Protein AF-0000000086413773 (afdb_homodimer)

Nearest PDB structures (foldseek):
  6pgi-assembly1_A  TM=7.393E-01  e=2.724E-05  Bordetella bronchiseptica
  8uby-assembly1_A  TM=2.900E-01  e=2.703E+00  Homo sapiens
  7d5p-assembly2_B  TM=2.274E-01  e=2.081E+00  Staphylococcus aureus subsp. aureus COL
  7d5p-assembly1_A  TM=2.245E-01  e=2.949E+00  Staphylococcus aureus subsp. aureus COL
  6pgi-assembly1_A  TM=7.392E-01  e=2.760E-05  Bordetella bronchiseptica

Sequence (628 aa):
MAKLLVAKILCMVGVFFLMLLGSLVPVKIIETDFEKAHRSKKILSLCNTFGGGVFLATCFNALLPAVREKLQKVLSAAHISTDYPLAETLLLLGFFMTVFLEQLVLTFRKEKPSFIDLETFNAGSDVGSDSEYESPFMGAARGHALYVEPHGHGPGLSVQGLARPSPVRLLSLVFALAAHSVFEGLALGLQEEGEKVVSLFVGVAVHETLVAVALGISMARNAMPLRDAAKLAVAVSVTIPLGVSVGLGIESSQSVSGSVASALLQGLAGGTFLFVAFLEILAKELEEKGERLLKVLFLVLGYAVLAGMVFLKWMAKLLVAKILCMVGVFFLMLLGSLVPVKIIETDFEKAHRSKKILSLCNTFGGGVFLATCFNALLPAVREKLQKVLSAAHISTDYPLAETLLLLGFFMTVFLEQLVLTFRKEKPSFIDLETFNAGSDVGSDSEYESPFMGAARGHALYVEPHGHGPGLSVQGLARPSPVRLLSLVFALAAHSVFEGLALGLQEEGEKVVSLFVGVAVHETLVAVALGISMARNAMPLRDAAKLAVAVSVTIPLGVSVGLGIESSQSVSGSVASALLQGLAGGTFLFVAFLEILAKELEEKGERLLKVLFLVLGYAVLAGMVFLKW

InterPro domains:
  IPR003689 Zinc/iron permease [PF02535] (7-309)

pLDDT: mean 76.0, std 23.56, range [19.3, 97.12]

Solvent-accessible surface area (backbone atoms only — not comparable to full-atom values): 32806 Å² total; per-residue (Å²): 109,70,66,50,53,50,50,50,50,50,49,36,52,47,43,28,50,41,20,36,48,27,19,48,48,36,44,72,57,67,60,89,51,65,68,64,47,52,59,47,45,52,53,49,50,41,52,45,30,19,25,25,14,22,32,45,24,31,32,48,57,40,45,46,55,50,28,38,52,46,46,49,52,53,30,53,75,67,73,49,87,72,90,65,52,56,44,48,50,34,20,49,50,18,26,51,50,46,52,48,52,50,42,51,54,54,64,68,44,70,69,72,84,65,70,83,60,71,64,66,68,67,65,66,69,72,74,68,69,87,73,76,70,80,67,80,82,84,88,80,87,78,80,82,76,76,77,72,78,73,81,72,73,66,76,73,72,71,70,74,70,73,80,63,78,51,71,62,55,56,48,51,49,50,48,53,52,32,58,50,34,23,31,52,14,25,39,51,25,49,50,88,47,62,68,55,37,50,49,45,44,54,24,47,44,49,40,48,28,53,51,20,32,52,50,8,44,53,38,36,74,60,64,51,55,67,68,60,47,47,53,52,28,50,58,51,25,45,23,32,42,51,15,24,51,53,17,40,54,41,61,67,57,81,37,71,68,29,51,50,48,48,32,53,50,38,16,28,23,37,6,36,43,50,42,43,25,45,55,64,34,43,39,51,58,69,65,43,89,62,63,53,65,58,34,50,50,31,20,52,48,25,20,48,55,49,45,45,54,60,48,70,73,98,109,71,67,50,51,51,51,48,48,49,49,34,53,49,45,26,50,43,21,36,48,28,20,48,47,35,46,72,56,66,58,86,56,61,70,63,46,52,60,47,46,53,53,50,50,41,50,44,30,18,25,26,15,22,32,46,24,32,33,49,58,41,44,46,55,49,28,38,52,47,43,50,52,54,30,53,75,67,72,50,88,74,89,66,52,55,43,49,50,34,20,48,50,20,25,51,51,47,51,48,52,50,41,51,54,54,64,70,46,69,72,74,83,71,67,82,59,66,64,62,66,63,61,60,64,67,69,61,77,75,69,73,69,77,67,78,79,82,81,86,89,82,76,80,77,74,77,71,77,73,80,71,73,65,78,73,73,71,72,72,69,74,77,62,79,49,71,60,56,56,48,51,50,50,49,53,51,32,57,50,34,23,31,52,15,24,40,49,25,50,50,88,44,63,66,55,36,52,48,44,44,53,24,48,44,48,41,47,28,52,52,19,32,52,52,8,43,52,38,38,75,60,64,50,54,67,69,59,48,47,54,51,30,49,58,50,25,46,23,33,42,50,15,23,50,53,17,40,55,41,60,66,59,81,36,72,68,28,52,51,49,47,32,52,50,40,16,27,22,38,5,36,42,49,42,44,26,45,55,64,34,45,38,50,58,70,64,44,88,65,63,51,65,58,36,50,50,31,20,50,49,25,20,47,56,49,45,45,55,58,49,71,73,98

Organism: Microcebus murinus (NCBI:txid30608)

Secondary structure (DSSP, 8-state):
-HHHHHHHHHHHHHHHHHHHHHHHHHHHH----HHHHHHHHHHHHHHHHHHHHHHHHIIIIIIHHHHHHHHHHHHHHTT----S-HHHHHHHHHHHHHHHHHHHHHHH----S----GGGGGGGGG----------------------------------------HHHHHHHHHHHHHHHHHHHHHHHH---HHHHHHHHHHHHHHHHHHHHHHHHHHHHTT--HHHHHHHHHHHHTHHHHHHHHHHHHHHT-SHHHHHHHHHHHHHHHHHHHHIIIIIIIHHHHHSSS-HHHHHHHHHHHHHHHHHHHHHH-/-HHHHHHHHHHHHHHHHHHHHHHHHHHHH--S-HHHHHHHHHHHHHHHHHHHHHHHHIIIIIIHHHHHHHHHHHHHHTT----S-HHHHHHHHHHHHHHHHHHHHHHH----S----GGGGGGGGG----------------------------------------HHHHHHHHHHHHHHHHHHHHHHHH---HHHHHHHHHHHHHHHHHHHHHHHHHHHHTT--HHHHHHHHHHHHTHHHHHHHHHHHHHHT-SHHHHHHHHHHHHHHHHHHHHIIIIIIIHHHHHSSS-HHHHHHHHHHHHHHHHHHHHHH-

Foldseek 3Di:
DVVLVVLLVCLLVLLLVLLLCLQQVCLVPPPPPPVVVVVVVVVLLLLLLLLLLLLVLLLPVFLLVVLVVLVVVLCVVVVHDDPDSVLVVLLVVLLVVLVVVLVVLVVVVPDDPPPPPVVVVVPPPPPDDPPPPPVPDDDDDDDDPPPPVPPPPPPPPPPPPPPLPPPSVLVSLLVSLLVLLLLLLLLLQQDDDNLSNVSSSVSSSSNSSSSSNVSNNSCNVSVPDSVVSSVSSSVSSCSSVNSNVVNNVLNVVPDSVSSVVSSSSSSSSSNSSVNCSPPVRVVVSCVDDDPNVSSVVSSNVSNCVSNVSSVVVD/DVVLVVLLVCLLVLLLVLLLCLQQVCLVPPPPPPVVVVVVVVVLLLLLLLLLLLLVLLLPVFLLVVLVVLVVVLCVVVVHDDPDSVLVVLLVVLLVVLVVVLVVLVVVVPDDPPPPPVVVVVVPPVVPCPVPVPVPDDDDDDDDPDPPVPPCPPPPPPPPPPPLPPPSNLVSLLVSLLVLLLLLLLLLQQDDDNLSNVSSSVSSSSNSSSSSNVSNNSCNVSVPDSVVSSVSSSVSSCSSVNSNVVNNVLNVVPDSVSSVVSSSSSSSSSNSSVNCSPPVRVVVSCVDDDPNVSSVVSSNVSNCVSNVSSVVVD

Radius of gyration: 29.78 Å; Cα contacts (8 Å, |Δi|>4): 730; chains: 2; bounding box: 64×108×77 Å

Structure (mmCIF, N/CA/C/O backbone):
data_AF-0000000086413773-model_v1
#
loop_
_entity.id
_entity.type
_entity.pdbx_description
1 polymer 'Zinc transporter ZIP3'
#
loop_
_atom_site.group_PDB
_atom_site.id
_atom_site.type_symbol
_atom_site.label_atom_id
_atom_site.label_alt_id
_atom_site.label_comp_id
_atom_site.label_asym_id
_atom_site.label_entity_id
_atom_site.label_seq_id
_atom_site.pdbx_PDB_ins_code
_atom_site.Cartn_x
_atom_site.Cartn_y
_atom_site.Cartn_z
_atom_site.occupancy
_atom_site.B_iso_or_equiv
_atom_site.auth_seq_id
_atom_site.auth_comp_id
_atom_site.auth_asym_id
_atom_site.auth_atom_id
_atom_site.pdbx_PDB_model_num
ATOM 1 N N . MET A 1 1 ? 23.438 -15.297 -19.672 1 66.44 1 MET A N 1
ATOM 2 C CA . MET A 1 1 ? 24.062 -15.008 -18.391 1 66.44 1 MET A CA 1
ATOM 3 C C . MET A 1 1 ? 24.953 -13.766 -18.484 1 66.44 1 MET A C 1
ATOM 5 O O . MET A 1 1 ? 24.781 -12.82 -17.703 1 66.44 1 MET A O 1
ATOM 9 N N . ALA A 1 2 ? 25.781 -13.742 -19.641 1 75.56 2 ALA A N 1
ATOM 10 C CA . ALA A 1 2 ? 26.688 -12.617 -19.797 1 75.56 2 ALA A CA 1
ATOM 11 C C . ALA A 1 2 ? 25.922 -11.328 -20.094 1 75.56 2 ALA A C 1
ATOM 13 O O . ALA A 1 2 ? 26.25 -10.273 -19.531 1 75.56 2 ALA A O 1
ATOM 14 N N . LYS A 1 3 ? 24.859 -11.453 -20.844 1 87.25 3 LYS A N 1
ATOM 15 C CA . LYS A 1 3 ? 24.062 -10.266 -21.188 1 87.25 3 LYS A CA 1
ATOM 16 C C . LYS A 1 3 ? 23.344 -9.719 -19.953 1 87.25 3 LYS A C 1
ATOM 18 O O . LYS A 1 3 ? 23.25 -8.508 -19.781 1 87.25 3 LYS A O 1
ATOM 23 N N . LEU A 1 4 ? 22.938 -10.586 -19.125 1 88.81 4 LEU A N 1
ATOM 24 C CA . LEU A 1 4 ? 22.219 -10.188 -17.922 1 88.81 4 LEU A CA 1
ATOM 25 C C . LEU A 1 4 ? 23.172 -9.492 -16.938 1 88.81 4 LEU A C 1
ATOM 27 O O . LEU A 1 4 ? 22.797 -8.492 -16.328 1 88.81 4 LEU A O 1
ATOM 31 N N . LEU A 1 5 ? 24.391 -10.023 -16.844 1 89.5 5 LEU A N 1
ATOM 32 C CA . LEU A 1 5 ? 25.391 -9.43 -15.969 1 89.5 5 LEU A CA 1
ATOM 33 C C . LEU A 1 5 ? 25.75 -8.023 -16.422 1 89.5 5 LEU A C 1
ATOM 35 O O . LEU A 1 5 ? 25.859 -7.109 -15.609 1 89.5 5 LEU A O 1
ATOM 39 N N . VAL A 1 6 ? 25.875 -7.891 -17.688 1 90.06 6 VAL A N 1
ATOM 40 C CA . VAL A 1 6 ? 26.203 -6.582 -18.25 1 90.06 6 VAL A CA 1
ATOM 41 C C . VAL A 1 6 ? 25.062 -5.602 -17.969 1 90.06 6 VAL A C 1
ATOM 43 O O . VAL A 1 6 ? 25.312 -4.449 -17.609 1 90.06 6 VAL A O 1
ATOM 46 N N . ALA A 1 7 ? 23.875 -6.055 -18.156 1 89.56 7 ALA A N 1
ATOM 47 C CA . ALA A 1 7 ? 22.719 -5.207 -17.906 1 89.56 7 ALA A CA 1
ATOM 48 C C . ALA A 1 7 ? 22.672 -4.75 -16.453 1 89.56 7 ALA A C 1
ATOM 50 O O . ALA A 1 7 ? 22.406 -3.58 -16.172 1 89.56 7 ALA A O 1
ATOM 51 N N . LYS A 1 8 ? 22.984 -5.66 -15.562 1 91.75 8 LYS A N 1
ATOM 52 C CA . LYS A 1 8 ? 22.953 -5.344 -14.141 1 91.75 8 LYS A CA 1
ATOM 53 C C . LYS A 1 8 ? 24.047 -4.344 -13.781 1 91.75 8 LYS A C 1
ATOM 55 O O . LYS A 1 8 ? 23.812 -3.422 -12.992 1 91.75 8 LYS A O 1
ATOM 60 N N . ILE A 1 9 ? 25.188 -4.496 -14.352 1 90.56 9 ILE A N 1
ATOM 61 C CA . ILE A 1 9 ? 26.297 -3.594 -14.094 1 90.56 9 ILE A CA 1
ATOM 62 C C . ILE A 1 9 ? 26 -2.213 -14.664 1 90.56 9 ILE A C 1
ATOM 64 O O . ILE A 1 9 ? 26.266 -1.194 -14.023 1 90.56 9 ILE A O 1
ATOM 68 N N . LEU A 1 10 ? 25.438 -2.209 -15.797 1 89.56 10 LEU A N 1
ATOM 69 C CA . LEU A 1 10 ? 25.047 -0.944 -16.406 1 89.56 10 LEU A CA 1
ATOM 70 C C . LEU A 1 10 ? 24 -0.226 -15.57 1 89.56 10 LEU A C 1
ATOM 72 O O . LEU A 1 10 ? 24.062 0.995 -15.406 1 89.56 10 LEU A O 1
ATOM 76 N N . CYS A 1 11 ? 23.094 -1.026 -15.102 1 88.44 11 CYS A N 1
ATOM 77 C CA . CYS A 1 11 ? 22.078 -0.451 -14.234 1 88.44 11 CYS A CA 1
ATOM 78 C C . CYS A 1 11 ? 22.703 0.118 -12.969 1 88.44 11 CYS A C 1
ATOM 80 O O . CYS A 1 11 ? 22.344 1.207 -12.523 1 88.44 11 CYS A O 1
ATOM 82 N N . MET A 1 12 ? 23.656 -0.618 -12.469 1 90.06 12 MET A N 1
ATOM 83 C CA . MET A 1 12 ? 24.359 -0.204 -11.258 1 90.06 12 MET A CA 1
ATOM 84 C C . MET A 1 12 ? 25.094 1.119 -11.484 1 90.06 12 MET A C 1
ATOM 86 O O . MET A 1 12 ? 24.938 2.059 -10.703 1 90.06 12 MET A O 1
ATOM 90 N N . VAL A 1 13 ? 25.781 1.209 -12.469 1 92 13 VAL A N 1
ATOM 91 C CA . VAL A 1 13 ? 26.562 2.393 -12.797 1 92 13 VAL A CA 1
ATOM 92 C C . VAL A 1 13 ? 25.641 3.547 -13.164 1 92 13 VAL A C 1
ATOM 94 O O . VAL A 1 13 ? 25.844 4.68 -12.727 1 92 13 VAL A O 1
ATOM 97 N N . GLY A 1 14 ? 24.688 3.252 -13.906 1 92.12 14 GLY A N 1
ATOM 98 C CA . GLY A 1 14 ? 23.734 4.266 -14.32 1 92.12 14 GLY A CA 1
ATOM 99 C C . GLY A 1 14 ? 23.016 4.926 -13.148 1 92.12 14 GLY A C 1
ATOM 100 O O . GLY A 1 14 ? 22.969 6.156 -13.062 1 92.12 14 GLY A O 1
ATOM 101 N N . VAL A 1 15 ? 22.5 4.094 -12.273 1 91.81 15 VAL A N 1
ATOM 102 C CA . VAL A 1 15 ? 21.766 4.641 -11.133 1 91.81 15 VAL A CA 1
ATOM 103 C C . VAL A 1 15 ? 22.719 5.418 -10.227 1 91.81 15 VAL A C 1
ATOM 105 O O . VAL A 1 15 ? 22.344 6.449 -9.664 1 91.81 15 VAL A O 1
ATOM 108 N N . PHE A 1 16 ? 23.938 4.906 -10.148 1 93.62 16 PHE A N 1
ATOM 109 C CA . PHE A 1 16 ? 24.953 5.594 -9.352 1 93.62 16 PHE A CA 1
ATOM 110 C C . PHE A 1 16 ? 25.141 7.02 -9.844 1 93.62 16 PHE A C 1
ATOM 112 O O . PHE A 1 16 ? 25.078 7.969 -9.062 1 93.62 16 PHE A O 1
ATOM 119 N N . PHE A 1 17 ? 25.297 7.207 -11.023 1 93.5 17 PHE A N 1
ATOM 120 C CA . PHE A 1 17 ? 25.562 8.523 -11.578 1 93.5 17 PHE A CA 1
ATOM 121 C C . PHE A 1 17 ? 24.312 9.383 -11.57 1 93.5 17 PHE A C 1
ATOM 123 O O . PHE A 1 17 ? 24.375 10.602 -11.359 1 93.5 17 PHE A O 1
ATOM 130 N N . LEU A 1 18 ? 23.219 8.797 -11.828 1 92 18 LEU A N 1
ATOM 131 C CA . LEU A 1 18 ? 21.969 9.547 -11.766 1 92 18 LEU A CA 1
ATOM 132 C C . LEU A 1 18 ? 21.734 10.117 -10.375 1 92 18 LEU A C 1
ATOM 134 O O . LEU A 1 18 ? 21.344 11.273 -10.227 1 92 18 LEU A O 1
ATOM 138 N N . MET A 1 19 ? 22 9.258 -9.406 1 92.19 19 MET A N 1
ATOM 139 C CA . MET A 1 19 ? 21.812 9.703 -8.031 1 92.19 19 MET A CA 1
ATOM 140 C C . MET A 1 19 ? 22.828 10.766 -7.66 1 92.19 19 MET A C 1
ATOM 142 O O . MET A 1 19 ? 22.5 11.742 -6.977 1 92.19 19 MET A O 1
ATOM 146 N N . LEU A 1 20 ? 24.016 10.625 -8.109 1 92.44 20 LEU A N 1
ATOM 147 C CA . LEU A 1 20 ? 25.078 11.594 -7.828 1 92.44 20 LEU A CA 1
ATOM 148 C C . LEU A 1 20 ? 24.75 12.945 -8.461 1 92.44 20 LEU A C 1
ATOM 150 O O . LEU A 1 20 ? 24.766 13.977 -7.785 1 92.44 20 LEU A O 1
ATOM 154 N N . LEU A 1 21 ? 24.391 12.93 -9.656 1 91.94 21 LEU A N 1
ATOM 155 C CA . LEU A 1 21 ? 24.062 14.156 -10.367 1 91.94 21 LEU A 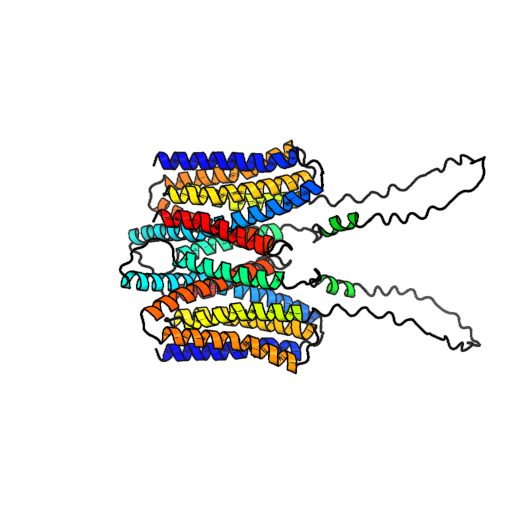CA 1
ATOM 156 C C . LEU A 1 21 ? 22.781 14.773 -9.836 1 91.94 21 LEU A C 1
ATOM 158 O O . LEU A 1 21 ? 22.688 15.992 -9.688 1 91.94 21 LEU A O 1
ATOM 162 N N . GLY A 1 22 ? 21.859 13.977 -9.586 1 90.06 22 GLY A N 1
ATOM 163 C CA . GLY A 1 22 ? 20.594 14.461 -9.062 1 90.06 22 GLY A CA 1
ATOM 164 C C . GLY A 1 22 ? 20.75 15.188 -7.738 1 90.06 22 GLY A C 1
ATOM 165 O O . GLY A 1 22 ? 20.047 16.172 -7.488 1 90.06 22 GLY A O 1
ATOM 166 N N . SER A 1 23 ? 21.594 14.695 -6.918 1 90.12 23 SER A N 1
ATOM 167 C CA . SER A 1 23 ? 21.766 15.289 -5.598 1 90.12 23 SER A CA 1
ATOM 168 C C . SER A 1 23 ? 22.688 16.5 -5.652 1 90.12 23 SER A C 1
ATOM 170 O O . SER A 1 23 ? 22.5 17.469 -4.898 1 90.12 23 SER A O 1
ATOM 172 N N . LEU A 1 24 ? 23.625 16.594 -6.531 1 90.62 24 LEU A N 1
ATOM 173 C CA . LEU A 1 24 ? 24.641 17.641 -6.516 1 90.62 24 LEU A CA 1
ATOM 174 C C . LEU A 1 24 ? 24.234 18.812 -7.402 1 90.62 24 LEU A C 1
ATOM 176 O O . LEU A 1 24 ? 24.594 19.953 -7.133 1 90.62 24 LEU A O 1
ATOM 180 N N . VAL A 1 25 ? 23.453 18.578 -8.391 1 87.31 25 VAL A N 1
ATOM 181 C CA . VAL A 1 25 ? 23.062 19.625 -9.336 1 87.31 25 VAL A CA 1
ATOM 182 C C . VAL A 1 25 ? 22.234 20.688 -8.625 1 87.31 25 VAL A C 1
ATOM 184 O O . VAL A 1 25 ? 22.531 21.891 -8.734 1 87.31 25 VAL A O 1
ATOM 187 N N . PRO A 1 26 ? 21.281 20.391 -7.859 1 83.69 26 PRO A N 1
ATOM 188 C CA . PRO A 1 26 ? 20.516 21.406 -7.148 1 83.69 26 PRO A CA 1
ATOM 189 C C . PRO A 1 26 ? 21.359 22.219 -6.172 1 83.69 26 PRO A C 1
ATOM 191 O O . PRO A 1 26 ? 21.109 23.406 -5.953 1 83.69 26 PRO A O 1
ATOM 194 N N . VAL A 1 27 ? 22.266 21.594 -5.578 1 82.81 27 VAL A N 1
ATOM 195 C CA . VAL A 1 27 ? 23.141 22.281 -4.621 1 82.81 27 VAL A CA 1
ATOM 196 C C . VAL A 1 27 ? 23.969 23.328 -5.34 1 82.81 27 VAL A C 1
ATOM 198 O O . VAL A 1 27 ? 24.219 24.422 -4.801 1 82.81 27 VAL A O 1
ATOM 201 N N . LYS A 1 28 ? 24.281 23.016 -6.469 1 82.06 28 LYS A N 1
ATOM 202 C CA . LYS A 1 28 ? 25.125 23.938 -7.23 1 82.06 28 LYS A CA 1
ATOM 203 C C . LYS A 1 28 ? 24.297 25.047 -7.863 1 82.06 28 LYS A C 1
ATOM 205 O O . LYS A 1 28 ? 24.766 26.188 -7.996 1 82.06 28 LYS A O 1
ATOM 210 N N . ILE A 1 29 ? 23.141 24.656 -8.352 1 73.88 29 ILE A N 1
ATOM 211 C CA . ILE A 1 29 ? 22.375 25.578 -9.172 1 73.88 29 ILE A CA 1
ATOM 212 C C . ILE A 1 29 ? 21.453 26.406 -8.281 1 73.88 29 ILE A C 1
ATOM 214 O O . ILE A 1 29 ? 21.125 27.547 -8.617 1 73.88 29 ILE A O 1
ATOM 218 N N . ILE A 1 30 ? 20.688 25.719 -7.387 1 59.5 30 ILE A N 1
ATOM 219 C CA . ILE A 1 30 ? 19.609 26.406 -6.684 1 59.5 30 ILE A CA 1
ATOM 220 C C . ILE A 1 30 ? 20.109 27.75 -6.141 1 59.5 30 ILE A C 1
ATOM 222 O O . ILE A 1 30 ? 20.844 27.781 -5.152 1 59.5 30 ILE A O 1
ATOM 226 N N . GLU A 1 31 ? 20.438 28.469 -7.07 1 55.88 31 GLU A N 1
ATOM 227 C CA . GLU A 1 31 ? 20.281 29.891 -6.77 1 55.88 31 GLU A CA 1
ATOM 228 C C . GLU A 1 31 ? 18.797 30.266 -6.676 1 55.88 31 GLU A C 1
ATOM 230 O O . GLU A 1 31 ? 17.953 29.609 -7.285 1 55.88 31 GLU A O 1
ATOM 235 N N . THR A 1 32 ? 18.375 30.938 -5.582 1 49.81 32 THR A N 1
ATOM 236 C CA . THR A 1 32 ? 17.188 31.344 -4.859 1 49.81 32 THR A CA 1
ATOM 237 C C . THR A 1 32 ? 16.109 31.828 -5.824 1 49.81 32 THR A C 1
ATOM 239 O O . THR A 1 32 ? 15.93 33.031 -6.016 1 49.81 32 THR A O 1
ATOM 242 N N . ASP A 1 33 ? 16.078 31.484 -7.113 1 55.03 33 ASP A N 1
ATOM 243 C CA . ASP A 1 33 ? 14.93 32.156 -7.695 1 55.03 33 ASP A CA 1
ATOM 244 C C . ASP A 1 33 ? 13.633 31.422 -7.367 1 55.03 33 ASP A C 1
ATOM 246 O O . ASP A 1 33 ? 13.539 30.203 -7.57 1 55.03 33 ASP A O 1
ATOM 250 N N . PHE A 1 34 ? 12.773 31.969 -6.648 1 50.97 34 PHE A N 1
ATOM 251 C CA . PHE A 1 34 ? 11.539 31.5 -6.023 1 50.97 34 PHE A CA 1
ATOM 252 C C . PHE A 1 34 ? 10.594 30.922 -7.062 1 50.97 34 PHE A C 1
ATOM 254 O O . PHE A 1 34 ? 9.93 29.906 -6.805 1 50.97 34 PHE A O 1
ATOM 261 N N . GLU A 1 35 ? 10.281 31.672 -8.188 1 56.78 35 GLU A N 1
ATOM 262 C CA . GLU A 1 35 ? 9.32 31.203 -9.188 1 56.78 35 GLU A CA 1
ATOM 263 C C . GLU A 1 35 ? 9.75 29.875 -9.781 1 56.78 35 GLU A C 1
ATOM 265 O O . GLU A 1 35 ? 8.922 28.984 -10.008 1 56.78 35 GLU A O 1
ATOM 270 N N . LYS A 1 36 ? 10.969 29.875 -10.078 1 61.16 36 LYS A N 1
ATOM 271 C CA . LYS A 1 36 ? 11.531 28.641 -10.633 1 61.16 36 LYS A CA 1
ATOM 272 C C . LYS A 1 36 ? 11.438 27.5 -9.633 1 61.16 36 LYS A C 1
ATOM 274 O O . LYS A 1 36 ? 11.242 26.344 -10.016 1 61.16 36 LYS A O 1
ATOM 279 N N . ALA A 1 37 ? 11.188 27.922 -8.484 1 60.94 37 ALA A N 1
ATOM 280 C CA . ALA A 1 37 ? 11.102 26.938 -7.41 1 60.94 37 ALA A CA 1
ATOM 281 C C . ALA A 1 37 ? 9.727 26.281 -7.395 1 60.94 37 ALA A C 1
ATOM 283 O O . ALA A 1 37 ? 9.617 25.062 -7.18 1 60.94 37 ALA A O 1
ATOM 284 N N . HIS A 1 38 ? 8.68 27.109 -7.68 1 63.59 38 HIS A N 1
ATOM 285 C CA . HIS A 1 38 ? 7.324 26.562 -7.66 1 63.59 38 HIS A CA 1
ATOM 286 C C . HIS A 1 38 ? 7.102 25.609 -8.828 1 63.59 38 HIS A C 1
ATOM 288 O O . HIS A 1 38 ? 6.535 24.531 -8.648 1 63.59 38 HIS A O 1
ATOM 294 N N . ARG A 1 39 ? 7.406 26.078 -10.031 1 69.94 39 ARG A N 1
ATOM 295 C CA . ARG A 1 39 ? 7.266 25.234 -11.203 1 69.94 39 ARG A CA 1
ATOM 296 C C . ARG A 1 39 ? 8.062 23.938 -11.047 1 69.94 39 ARG A C 1
ATOM 298 O O . ARG A 1 39 ? 7.605 22.875 -11.438 1 69.94 39 ARG A O 1
ATOM 305 N N . SER A 1 40 ? 9.062 24.109 -10.391 1 77.38 40 SER A N 1
ATOM 306 C CA . SER A 1 40 ? 9.922 22.953 -10.164 1 77.38 40 SER A CA 1
ATOM 307 C C . SER A 1 40 ? 9.289 21.969 -9.188 1 77.38 40 SER A C 1
ATOM 309 O O . SER A 1 40 ? 9.367 20.75 -9.375 1 77.38 40 SER A O 1
ATOM 311 N N . LYS A 1 41 ? 8.445 22.547 -8.375 1 79.75 41 LYS A N 1
ATOM 312 C CA . LYS A 1 41 ? 7.812 21.672 -7.387 1 79.75 41 LYS A CA 1
ATOM 313 C C . LYS A 1 41 ? 6.699 20.844 -8.016 1 79.75 41 LYS A C 1
ATOM 315 O O . LYS A 1 41 ? 6.547 19.656 -7.699 1 79.75 41 LYS A O 1
ATOM 320 N N . LYS A 1 42 ? 5.965 21.5 -8.883 1 84.75 42 LYS A N 1
ATOM 321 C CA . LYS A 1 42 ? 4.883 20.797 -9.57 1 84.75 42 LYS A CA 1
ATOM 322 C C . LYS A 1 42 ? 5.422 19.656 -10.438 1 84.75 42 LYS A C 1
ATOM 324 O O . LYS A 1 42 ? 4.895 18.547 -10.398 1 84.75 42 LYS A O 1
ATOM 329 N N . ILE A 1 43 ? 6.41 19.953 -11.164 1 84.12 43 ILE A N 1
ATOM 330 C CA . ILE A 1 43 ? 7 18.953 -12.055 1 84.12 43 ILE A CA 1
ATOM 331 C C . ILE A 1 43 ? 7.582 17.812 -11.227 1 84.12 43 ILE A C 1
ATOM 333 O O . ILE A 1 43 ? 7.43 16.641 -11.578 1 84.12 43 ILE A O 1
ATOM 337 N N . LEU A 1 44 ? 8.156 18.188 -10.133 1 82.06 44 LEU A N 1
ATOM 338 C CA . LEU A 1 44 ? 8.734 17.156 -9.266 1 82.06 44 LEU A CA 1
ATOM 339 C C . LEU A 1 44 ? 7.652 16.281 -8.656 1 82.06 44 LEU A C 1
ATOM 341 O O . LEU A 1 44 ? 7.809 15.062 -8.57 1 82.06 44 LEU A O 1
ATOM 345 N N . SER A 1 45 ? 6.57 16.922 -8.328 1 87 45 SER A N 1
ATOM 346 C CA . SER A 1 45 ? 5.465 16.172 -7.734 1 87 45 SER A CA 1
ATOM 347 C C . SER A 1 45 ? 4.836 15.219 -8.742 1 87 45 SER A C 1
ATOM 349 O O . SER A 1 45 ? 4.551 14.062 -8.414 1 87 45 SER A O 1
ATOM 351 N N . LEU A 1 46 ? 4.676 15.641 -9.93 1 89.06 46 LEU A N 1
ATOM 352 C CA . LEU A 1 46 ? 4.082 14.805 -10.969 1 89.06 46 LEU A CA 1
ATOM 353 C C . LEU A 1 46 ? 5.016 13.664 -11.352 1 89.06 46 LEU A C 1
ATOM 355 O O . LEU A 1 46 ? 4.574 12.523 -11.531 1 89.06 46 LEU A O 1
ATOM 359 N N . CYS A 1 47 ? 6.273 13.93 -11.414 1 85.25 47 CYS A N 1
ATOM 360 C CA . CYS A 1 47 ? 7.254 12.891 -11.719 1 85.25 47 CYS A CA 1
ATOM 361 C C . CYS A 1 47 ? 7.328 11.867 -10.594 1 85.25 47 CYS A C 1
ATOM 363 O O . CYS A 1 47 ? 7.477 10.672 -10.844 1 85.25 47 CYS A O 1
ATOM 365 N N . ASN A 1 48 ? 7.18 12.391 -9.453 1 86.44 48 ASN A N 1
ATOM 366 C CA . ASN A 1 48 ? 7.188 11.492 -8.305 1 86.44 48 ASN A CA 1
ATOM 367 C C . ASN A 1 48 ? 5.984 10.555 -8.312 1 86.44 48 ASN A C 1
ATOM 369 O O . ASN A 1 48 ? 6.109 9.367 -8.023 1 86.44 48 ASN A O 1
ATOM 373 N N . THR A 1 49 ? 4.859 11.109 -8.633 1 91.06 49 THR A N 1
ATOM 374 C CA . THR A 1 49 ? 3.652 10.289 -8.703 1 91.06 49 THR A CA 1
ATOM 375 C C . THR A 1 49 ? 3.748 9.289 -9.844 1 91.06 49 THR A C 1
ATOM 377 O O . THR A 1 49 ? 3.305 8.141 -9.711 1 91.06 49 THR A O 1
ATOM 380 N N . PHE A 1 50 ? 4.312 9.711 -10.953 1 90.31 50 PHE A N 1
ATOM 381 C CA . PHE A 1 50 ? 4.578 8.781 -12.047 1 90.31 50 PHE A CA 1
ATOM 382 C C . PHE A 1 50 ? 5.484 7.645 -11.586 1 90.31 50 PHE A C 1
ATOM 384 O O . PHE A 1 50 ? 5.211 6.477 -11.867 1 90.31 50 PHE A O 1
ATOM 391 N N . GLY A 1 51 ? 6.516 8.023 -10.898 1 85.38 51 GLY A N 1
ATOM 392 C CA . GLY A 1 51 ? 7.398 7.023 -10.328 1 85.38 51 GLY A CA 1
ATOM 393 C C . GLY A 1 51 ? 6.688 6.074 -9.383 1 85.38 51 GLY A C 1
ATOM 394 O O . GLY A 1 51 ? 6.988 4.879 -9.352 1 85.38 51 GLY A O 1
ATOM 395 N N . GLY A 1 52 ? 5.746 6.605 -8.602 1 89.75 52 GLY A N 1
ATOM 396 C CA . GLY A 1 52 ? 4.941 5.754 -7.742 1 89.75 52 GLY A CA 1
ATOM 397 C C . GLY A 1 52 ? 4.18 4.684 -8.5 1 89.75 52 GLY A C 1
ATOM 398 O O . GLY A 1 52 ? 4.094 3.539 -8.055 1 89.75 52 GLY A O 1
ATOM 399 N N . GLY A 1 53 ? 3.598 5.066 -9.648 1 92.19 53 GLY A N 1
ATOM 400 C CA . GLY A 1 53 ? 2.93 4.102 -10.5 1 92.19 53 GLY A CA 1
ATOM 401 C C . GLY A 1 53 ? 3.859 3.02 -11.016 1 92.19 53 GLY A C 1
ATOM 402 O O . GLY A 1 53 ? 3.506 1.839 -11.023 1 92.19 53 GLY A O 1
ATOM 403 N N . VAL A 1 54 ? 5.012 3.418 -11.406 1 87.56 54 VAL A N 1
ATOM 404 C CA . VAL A 1 54 ? 6.008 2.477 -11.906 1 87.56 54 VAL A CA 1
ATOM 405 C C . VAL A 1 54 ? 6.41 1.512 -10.789 1 87.56 54 VAL A C 1
ATOM 407 O O . VAL A 1 54 ? 6.555 0.309 -11.023 1 87.56 54 VAL A O 1
ATOM 410 N N . PHE A 1 55 ? 6.52 1.944 -9.57 1 87.56 55 PHE A N 1
ATOM 411 C CA . PHE A 1 55 ? 6.879 1.128 -8.414 1 87.56 55 PHE A CA 1
ATOM 412 C C . PHE A 1 55 ? 5.797 0.098 -8.125 1 87.56 55 PHE A C 1
ATOM 414 O O . PHE A 1 55 ? 6.098 -1.05 -7.789 1 87.56 55 PHE A O 1
ATOM 421 N N . LEU A 1 56 ? 4.605 0.586 -8.266 1 93.25 56 LEU A N 1
ATOM 422 C CA . LEU A 1 56 ? 3.498 -0.333 -8.031 1 93.25 56 LEU A CA 1
ATOM 423 C C . LEU A 1 56 ? 3.506 -1.472 -9.047 1 93.25 56 LEU A C 1
ATOM 425 O O . LEU A 1 56 ? 3.334 -2.637 -8.68 1 93.25 56 LEU A O 1
ATOM 429 N N . ALA A 1 57 ? 3.73 -1.091 -10.281 1 92.44 57 ALA A N 1
ATOM 430 C CA . ALA A 1 57 ? 3.781 -2.113 -11.328 1 92.44 57 ALA A CA 1
ATOM 431 C C . ALA A 1 57 ? 4.953 -3.066 -11.102 1 92.44 57 ALA A C 1
ATOM 433 O O . ALA A 1 57 ? 4.816 -4.281 -11.266 1 92.44 57 ALA A O 1
ATOM 434 N N . THR A 1 58 ? 6.07 -2.521 -10.734 1 87.12 58 THR A N 1
ATOM 435 C CA . THR A 1 58 ? 7.258 -3.334 -10.484 1 87.12 58 THR A CA 1
ATOM 436 C C . THR A 1 58 ? 7.02 -4.293 -9.32 1 87.12 58 THR A C 1
ATOM 438 O O . THR A 1 58 ? 7.391 -5.465 -9.391 1 87.12 58 THR A O 1
ATOM 441 N N . CYS A 1 59 ? 6.395 -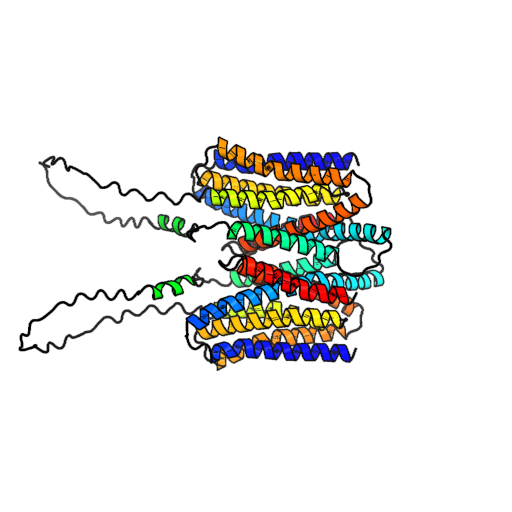3.838 -8.312 1 90.75 59 CYS A N 1
ATOM 442 C CA . CYS A 1 59 ? 6.164 -4.637 -7.113 1 90.75 59 CYS A CA 1
ATOM 443 C C . CYS A 1 59 ? 5.121 -5.719 -7.371 1 90.75 59 CYS A C 1
ATOM 445 O O . CYS A 1 59 ? 5.371 -6.898 -7.117 1 90.75 59 CYS A O 1
ATOM 447 N N . PHE A 1 60 ? 4.004 -5.363 -7.965 1 94 60 PHE A N 1
ATOM 448 C CA . PHE A 1 60 ? 2.869 -6.273 -8.055 1 94 60 PHE A CA 1
ATOM 449 C C . PHE A 1 60 ? 2.936 -7.094 -9.344 1 94 60 PHE A C 1
ATOM 451 O O . PHE A 1 60 ? 2.533 -8.258 -9.359 1 94 60 PHE A O 1
ATOM 458 N N . ASN A 1 61 ? 3.42 -6.492 -10.414 1 91.12 61 ASN A N 1
ATOM 459 C CA . ASN A 1 61 ? 3.367 -7.188 -11.695 1 91.12 61 ASN A CA 1
ATOM 460 C C . ASN A 1 61 ? 4.688 -7.883 -12.016 1 91.12 61 ASN A C 1
ATOM 462 O O . ASN A 1 61 ? 4.746 -8.758 -12.883 1 91.12 61 ASN A O 1
ATOM 466 N N . ALA A 1 62 ? 5.715 -7.555 -11.383 1 87.56 62 ALA A N 1
ATOM 467 C CA . ALA A 1 62 ? 6.996 -8.156 -11.734 1 87.56 62 ALA A CA 1
ATOM 468 C C . ALA A 1 62 ? 7.605 -8.883 -10.539 1 87.56 62 ALA A C 1
ATOM 470 O O . ALA A 1 62 ? 7.766 -10.109 -10.555 1 87.56 62 ALA A O 1
ATOM 471 N N . LEU A 1 63 ? 7.816 -8.203 -9.414 1 88.12 63 LEU A N 1
ATOM 472 C CA . LEU A 1 63 ? 8.57 -8.75 -8.297 1 88.12 63 LEU A CA 1
ATOM 473 C C . LEU A 1 63 ? 7.77 -9.836 -7.586 1 88.12 63 LEU A C 1
ATOM 475 O O . LEU A 1 63 ? 8.297 -10.922 -7.309 1 88.12 63 LEU A O 1
ATOM 479 N N . LEU A 1 64 ? 6.508 -9.539 -7.289 1 93.25 64 LEU A N 1
ATOM 480 C CA . LEU A 1 64 ? 5.695 -10.492 -6.535 1 93.25 64 LEU A CA 1
ATOM 481 C C . LEU A 1 64 ? 5.555 -11.805 -7.293 1 93.25 64 LEU A C 1
ATOM 483 O O . LEU A 1 64 ? 5.816 -12.875 -6.738 1 93.25 64 LEU A O 1
ATOM 487 N N . PRO A 1 65 ? 5.164 -11.789 -8.578 1 91.19 65 PRO A N 1
ATOM 488 C CA . PRO A 1 65 ? 5.105 -13.055 -9.32 1 91.19 65 PRO A CA 1
ATOM 489 C C . PRO A 1 65 ? 6.465 -13.75 -9.414 1 91.19 65 PRO A C 1
ATOM 491 O O . PRO A 1 65 ? 6.535 -14.977 -9.391 1 91.19 65 PRO A O 1
ATOM 494 N N . ALA A 1 66 ? 7.559 -13.039 -9.523 1 88.38 66 ALA A N 1
ATOM 495 C CA . ALA A 1 66 ? 8.898 -13.625 -9.594 1 88.38 66 ALA A CA 1
ATOM 496 C C . ALA A 1 66 ? 9.242 -14.352 -8.289 1 88.38 66 ALA A C 1
ATOM 498 O O . ALA A 1 66 ? 9.781 -15.461 -8.32 1 88.38 66 ALA A O 1
ATOM 499 N N . VAL A 1 67 ? 8.938 -13.727 -7.156 1 93 67 VAL A N 1
ATOM 500 C CA . VAL A 1 67 ? 9.195 -14.328 -5.855 1 93 67 VAL A CA 1
ATOM 501 C C . VAL A 1 67 ? 8.352 -15.594 -5.695 1 93 67 VAL A C 1
ATOM 503 O O . VAL A 1 67 ? 8.828 -16.609 -5.184 1 93 67 VAL A O 1
ATOM 506 N N . ARG A 1 68 ? 7.148 -15.523 -6.141 1 93.81 68 ARG A N 1
ATOM 507 C CA . ARG A 1 68 ? 6.262 -16.672 -6.066 1 93.81 68 ARG A CA 1
ATOM 508 C C . ARG A 1 68 ? 6.82 -17.844 -6.863 1 93.81 68 ARG A C 1
ATOM 510 O O . ARG A 1 68 ? 6.832 -18.984 -6.383 1 93.81 68 ARG A O 1
ATOM 517 N N . GLU A 1 69 ? 7.242 -17.562 -8.039 1 90.81 69 GLU A N 1
ATOM 518 C CA . GLU A 1 69 ? 7.812 -18.609 -8.891 1 90.81 69 GLU A CA 1
ATOM 519 C C . GLU A 1 69 ? 9.062 -19.203 -8.258 1 90.81 69 GLU A C 1
ATOM 521 O O . GLU A 1 69 ? 9.242 -20.422 -8.266 1 90.81 69 GLU A O 1
ATOM 526 N N . LYS A 1 70 ? 9.898 -18.391 -7.762 1 90.38 70 LYS A N 1
ATOM 527 C CA . LYS A 1 70 ? 11.133 -18.859 -7.141 1 90.38 70 LYS A CA 1
ATOM 528 C C . LYS A 1 70 ? 10.836 -19.719 -5.914 1 90.38 70 LYS A C 1
ATOM 530 O O . LYS A 1 70 ? 11.484 -20.75 -5.691 1 90.38 70 LYS A O 1
ATOM 535 N N . LEU A 1 71 ? 9.898 -19.281 -5.121 1 93.5 71 LEU A N 1
ATOM 536 C CA . LEU A 1 71 ? 9.523 -20.031 -3.93 1 93.5 71 LEU A CA 1
ATOM 537 C C . LEU A 1 71 ? 8.938 -21.391 -4.305 1 93.5 71 LEU A C 1
ATOM 539 O O . LEU A 1 71 ? 9.188 -22.391 -3.627 1 93.5 71 LEU A O 1
ATOM 543 N N . GL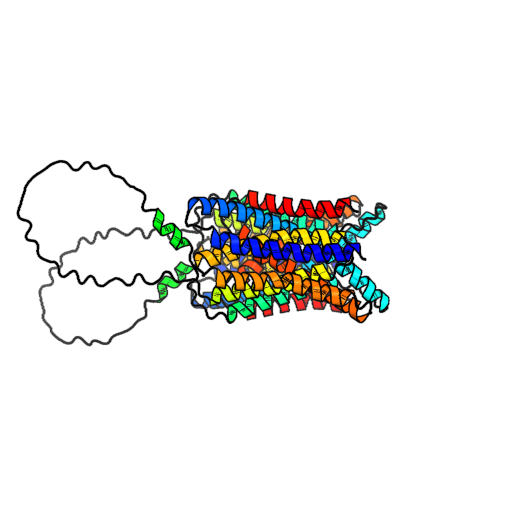N A 1 72 ? 8.203 -21.375 -5.359 1 91.56 72 GLN A N 1
ATOM 544 C CA . GLN A 1 72 ? 7.637 -22.641 -5.828 1 91.56 72 GLN A CA 1
ATOM 545 C C . GLN A 1 72 ? 8.742 -23.609 -6.242 1 91.56 72 GLN A C 1
ATOM 547 O O . GLN A 1 72 ? 8.656 -24.812 -5.957 1 91.56 72 GLN A O 1
ATOM 552 N N . LYS A 1 73 ? 9.727 -23.109 -6.855 1 89.94 73 LYS A N 1
ATOM 553 C CA . LYS A 1 73 ? 10.852 -23.953 -7.266 1 89.94 73 LYS A CA 1
ATOM 554 C C . LYS A 1 73 ? 11.594 -24.5 -6.051 1 89.94 73 LYS A C 1
ATOM 556 O O . LYS A 1 73 ? 11.938 -25.688 -6.012 1 89.94 73 LYS A O 1
ATOM 561 N N . VAL A 1 74 ? 11.781 -23.641 -5.074 1 90.31 74 VAL A N 1
ATOM 562 C CA . VAL A 1 74 ? 12.5 -24.031 -3.863 1 90.31 74 VAL A CA 1
ATOM 563 C C . VAL A 1 74 ? 11.672 -25.047 -3.082 1 90.31 74 VAL A C 1
ATOM 565 O O . VAL A 1 74 ? 12.203 -26.047 -2.598 1 90.31 74 VAL A O 1
ATOM 568 N N . LEU A 1 75 ? 10.43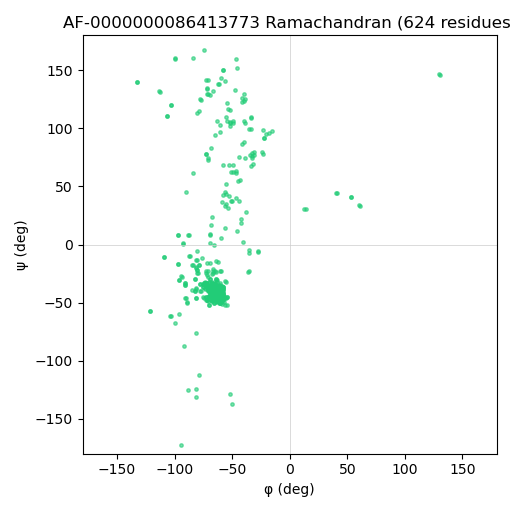 -24.828 -2.994 1 91.06 75 LEU A N 1
ATOM 569 C CA . LEU A 1 75 ? 9.547 -25.734 -2.256 1 91.06 75 LEU A CA 1
ATOM 570 C C . LEU A 1 75 ? 9.406 -27.062 -2.977 1 91.06 75 LEU A C 1
ATOM 572 O O . LEU A 1 75 ? 9.383 -28.125 -2.34 1 91.06 75 LEU A O 1
ATOM 576 N N . SER A 1 76 ? 9.336 -27 -4.285 1 90.69 76 SER A N 1
ATOM 577 C CA . SER A 1 76 ? 9.266 -28.234 -5.07 1 90.69 76 SER A CA 1
ATOM 578 C C . SER A 1 76 ? 10.547 -29.047 -4.93 1 90.69 76 SER A C 1
ATOM 580 O O . SER A 1 76 ? 10.492 -30.281 -4.844 1 90.69 76 SER A O 1
ATOM 582 N N . ALA A 1 77 ? 11.625 -28.453 -4.926 1 88.38 77 ALA A N 1
ATOM 583 C CA . ALA A 1 77 ? 12.906 -29.125 -4.746 1 88.38 77 ALA A CA 1
ATOM 584 C C . ALA A 1 77 ? 12.992 -29.781 -3.371 1 88.38 77 ALA A C 1
ATOM 586 O O . ALA A 1 77 ? 13.625 -30.828 -3.213 1 88.38 77 ALA A O 1
ATOM 587 N N . ALA A 1 78 ? 12.305 -29.156 -2.412 1 89.19 78 ALA A N 1
ATOM 588 C CA . ALA A 1 78 ? 12.305 -29.688 -1.054 1 89.19 78 ALA A CA 1
ATOM 589 C C . ALA A 1 78 ? 11.125 -30.625 -0.839 1 89.19 78 ALA A C 1
ATOM 591 O O . ALA A 1 78 ? 10.906 -31.125 0.272 1 89.19 78 ALA A O 1
ATOM 592 N N . HIS A 1 79 ? 10.266 -30.891 -1.819 1 89.88 79 HIS A N 1
ATOM 593 C CA . HIS A 1 79 ? 9.094 -31.781 -1.803 1 89.88 79 HIS A CA 1
ATOM 594 C C . HIS A 1 79 ? 8.078 -31.312 -0.768 1 89.88 79 HIS A C 1
ATOM 596 O O . HIS A 1 79 ? 7.492 -32.125 -0.058 1 89.88 79 HIS A O 1
ATOM 602 N N . ILE A 1 80 ? 8.047 -30.031 -0.632 1 87.25 80 ILE A N 1
ATOM 603 C CA . ILE A 1 80 ? 7.055 -29.438 0.251 1 87.25 80 ILE A CA 1
ATOM 604 C C . ILE A 1 80 ? 5.922 -28.828 -0.579 1 87.25 80 ILE A C 1
ATOM 606 O O . ILE A 1 80 ? 6.164 -28.062 -1.508 1 87.25 80 ILE A O 1
ATOM 610 N N . SER A 1 81 ? 4.711 -29.312 -0.362 1 83.31 81 SER A N 1
ATOM 611 C CA . SER A 1 81 ? 3.549 -28.75 -1.042 1 83.31 81 SER A CA 1
ATOM 612 C C . SER A 1 81 ? 2.699 -27.922 -0.087 1 83.31 81 SER A C 1
ATOM 614 O O . SER A 1 81 ? 2.295 -28.391 0.974 1 83.31 81 SER A O 1
ATOM 616 N N . THR A 1 82 ? 2.715 -26.609 -0.324 1 82.06 82 THR A N 1
ATOM 617 C CA . THR A 1 82 ? 1.882 -25.734 0.495 1 82.06 82 THR A CA 1
ATOM 618 C C . THR A 1 82 ? 1.108 -24.75 -0.378 1 82.06 82 THR A C 1
ATOM 620 O O . THR A 1 82 ? 1.624 -24.281 -1.39 1 82.06 82 THR A O 1
ATOM 623 N N . ASP A 1 83 ? -0.147 -24.531 0.011 1 82.44 83 ASP A N 1
ATOM 624 C CA . ASP A 1 83 ? -0.967 -23.531 -0.667 1 82.44 83 ASP A CA 1
ATOM 625 C C . ASP A 1 83 ? -0.961 -22.203 0.094 1 82.44 83 ASP A C 1
ATOM 627 O O . ASP A 1 83 ? -1.766 -21.312 -0.19 1 82.44 83 ASP A O 1
ATOM 631 N N . TYR A 1 84 ? -0.107 -22.172 1.082 1 88.62 84 TYR A N 1
ATOM 632 C CA . TYR A 1 84 ? 0.002 -20.922 1.84 1 88.62 84 TYR A CA 1
ATOM 633 C C . TYR A 1 84 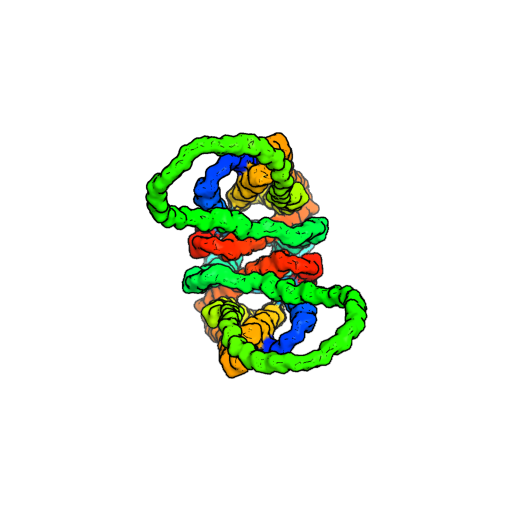? 0.699 -19.844 1.021 1 88.62 84 TYR A C 1
ATOM 635 O O . TYR A 1 84 ? 1.7 -20.125 0.353 1 88.62 84 TYR A O 1
ATOM 643 N N . PRO A 1 85 ? 0.144 -18.625 1.018 1 92.12 85 PRO A N 1
ATOM 644 C CA . PRO A 1 85 ? 0.738 -17.531 0.235 1 92.12 85 PRO A CA 1
ATOM 645 C C . PRO A 1 85 ? 2.037 -17 0.844 1 92.12 85 PRO A C 1
ATOM 647 O O . PRO A 1 85 ? 2.07 -15.891 1.367 1 92.12 85 PRO A O 1
ATOM 650 N N . LEU A 1 86 ? 3.102 -17.719 0.654 1 93.69 86 LEU A N 1
ATOM 651 C CA . LEU A 1 86 ? 4.395 -17.406 1.258 1 93.69 86 LEU A CA 1
ATOM 652 C C . LEU A 1 86 ? 5.004 -16.156 0.628 1 93.69 86 LEU A C 1
ATOM 654 O O . LEU A 1 86 ? 5.672 -15.383 1.311 1 93.69 86 LEU A O 1
ATOM 658 N N . ALA A 1 87 ? 4.832 -16.078 -0.688 1 95.44 87 ALA A N 1
ATOM 659 C CA . ALA A 1 87 ? 5.383 -14.906 -1.37 1 95.44 87 ALA A CA 1
ATOM 660 C C . ALA A 1 87 ? 4.809 -13.617 -0.798 1 95.44 87 ALA A C 1
ATOM 662 O O . ALA A 1 87 ? 5.551 -12.672 -0.513 1 95.44 87 ALA A O 1
ATOM 663 N N . GLU A 1 88 ? 3.471 -13.562 -0.645 1 96.19 88 GLU A N 1
ATOM 664 C CA . GLU A 1 88 ? 2.801 -12.398 -0.075 1 96.19 88 GLU A CA 1
ATOM 665 C C . GLU A 1 88 ? 3.234 -12.164 1.369 1 96.19 88 GLU A C 1
ATOM 667 O O . GLU A 1 88 ? 3.398 -11.016 1.795 1 96.19 88 GLU A O 1
ATOM 672 N N . THR A 1 89 ? 3.395 -13.227 2.121 1 95.25 89 THR A N 1
ATOM 673 C CA . THR A 1 89 ? 3.828 -13.109 3.508 1 95.25 89 THR A CA 1
ATOM 674 C C . THR A 1 89 ? 5.223 -12.5 3.59 1 95.25 89 THR A C 1
ATOM 676 O O . THR A 1 89 ? 5.477 -11.625 4.422 1 95.25 89 THR A O 1
ATOM 679 N N . LEU A 1 90 ? 6.105 -12.945 2.756 1 95.62 90 LEU A N 1
ATOM 680 C CA . LEU A 1 90 ? 7.465 -12.414 2.738 1 95.62 90 LEU A CA 1
ATOM 681 C C . LEU A 1 90 ? 7.461 -10.938 2.354 1 95.62 90 LEU A C 1
ATOM 683 O O . LEU A 1 90 ? 8.219 -10.148 2.918 1 95.62 90 LEU A O 1
ATOM 687 N N . LEU A 1 91 ? 6.668 -10.625 1.353 1 96.56 91 LEU A N 1
ATOM 688 C CA . LEU A 1 91 ? 6.52 -9.234 0.938 1 96.56 91 LEU A CA 1
ATOM 689 C C . LEU A 1 91 ? 6.109 -8.359 2.117 1 96.56 91 LEU A C 1
ATOM 691 O O . LEU A 1 91 ? 6.707 -7.305 2.35 1 96.56 91 LEU A O 1
ATOM 695 N N . LEU A 1 92 ? 5.133 -8.844 2.912 1 97.12 92 LEU A N 1
ATOM 696 C CA . LEU A 1 92 ? 4.633 -8.055 4.031 1 97.12 92 LEU A CA 1
ATOM 697 C C . LEU A 1 92 ? 5.641 -8.031 5.172 1 97.12 92 LEU A C 1
ATOM 699 O O . LEU A 1 92 ? 5.742 -7.035 5.895 1 97.12 92 LEU A O 1
ATOM 703 N N . LEU A 1 93 ? 6.387 -9.102 5.336 1 96.44 93 LEU A N 1
ATOM 704 C CA . LEU A 1 93 ? 7.457 -9.086 6.328 1 96.44 93 LEU A CA 1
ATOM 705 C C . LEU A 1 93 ? 8.484 -8.008 6.004 1 96.44 93 LEU A C 1
ATOM 707 O O . LEU A 1 93 ? 8.945 -7.297 6.895 1 96.44 93 LEU A O 1
ATOM 711 N N . GLY A 1 94 ? 8.867 -7.949 4.762 1 95.56 94 GLY A N 1
ATOM 712 C CA . GLY A 1 94 ? 9.75 -6.867 4.34 1 95.56 94 GLY A CA 1
ATOM 713 C C . GLY A 1 94 ? 9.156 -5.488 4.59 1 95.56 94 GLY A C 1
ATOM 714 O O . GLY A 1 94 ? 9.867 -4.574 5.008 1 95.56 94 GLY A O 1
ATOM 715 N N . PHE A 1 95 ? 7.879 -5.371 4.324 1 96.38 95 PHE A N 1
ATOM 716 C CA . PHE A 1 95 ? 7.176 -4.117 4.57 1 96.38 95 PHE A CA 1
ATOM 717 C C . PHE A 1 95 ? 7.234 -3.74 6.043 1 96.38 95 PHE A C 1
ATOM 719 O O . PHE A 1 95 ? 7.562 -2.604 6.387 1 96.38 95 PHE A O 1
ATOM 726 N N . PHE A 1 96 ? 6.934 -4.684 6.895 1 96.88 96 PHE A N 1
ATOM 727 C CA . PHE A 1 96 ? 6.941 -4.438 8.328 1 96.88 96 PHE A CA 1
ATOM 728 C C . PHE A 1 96 ? 8.344 -4.082 8.812 1 96.88 96 PHE A C 1
ATOM 730 O O . PHE A 1 96 ? 8.508 -3.229 9.688 1 96.88 96 PHE A O 1
ATOM 737 N N . MET A 1 97 ? 9.273 -4.746 8.289 1 94.06 97 MET A N 1
ATOM 738 C CA . MET A 1 97 ? 10.656 -4.453 8.664 1 94.06 97 MET A CA 1
ATOM 739 C C . MET A 1 97 ? 11.023 -3.02 8.297 1 94.06 97 MET A C 1
ATOM 741 O O . MET A 1 97 ? 11.656 -2.314 9.086 1 94.06 97 MET A O 1
ATOM 745 N N . THR A 1 98 ? 10.625 -2.602 7.152 1 92.19 98 THR A N 1
ATOM 746 C CA . THR A 1 98 ? 10.93 -1.248 6.699 1 92.19 98 THR A CA 1
ATOM 747 C C . THR A 1 98 ? 10.203 -0.215 7.555 1 92.19 98 THR A C 1
ATOM 749 O O . THR A 1 98 ? 10.797 0.787 7.965 1 92.19 98 THR A O 1
ATOM 752 N N . VAL A 1 99 ? 8.938 -0.488 7.812 1 93.31 99 VAL A N 1
ATOM 753 C CA . VAL A 1 99 ? 8.164 0.409 8.664 1 93.31 99 VAL A CA 1
ATOM 754 C C . VAL A 1 99 ? 8.805 0.486 10.047 1 93.31 99 VAL A C 1
ATOM 756 O O . VAL A 1 99 ? 8.922 1.571 10.625 1 93.31 99 VAL A O 1
ATOM 759 N N . PHE A 1 100 ? 9.18 -0.649 10.555 1 92.94 100 PHE A N 1
ATOM 760 C CA . PHE A 1 100 ? 9.797 -0.722 11.867 1 92.94 100 PHE A CA 1
ATOM 761 C C . PHE A 1 100 ? 11.086 0.095 11.906 1 92.94 100 PHE A C 1
ATOM 763 O O . PHE A 1 100 ? 11.305 0.87 12.844 1 92.94 100 PHE A O 1
ATOM 770 N N . LEU A 1 101 ? 11.898 -0.032 10.922 1 88.12 101 LEU A N 1
ATOM 771 C CA . LEU A 1 101 ? 13.164 0.698 10.859 1 88.12 101 LEU A CA 1
ATOM 772 C C . LEU A 1 101 ? 12.914 2.199 10.773 1 88.12 101 LEU A C 1
ATOM 774 O O . LEU A 1 101 ? 13.586 2.984 11.445 1 88.12 101 LEU A O 1
ATOM 778 N N . GLU A 1 102 ? 11.992 2.562 9.969 1 86.56 102 GLU A N 1
ATOM 779 C CA . GLU A 1 102 ? 11.672 3.98 9.828 1 86.56 102 GLU A CA 1
ATOM 780 C C . GLU A 1 102 ? 11.164 4.562 11.148 1 86.56 102 GLU A C 1
ATOM 782 O O . GLU A 1 102 ? 11.602 5.637 11.562 1 86.56 102 GLU A O 1
ATOM 787 N N . GLN A 1 103 ? 10.273 3.852 11.781 1 86.69 103 GLN A N 1
ATOM 788 C CA . GLN A 1 103 ? 9.703 4.344 13.031 1 86.69 103 GLN A CA 1
ATOM 789 C C . GLN A 1 103 ? 10.742 4.312 14.156 1 86.69 103 GLN A C 1
ATOM 791 O O . GLN A 1 103 ? 10.727 5.164 15.047 1 86.69 103 GLN A O 1
ATOM 796 N N . LEU A 1 104 ? 11.609 3.365 14.109 1 85.94 104 LEU A N 1
ATOM 797 C CA . LEU A 1 104 ? 12.688 3.273 15.086 1 85.94 104 LEU A CA 1
ATOM 798 C C . LEU A 1 104 ? 13.602 4.492 15 1 85.94 104 LEU A C 1
ATOM 800 O O . LEU A 1 104 ? 13.969 5.074 16.016 1 85.94 104 LEU A O 1
ATOM 804 N N . VAL A 1 105 ? 13.922 4.887 13.836 1 82.69 105 VAL A N 1
ATOM 805 C CA . VAL A 1 105 ? 14.781 6.047 13.609 1 82.69 105 VAL A CA 1
ATOM 806 C C . VAL A 1 105 ? 14.07 7.312 14.078 1 82.69 105 VAL A C 1
ATOM 808 O O . VAL A 1 105 ? 14.68 8.164 14.727 1 82.69 105 VAL A O 1
ATOM 811 N N . LEU A 1 106 ? 12.797 7.414 13.789 1 81.19 106 LEU A N 1
ATOM 812 C CA . LEU A 1 106 ? 12.023 8.594 14.164 1 81.19 106 LEU A CA 1
ATOM 813 C C . LEU A 1 106 ? 11.859 8.68 15.672 1 81.19 106 LEU A C 1
ATOM 815 O O . LEU A 1 106 ? 11.812 9.781 16.234 1 81.19 106 LEU A O 1
ATOM 819 N N . THR A 1 107 ? 11.672 7.559 16.297 1 81.12 107 THR A N 1
ATOM 820 C CA . THR A 1 107 ? 11.516 7.52 17.75 1 81.12 107 THR A CA 1
ATOM 821 C C . THR A 1 107 ? 12.789 7.984 18.453 1 81.12 107 THR A C 1
ATOM 823 O O . THR A 1 107 ? 12.727 8.672 19.469 1 81.12 107 THR A O 1
ATOM 826 N N . PHE A 1 108 ? 13.797 7.562 17.953 1 76.81 108 PHE A N 1
ATOM 827 C CA . PHE A 1 108 ? 15.055 7.93 18.594 1 76.81 108 PHE A CA 1
ATOM 828 C C . PHE A 1 108 ? 15.461 9.344 18.219 1 76.81 108 PHE A C 1
ATOM 830 O O . PHE A 1 108 ? 16.359 9.93 18.828 1 76.81 108 PHE A O 1
ATOM 837 N N . ARG A 1 109 ? 14.82 9.812 17.109 1 69.81 109 ARG A N 1
ATOM 838 C CA . ARG A 1 109 ? 15.031 11.211 16.75 1 69.81 109 ARG A CA 1
ATOM 839 C C . ARG A 1 109 ? 14.328 12.141 17.734 1 69.81 109 ARG A C 1
ATOM 841 O O . ARG A 1 109 ? 13.133 11.992 18 1 69.81 109 ARG A O 1
ATOM 848 N N . LYS A 1 110 ? 14.75 12.344 18.984 1 52.97 110 LYS A N 1
ATOM 849 C CA . LYS A 1 110 ? 14.211 13.25 20 1 52.97 110 LYS A CA 1
ATOM 850 C C . LYS A 1 110 ? 13.523 14.453 19.344 1 52.97 110 LYS A C 1
ATOM 852 O O . LYS A 1 110 ? 13.289 15.461 20.016 1 52.97 110 LYS A O 1
ATOM 857 N N . GLU A 1 111 ? 13.562 14.664 18.094 1 48.28 111 GLU A N 1
ATOM 858 C CA . GLU A 1 111 ? 13.406 16.078 17.797 1 48.28 111 GLU A CA 1
ATOM 859 C C . GLU A 1 111 ? 12.078 16.609 18.328 1 48.28 111 GLU A C 1
ATOM 861 O O . GLU A 1 111 ? 11.148 15.844 18.562 1 48.28 111 GLU A O 1
ATOM 866 N N . LYS A 1 112 ? 12.117 17.953 18.844 1 42.72 112 LYS A N 1
ATOM 867 C CA . LYS A 1 112 ? 11.047 18.953 18.906 1 42.72 112 LYS A CA 1
ATOM 868 C C . LYS A 1 112 ? 10.219 18.969 17.625 1 42.72 112 LYS A C 1
ATOM 870 O O . LYS A 1 112 ? 10.766 18.781 16.531 1 42.72 112 LYS A O 1
ATOM 875 N N . PRO A 1 113 ? 8.945 18.828 17.734 1 38.41 113 PRO A N 1
ATOM 876 C CA . PRO A 1 113 ? 7.988 18.844 16.641 1 38.41 113 PRO A CA 1
ATOM 877 C C . PRO A 1 113 ? 8.336 19.875 15.57 1 38.41 113 PRO A C 1
ATOM 879 O O . PRO A 1 113 ? 7.492 20.203 14.727 1 38.41 113 PRO A O 1
ATOM 882 N N . SER A 1 114 ? 9.578 20.219 15.375 1 33.28 114 SER A N 1
ATOM 883 C CA . SER A 1 114 ? 9.719 21.438 14.586 1 33.28 114 SER A CA 1
ATOM 884 C C . SER A 1 114 ? 9.281 21.203 13.141 1 33.28 114 SER A C 1
ATOM 886 O O . SER A 1 114 ? 9.609 22 12.258 1 33.28 114 SER A O 1
ATOM 888 N N . PHE A 1 115 ? 8.578 20.188 12.797 1 30.05 115 PHE A N 1
ATOM 889 C CA . PHE A 1 115 ? 8.656 20.016 11.352 1 30.05 115 PHE A CA 1
ATOM 890 C C . PHE A 1 115 ? 8.453 21.359 10.648 1 30.05 115 PHE A C 1
ATOM 892 O O . PHE A 1 115 ? 7.738 22.219 11.148 1 30.05 115 PHE A O 1
ATOM 899 N N . ILE A 1 116 ? 9.039 21.578 9.414 1 30.11 116 ILE A N 1
ATOM 900 C CA . ILE A 1 116 ? 9.078 22.578 8.359 1 30.11 116 ILE A CA 1
ATOM 901 C C . ILE A 1 116 ? 7.66 22.922 7.918 1 30.11 116 ILE A C 1
ATOM 903 O O . ILE A 1 116 ? 6.957 22.078 7.363 1 30.11 116 ILE A O 1
ATOM 907 N N . ASP A 1 117 ? 6.824 23.547 8.656 1 27.84 117 ASP A N 1
ATOM 908 C CA . ASP A 1 117 ? 5.668 24.266 8.117 1 27.84 117 ASP A CA 1
ATOM 909 C C . ASP A 1 117 ? 6.055 25.094 6.898 1 27.84 117 ASP A C 1
ATOM 911 O O . ASP A 1 117 ? 6.859 26.031 7.004 1 27.84 117 ASP A O 1
ATOM 915 N N . LEU A 1 118 ? 6.266 24.531 5.789 1 27.7 118 LEU A N 1
ATOM 916 C CA . LEU A 1 118 ? 6.367 25.281 4.543 1 27.7 118 LEU A CA 1
ATOM 917 C C . LEU A 1 118 ? 5.414 26.469 4.543 1 27.7 118 LEU A C 1
ATOM 919 O O . LEU A 1 118 ? 5.301 27.188 3.541 1 27.7 118 LEU A O 1
ATOM 923 N N . GLU A 1 119 ? 4.543 26.625 5.602 1 29.44 119 GLU A N 1
ATOM 924 C CA . GLU A 1 119 ? 3.756 27.844 5.57 1 29.44 119 GLU A CA 1
ATOM 925 C C . GLU A 1 119 ? 4.656 29.078 5.605 1 29.44 119 GLU A C 1
ATOM 927 O O . GLU A 1 119 ? 4.176 30.219 5.52 1 29.44 119 GLU A O 1
ATOM 932 N N . THR A 1 120 ? 5.898 28.859 6.129 1 30.19 120 THR A N 1
ATOM 933 C CA . THR A 1 120 ? 6.637 30.094 6.324 1 30.19 120 THR A CA 1
ATOM 934 C C . THR A 1 120 ? 6.961 30.75 4.984 1 30.19 120 THR A C 1
ATOM 936 O O . THR A 1 120 ? 7.402 31.906 4.941 1 30.19 120 THR A O 1
ATOM 939 N N . PHE A 1 121 ? 6.922 29.875 3.965 1 29.42 121 PHE A N 1
ATOM 940 C CA . PHE A 1 121 ? 7.332 30.578 2.758 1 29.42 121 PHE A CA 1
ATOM 941 C C . PHE A 1 121 ? 6.266 31.562 2.32 1 29.42 121 PHE A C 1
ATOM 943 O O . PHE A 1 121 ? 6.504 32.406 1.441 1 29.42 121 PHE A O 1
ATOM 950 N N . ASN A 1 122 ? 4.922 31.234 2.686 1 28.12 122 ASN A N 1
ATOM 951 C CA . ASN A 1 122 ? 3.912 32.094 2.092 1 28.12 122 ASN A CA 1
ATOM 952 C C . ASN A 1 122 ? 3.916 33.5 2.73 1 28.12 122 ASN A C 1
ATOM 954 O O . ASN A 1 122 ? 3.012 34.281 2.494 1 28.12 122 ASN A O 1
ATOM 958 N N . ALA A 1 123 ? 4.543 33.719 3.9 1 29.72 123 ALA A N 1
ATOM 959 C CA . ALA A 1 123 ? 4.312 35 4.562 1 29.72 123 ALA A CA 1
ATOM 960 C C . ALA A 1 123 ? 4.824 36.156 3.707 1 29.72 123 ALA A C 1
ATOM 962 O O . ALA A 1 123 ? 4.43 37.281 3.912 1 29.72 123 ALA A O 1
ATOM 963 N N . GLY A 1 124 ? 5.891 35.875 2.953 1 27.06 124 GLY A N 1
ATOM 964 C CA . GLY A 1 124 ? 6.543 37.125 2.584 1 27.06 124 GLY A CA 1
ATOM 965 C C . GLY A 1 124 ? 5.758 37.938 1.562 1 27.06 124 GLY A C 1
ATOM 966 O O . GLY A 1 124 ? 6.059 39.094 1.322 1 27.06 124 GLY A O 1
ATOM 967 N N . SER A 1 125 ? 5.051 37.219 0.657 1 27.28 125 SER A N 1
ATOM 968 C CA . SER A 1 125 ? 4.918 38.031 -0.556 1 27.28 125 SER A CA 1
ATOM 969 C C . SER A 1 125 ? 3.805 39.062 -0.422 1 27.28 125 SER A C 1
ATOM 971 O O . SER A 1 125 ? 3.459 39.719 -1.391 1 27.28 125 SER A O 1
ATOM 973 N N . ASP A 1 126 ? 3.041 39.031 0.697 1 25.11 126 ASP A N 1
ATOM 974 C CA . ASP A 1 126 ? 1.88 39.906 0.478 1 25.11 126 ASP A CA 1
ATOM 975 C C . ASP A 1 126 ? 2.283 41.375 0.427 1 25.11 126 ASP A C 1
ATOM 977 O O . ASP A 1 126 ? 1.478 42.25 0.731 1 25.11 126 ASP A O 1
ATOM 981 N N . VAL A 1 127 ? 3.572 41.719 0.547 1 29.19 127 VAL A N 1
ATOM 982 C CA . VAL A 1 127 ? 3.795 43.156 0.607 1 29.19 127 VAL A CA 1
ATOM 983 C C . VAL A 1 127 ? 3.23 43.812 -0.647 1 29.19 127 VAL A C 1
ATOM 985 O O . VAL A 1 127 ? 3.805 43.688 -1.732 1 29.19 127 VAL A O 1
ATOM 988 N N . GLY A 1 128 ? 2.023 43.406 -1.118 1 22.23 128 GLY A N 1
ATOM 989 C CA . GLY A 1 128 ? 1.551 44.094 -2.299 1 22.23 128 GLY A CA 1
ATOM 990 C C . GLY A 1 128 ? 1.667 45.594 -2.184 1 22.23 128 GLY A C 1
ATOM 991 O O . GLY A 1 128 ? 1.656 46.156 -1.077 1 22.23 128 GLY A O 1
ATOM 992 N N . SER A 1 129 ? 2.211 46.312 -3.205 1 22.77 129 SER A N 1
ATOM 993 C CA . SER A 1 129 ? 2.635 47.625 -3.705 1 22.77 129 SER A CA 1
ATOM 994 C C . SER A 1 129 ? 1.489 48.625 -3.666 1 22.77 129 SER A C 1
ATOM 996 O O . SER A 1 129 ? 1.595 49.719 -4.23 1 22.77 129 SER A O 1
ATOM 998 N N . ASP A 1 130 ? 0.384 48.438 -3.012 1 21.77 130 ASP A N 1
ATOM 999 C CA . ASP A 1 130 ? -0.551 49.438 -3.547 1 21.77 130 ASP A CA 1
ATOM 1000 C C . ASP A 1 130 ? -0.042 50.844 -3.32 1 21.77 130 ASP A C 1
ATOM 1002 O O . ASP A 1 130 ? 0.251 51.25 -2.186 1 21.77 130 ASP A O 1
ATOM 1006 N N . SER A 1 131 ? 0.605 51.469 -4.293 1 22.44 131 SER A N 1
ATOM 1007 C CA . SER A 1 131 ? 1.167 52.75 -4.676 1 22.44 131 SER A CA 1
ATOM 1008 C C . SER A 1 131 ? 0.156 53.875 -4.473 1 22.44 131 SER A C 1
ATOM 1010 O O . SER A 1 131 ? -0.584 54.219 -5.395 1 22.44 131 SER A O 1
ATOM 1012 N N . GLU A 1 132 ? -0.695 53.906 -3.428 1 20.97 132 GLU A N 1
ATOM 1013 C CA . GLU A 1 132 ? -1.562 55.094 -3.508 1 20.97 132 GLU A CA 1
ATOM 1014 C C . GLU A 1 132 ? -0.748 56.375 -3.615 1 20.97 132 GLU A C 1
ATOM 1016 O O . GLU A 1 132 ? 0.279 56.531 -2.949 1 20.97 132 GLU A O 1
ATOM 1021 N N . TYR A 1 133 ? -0.945 57.156 -4.672 1 21.61 133 TYR A N 1
ATOM 1022 C CA . TYR A 1 133 ? -0.446 58.344 -5.363 1 21.61 133 TYR A CA 1
ATOM 1023 C C . TYR A 1 133 ? -0.504 59.562 -4.453 1 21.61 133 TYR A C 1
ATOM 1025 O O . TYR A 1 133 ? -0.287 60.688 -4.906 1 21.61 133 TYR A O 1
ATOM 1033 N N . GLU A 1 134 ? -0.887 59.438 -3.105 1 21.33 134 GLU A N 1
ATOM 1034 C CA . GLU A 1 134 ? -1.282 60.781 -2.682 1 21.33 134 GLU A CA 1
ATOM 1035 C C . GLU A 1 134 ? -0.107 61.75 -2.752 1 21.33 134 GLU A C 1
ATOM 1037 O O . GLU A 1 134 ? 0.974 61.469 -2.232 1 21.33 134 GLU A O 1
ATOM 1042 N N . SER A 1 135 ? -0.143 62.594 -3.711 1 22.16 135 SER A N 1
ATOM 1043 C CA . SER A 1 135 ? 0.752 63.625 -4.211 1 22.16 135 SER A CA 1
ATOM 1044 C C . SER A 1 135 ? 1.06 64.688 -3.133 1 22.16 135 SER A C 1
ATOM 1046 O O . SER A 1 135 ? 1.54 65.75 -3.432 1 22.16 135 SER A O 1
ATOM 1048 N N . PRO A 1 136 ? 1.197 64.25 -1.798 1 22.8 136 PRO A N 1
ATOM 1049 C CA . PRO A 1 136 ? 1.197 65.438 -0.948 1 22.8 136 PRO A CA 1
ATOM 1050 C C . PRO A 1 136 ? 2.254 66.5 -1.364 1 22.8 136 PRO A C 1
ATOM 1052 O O . PRO A 1 136 ? 3.373 66.125 -1.721 1 22.8 136 PRO A O 1
ATOM 1055 N N . PHE A 1 137 ? 1.896 67.688 -1.771 1 21.03 137 PHE A N 1
ATOM 1056 C CA . PHE A 1 137 ? 2.518 68.875 -2.379 1 21.03 137 PHE A CA 1
ATOM 1057 C C . PHE A 1 137 ? 3.725 69.312 -1.567 1 21.03 137 PHE A C 1
ATOM 1059 O O . PHE A 1 137 ? 4.066 68.688 -0.557 1 21.03 137 PHE A O 1
ATOM 1066 N N . MET A 1 138 ? 3.832 70.75 -1.134 1 20.56 138 MET A N 1
ATOM 1067 C CA . MET A 1 138 ? 4.762 71.75 -1.571 1 20.56 138 MET A CA 1
ATOM 1068 C C . MET A 1 138 ? 5.914 71.938 -0.582 1 20.56 138 MET A C 1
ATOM 1070 O O . MET A 1 138 ? 7.078 71.938 -0.979 1 20.56 138 MET A O 1
ATOM 1074 N N . GLY A 1 139 ? 5.715 72.5 0.746 1 21.67 139 GLY A N 1
ATOM 1075 C CA . GLY A 1 139 ? 6.426 73.688 1.044 1 21.67 139 GLY A CA 1
ATOM 1076 C C . GLY A 1 139 ? 7.848 73.5 1.521 1 21.67 139 GLY A C 1
ATOM 1077 O O . GLY A 1 139 ? 8.195 72.375 1.939 1 21.67 139 GLY A O 1
ATOM 1078 N N . ALA A 1 140 ? 8.805 74.5 1.481 1 21.84 140 ALA A N 1
ATOM 1079 C CA . ALA A 1 140 ? 10.219 74.75 1.217 1 21.84 140 ALA A CA 1
ATOM 1080 C C . ALA A 1 140 ? 11.062 74.5 2.461 1 21.84 140 ALA A C 1
ATOM 1082 O O . ALA A 1 140 ? 12.188 74 2.361 1 21.84 140 ALA A O 1
ATOM 1083 N N . ALA A 1 141 ? 10.594 74.875 3.717 1 25.69 141 ALA A N 1
ATOM 1084 C CA . ALA A 1 141 ? 11.578 75.812 4.301 1 25.69 141 ALA A CA 1
ATOM 1085 C C . ALA A 1 141 ? 12.82 75.062 4.766 1 25.69 141 ALA A C 1
ATOM 1087 O O . ALA A 1 141 ? 12.758 73.812 5.039 1 25.69 141 ALA A O 1
ATOM 1088 N N . ARG A 1 142 ? 13.977 75.75 5.109 1 23.02 142 ARG A N 1
ATOM 1089 C CA . ARG A 1 142 ? 15.43 75.75 5.008 1 23.02 142 ARG A CA 1
ATOM 1090 C C . ARG A 1 142 ? 16.047 74.812 6.082 1 23.02 142 ARG A C 1
ATOM 1092 O O . ARG A 1 142 ? 16.891 74 5.777 1 23.02 142 ARG A O 1
ATOM 1099 N N . GLY A 1 143 ? 16.062 75.312 7.312 1 21.41 143 GLY A N 1
ATOM 1100 C CA . GLY A 1 143 ? 17.375 75.625 7.848 1 21.41 143 GLY A CA 1
ATOM 1101 C C . GLY A 1 143 ? 18.109 74.438 8.414 1 21.41 143 GLY A C 1
ATOM 1102 O O . GLY A 1 143 ? 18.75 73.688 7.668 1 21.41 143 GLY A O 1
ATOM 1103 N N . HIS A 1 144 ? 18.516 74.625 9.758 1 25.88 144 HIS A N 1
ATOM 1104 C CA . HIS A 1 144 ? 19.734 74.375 10.516 1 25.88 144 HIS A CA 1
ATOM 1105 C C . HIS A 1 144 ? 19.812 72.938 11.023 1 25.88 144 HIS A C 1
ATOM 1107 O O . HIS A 1 144 ? 19.141 72.625 11.992 1 25.88 144 HIS A O 1
ATOM 1113 N N . ALA A 1 145 ? 19.828 72 10.242 1 25.81 145 ALA A N 1
ATOM 1114 C CA . ALA A 1 145 ? 19.562 70.625 10.688 1 25.81 145 ALA A CA 1
ATOM 1115 C C . ALA A 1 145 ? 20.688 70.125 11.586 1 25.81 145 ALA A C 1
ATOM 1117 O O . ALA A 1 145 ? 21.859 70.125 11.188 1 25.81 145 ALA A O 1
ATOM 1118 N N . LEU A 1 146 ? 20.531 70.562 12.945 1 24.92 146 LEU A N 1
ATOM 1119 C CA . LEU A 1 146 ? 21.359 70.062 14.039 1 24.92 146 LEU A CA 1
ATOM 1120 C C . LEU A 1 146 ? 21.656 68.562 13.906 1 24.92 146 LEU A C 1
ATOM 1122 O O . LEU A 1 146 ? 20.734 67.75 13.695 1 24.92 146 LEU A O 1
ATOM 1126 N N . TYR A 1 147 ? 22.828 68.188 13.508 1 23.7 147 TYR A N 1
ATOM 1127 C CA . TYR A 1 147 ? 23.484 66.938 13.195 1 23.7 147 TYR A CA 1
ATOM 1128 C C . TYR A 1 147 ? 23.406 66 14.383 1 23.7 147 TYR A C 1
ATOM 1130 O O . TYR A 1 147 ? 24.219 66.062 15.305 1 23.7 147 TYR A O 1
ATOM 1138 N N . VAL A 1 148 ? 22.281 66.062 15.203 1 25.72 148 VAL A N 1
ATOM 1139 C CA . VAL A 1 148 ? 22.469 65.188 16.391 1 25.72 148 VAL A CA 1
ATOM 1140 C C . VAL A 1 148 ? 22.812 63.781 15.953 1 25.72 148 VAL A C 1
ATOM 1142 O O . VAL A 1 148 ? 22.141 63.219 15.094 1 25.72 148 VAL A O 1
ATOM 1145 N N . GLU A 1 149 ? 24.078 63.406 16.125 1 27.14 149 GLU A N 1
ATOM 1146 C CA . GLU A 1 149 ? 24.688 62.094 15.914 1 27.14 149 GLU A CA 1
ATOM 1147 C C . GLU A 1 149 ? 23.891 61 16.594 1 27.14 149 GLU A C 1
ATOM 1149 O O . GLU A 1 149 ? 23.719 61 17.812 1 27.14 149 GLU A O 1
ATOM 1154 N N . PRO A 1 150 ? 22.594 60.656 16.125 1 27.59 150 PRO A N 1
ATOM 1155 C CA . PRO A 1 150 ? 21.844 59.656 16.906 1 27.59 150 PRO A CA 1
ATOM 1156 C C . PRO A 1 150 ? 22.641 58.375 17.172 1 27.59 150 PRO A C 1
ATOM 1158 O O . PRO A 1 150 ? 23.406 57.938 16.297 1 27.59 150 PRO A O 1
ATOM 1161 N N . HIS A 1 151 ? 23.188 58.188 18.375 1 27.83 151 HIS A N 1
ATOM 1162 C CA . HIS A 1 151 ? 23.781 56.969 18.938 1 27.83 151 HIS A CA 1
ATOM 1163 C C . HIS A 1 151 ? 22.938 55.75 18.641 1 27.83 151 HIS A C 1
ATOM 1165 O O . HIS A 1 151 ? 21.875 55.562 19.25 1 27.83 151 HIS A O 1
ATOM 1171 N N . GLY A 1 152 ? 22.641 55.469 17.438 1 25.27 152 GLY A N 1
ATOM 1172 C CA . GLY A 1 152 ? 21.734 54.406 17.016 1 25.27 152 GLY A CA 1
ATOM 1173 C C . GLY A 1 152 ? 22.109 53.031 17.531 1 25.27 152 GLY A C 1
ATOM 1174 O O . GLY A 1 152 ? 23.047 52.406 17.031 1 25.27 152 GLY A O 1
ATOM 1175 N N . HIS A 1 153 ? 22.469 52.875 18.844 1 28.69 153 HIS A N 1
ATOM 1176 C CA . HIS A 1 153 ? 22.734 51.5 19.25 1 28.69 153 HIS A CA 1
ATOM 1177 C C . HIS A 1 153 ? 21.562 50.594 18.953 1 28.69 153 HIS A C 1
ATOM 1179 O O . HIS A 1 153 ? 20.562 50.594 19.688 1 28.69 153 HIS A O 1
ATOM 1185 N N . GLY A 1 154 ? 20.906 50.594 17.906 1 28.81 154 GLY A N 1
ATOM 1186 C CA . GLY A 1 154 ? 19.766 49.719 17.75 1 28.81 154 GLY A CA 1
ATOM 1187 C C . GLY A 1 154 ? 20.078 48.281 18.125 1 28.81 154 GLY A C 1
ATOM 1188 O O . GLY A 1 154 ? 21.203 47.812 17.938 1 28.81 154 GLY A O 1
ATOM 1189 N N . PRO A 1 155 ? 19.578 47.812 19.297 1 33.53 155 PRO A N 1
ATOM 1190 C CA . PRO A 1 155 ? 19.688 46.406 19.656 1 33.53 155 PRO A CA 1
ATOM 1191 C C . PRO A 1 155 ? 19.453 45.469 18.484 1 33.53 155 PRO A C 1
ATOM 1193 O O . PRO A 1 155 ? 18.562 45.719 17.672 1 33.53 155 PRO A O 1
ATOM 1196 N N . GLY A 1 156 ? 20.5 45.156 17.75 1 30.2 156 GLY A N 1
ATOM 1197 C CA . GLY A 1 156 ? 20.453 44.125 16.719 1 30.2 156 GLY A CA 1
ATOM 1198 C C . GLY A 1 156 ? 19.531 42.969 17.078 1 30.2 156 GLY A C 1
ATOM 1199 O O . GLY A 1 156 ? 19.672 42.375 18.141 1 30.2 156 GLY A O 1
ATOM 1200 N N . LEU A 1 157 ? 18.188 43.188 16.938 1 30.66 157 LEU A N 1
ATOM 1201 C CA . LEU A 1 157 ? 17.297 42.031 16.938 1 30.66 157 LEU A CA 1
ATOM 1202 C C . LEU A 1 157 ? 17.984 40.812 16.344 1 30.66 157 LEU A C 1
ATOM 1204 O O . LEU A 1 157 ? 18.469 40.844 15.211 1 30.66 157 LEU A O 1
ATOM 1208 N N . SER A 1 158 ? 18.812 40.156 17.125 1 31.86 158 SER A N 1
ATOM 1209 C CA . SER A 1 158 ? 19.266 38.812 16.766 1 31.86 158 SER A CA 1
ATOM 1210 C C . SER A 1 158 ? 18.172 38.031 16.016 1 31.86 158 SER A C 1
ATOM 1212 O O . SER A 1 158 ? 17.078 37.844 16.547 1 31.86 158 SER A O 1
ATOM 1214 N N . VAL A 1 159 ? 17.828 38.469 14.758 1 33.22 159 VAL A N 1
ATOM 1215 C CA . VAL A 1 159 ? 17.062 37.562 13.906 1 33.22 159 VAL A CA 1
ATOM 1216 C C . VAL A 1 159 ? 17.297 36.125 14.344 1 33.22 159 VAL A C 1
ATOM 1218 O O . VAL A 1 159 ? 18.422 35.625 14.328 1 33.22 159 VAL A O 1
ATOM 1221 N N . GLN A 1 160 ? 16.656 35.688 15.375 1 32.72 160 GLN A N 1
ATOM 1222 C CA . GLN A 1 160 ? 16.531 34.281 15.695 1 32.72 160 GLN A CA 1
ATOM 1223 C C . GLN A 1 160 ? 16.734 33.406 14.453 1 32.72 160 GLN A C 1
ATOM 1225 O O . GLN A 1 160 ? 16.094 33.625 13.422 1 32.72 160 GLN A O 1
ATOM 1230 N N . GLY A 1 161 ? 17.938 32.969 14.172 1 32.06 161 GLY A N 1
ATOM 1231 C CA . GLY A 1 161 ? 18.391 32.062 13.148 1 32.06 161 GLY A CA 1
ATOM 1232 C C . GLY A 1 161 ? 17.281 31.141 12.648 1 32.06 161 GLY A C 1
ATOM 1233 O O . GLY A 1 161 ? 16.438 30.703 13.43 1 32.06 161 GLY A O 1
ATOM 1234 N N . LEU A 1 162 ? 16.625 31.406 11.531 1 35.66 162 LEU A N 1
ATOM 1235 C CA . LEU A 1 162 ? 15.867 30.422 10.773 1 35.66 162 LEU A CA 1
ATOM 1236 C C . LEU A 1 162 ? 16.281 29 11.156 1 35.66 162 LEU A C 1
ATOM 1238 O O . LEU A 1 162 ? 17.484 28.703 11.203 1 35.66 162 LEU A O 1
ATOM 1242 N N . ALA A 1 163 ? 15.57 28.406 12.023 1 38.09 163 ALA A N 1
ATOM 1243 C CA . ALA A 1 163 ? 15.773 27.047 12.508 1 38.09 163 ALA A CA 1
ATOM 1244 C C . ALA A 1 163 ? 16.375 26.156 11.422 1 38.09 163 ALA A C 1
ATOM 1246 O O . ALA A 1 163 ? 15.734 25.891 10.398 1 38.09 163 ALA A O 1
ATOM 1247 N N . ARG A 1 164 ? 17.625 26.172 11.078 1 42.88 164 ARG A N 1
ATOM 1248 C CA . ARG A 1 164 ? 18.375 25.234 10.25 1 42.88 164 ARG A CA 1
ATOM 1249 C C . ARG A 1 164 ? 17.891 23.797 10.453 1 42.88 164 ARG A C 1
ATOM 1251 O O . ARG A 1 164 ? 17.734 23.344 11.594 1 42.88 164 ARG A O 1
ATOM 1258 N N . PRO A 1 165 ? 17.031 23.188 9.57 1 49.5 165 PRO A N 1
ATOM 1259 C CA . PRO A 1 165 ? 16.766 21.766 9.805 1 49.5 165 PRO A CA 1
ATOM 1260 C C . PRO A 1 165 ? 17.969 21.016 10.367 1 49.5 165 PRO A C 1
ATOM 1262 O O . PRO A 1 165 ? 19.109 21.266 9.953 1 49.5 165 PRO A O 1
ATOM 1265 N N . SER A 1 166 ? 17.906 20.641 11.625 1 56.31 166 SER A N 1
ATOM 1266 C CA . SER A 1 166 ? 18.938 19.953 12.398 1 56.31 166 SER A CA 1
ATOM 1267 C C . SER A 1 166 ? 19.641 18.891 11.578 1 56.31 166 SER A C 1
ATOM 1269 O O . SER A 1 166 ? 19.016 18.25 10.719 1 56.31 166 SER A O 1
ATOM 1271 N N . PRO A 1 167 ? 20.984 18.953 11.445 1 63.12 167 PRO A N 1
ATOM 1272 C CA . PRO A 1 167 ? 21.797 17.906 10.844 1 63.12 167 PRO A CA 1
ATOM 1273 C C . PRO A 1 167 ? 21.281 16.5 11.156 1 63.12 167 PRO A C 1
ATOM 1275 O O . PRO A 1 167 ? 21.406 15.586 10.328 1 63.12 167 PRO A O 1
ATOM 1278 N N . VAL A 1 168 ? 20.578 16.406 12.195 1 68.38 168 VAL A N 1
ATOM 1279 C CA . VAL A 1 168 ? 20.062 15.109 12.594 1 68.38 168 VAL A CA 1
ATOM 1280 C C . VAL A 1 168 ? 18.906 14.703 11.672 1 68.38 168 VAL A C 1
ATOM 1282 O O . VAL A 1 168 ? 18.766 13.531 11.328 1 68.38 168 VAL A O 1
ATOM 1285 N N . ARG A 1 169 ? 18.25 15.758 11.328 1 68.94 169 ARG A N 1
ATOM 1286 C CA . ARG A 1 169 ? 17.141 15.469 10.43 1 68.94 169 ARG A CA 1
ATOM 1287 C C . ARG A 1 169 ? 17.641 14.992 9.07 1 68.94 169 ARG A C 1
ATOM 1289 O O . ARG A 1 169 ? 17.109 14.039 8.508 1 68.94 169 ARG A O 1
ATOM 1296 N N . LEU A 1 170 ? 18.578 15.602 8.617 1 73.56 170 LEU A N 1
ATOM 1297 C CA . LEU A 1 170 ? 19.156 15.219 7.328 1 73.56 170 LEU A CA 1
ATOM 1298 C C . LEU A 1 170 ? 19.797 13.836 7.406 1 73.56 170 LEU A C 1
ATOM 1300 O O . LEU A 1 170 ? 19.641 13.023 6.488 1 73.56 170 LEU A O 1
ATOM 1304 N N . LEU A 1 171 ? 20.359 13.516 8.523 1 76.06 171 LEU A N 1
ATOM 1305 C CA . LEU A 1 171 ? 21 12.219 8.703 1 76.06 171 LEU A CA 1
ATOM 1306 C C . LEU A 1 171 ? 19.953 11.109 8.781 1 76.06 171 LEU A C 1
ATOM 1308 O O . LEU A 1 171 ? 20.172 10.023 8.234 1 76.06 171 LEU A O 1
ATOM 1312 N N . SER A 1 172 ? 18.906 11.453 9.438 1 75.56 172 SER A N 1
ATOM 1313 C CA . SER A 1 172 ? 17.844 10.469 9.523 1 75.56 172 SER A CA 1
ATOM 1314 C C . SER A 1 172 ? 17.234 10.195 8.148 1 75.56 172 SER A C 1
ATOM 1316 O O . SER A 1 172 ? 16.906 9.047 7.828 1 75.56 172 SER A O 1
ATOM 1318 N N . LEU A 1 173 ? 17.109 11.203 7.43 1 73.12 173 LEU A N 1
ATOM 1319 C CA . LEU A 1 173 ? 16.594 11.055 6.07 1 73.12 173 LEU A CA 1
ATOM 1320 C C . LEU A 1 173 ? 17.547 10.227 5.219 1 73.12 173 LEU A C 1
ATOM 1322 O O . LEU A 1 173 ? 17.109 9.305 4.52 1 73.12 173 LEU A O 1
ATOM 1326 N N . VAL A 1 174 ? 18.766 10.516 5.344 1 79.44 174 VAL A N 1
ATOM 1327 C CA . VAL A 1 174 ? 19.797 9.812 4.574 1 79.44 174 VAL A CA 1
ATOM 1328 C C . VAL A 1 174 ? 19.812 8.336 4.969 1 79.44 174 VAL A C 1
ATOM 1330 O O . VAL A 1 174 ? 19.938 7.461 4.113 1 79.44 174 VAL A O 1
ATOM 1333 N N . PHE A 1 175 ? 19.625 8.062 6.176 1 80.56 175 PHE A N 1
ATOM 1334 C CA . PHE A 1 175 ? 19.625 6.691 6.664 1 80.56 175 PHE A CA 1
ATOM 1335 C C . PHE A 1 175 ? 18.422 5.922 6.133 1 80.56 175 PHE A C 1
ATOM 1337 O O . PHE A 1 175 ? 18.562 4.785 5.676 1 80.56 175 PHE A O 1
ATOM 1344 N N . ALA A 1 176 ? 17.328 6.586 6.285 1 76.5 176 ALA A N 1
ATOM 1345 C CA . ALA A 1 176 ? 16.125 5.953 5.773 1 76.5 176 ALA A CA 1
ATOM 1346 C C . ALA A 1 176 ? 16.234 5.672 4.281 1 76.5 176 ALA A C 1
ATOM 1348 O O . ALA A 1 176 ? 15.867 4.59 3.816 1 76.5 176 ALA A O 1
ATOM 1349 N N . LEU A 1 177 ? 16.797 6.551 3.566 1 78.69 177 LEU A N 1
ATOM 1350 C CA . LEU A 1 177 ? 16.984 6.418 2.125 1 78.69 177 LEU A CA 1
ATOM 1351 C C . LEU A 1 177 ? 17.969 5.305 1.801 1 78.69 177 LEU A C 1
ATOM 1353 O O . LEU A 1 177 ? 17.734 4.5 0.896 1 78.69 177 LEU A O 1
ATOM 1357 N N . ALA A 1 178 ? 18.984 5.254 2.553 1 84.62 178 ALA A N 1
ATOM 1358 C CA . ALA A 1 178 ? 20.016 4.25 2.328 1 84.62 178 ALA A CA 1
ATOM 1359 C C . ALA A 1 178 ? 19.484 2.844 2.59 1 84.62 178 ALA A C 1
ATOM 1361 O O . ALA A 1 178 ? 19.797 1.907 1.85 1 84.62 178 ALA A O 1
ATOM 1362 N N . ALA A 1 179 ? 18.688 2.729 3.586 1 82.44 179 ALA A N 1
ATOM 1363 C CA . ALA A 1 179 ? 18.172 1.413 3.969 1 82.44 179 ALA A CA 1
ATOM 1364 C C . ALA A 1 179 ? 17.312 0.818 2.867 1 82.44 179 ALA A C 1
ATOM 1366 O O . ALA A 1 179 ? 17.5 -0.332 2.467 1 82.44 179 ALA A O 1
ATOM 1367 N N . HIS A 1 180 ? 16.438 1.571 2.379 1 79.75 180 HIS A N 1
ATOM 1368 C CA . HIS A 1 180 ? 15.562 0.957 1.394 1 79.75 180 HIS A CA 1
ATOM 1369 C C . HIS A 1 180 ? 16.234 0.869 0.029 1 79.75 180 HIS A C 1
ATOM 1371 O O . HIS A 1 180 ? 15.953 -0.041 -0.752 1 79.75 180 HIS A O 1
ATOM 1377 N N . SER A 1 181 ? 17.266 1.778 -0.261 1 89.31 181 SER A N 1
ATOM 1378 C CA . SER A 1 181 ? 17.984 1.734 -1.527 1 89.31 181 SER A CA 1
ATOM 1379 C C . SER A 1 181 ? 18.828 0.47 -1.638 1 89.31 181 SER A C 1
ATOM 1381 O O . SER A 1 181 ? 18.969 -0.095 -2.723 1 89.31 181 SER A O 1
ATOM 1383 N N . VAL A 1 182 ? 19.312 0.047 -0.539 1 90.19 182 VAL A N 1
ATOM 1384 C CA . VAL A 1 182 ? 20.094 -1.184 -0.536 1 90.19 182 VAL A CA 1
ATOM 1385 C C . VAL A 1 182 ? 19.219 -2.359 -0.949 1 90.19 182 VAL A C 1
ATOM 1387 O O . VAL A 1 182 ? 19.641 -3.215 -1.732 1 90.19 182 VAL A O 1
ATOM 1390 N N . PHE A 1 183 ? 18.031 -2.324 -0.465 1 90 183 PHE A N 1
ATOM 1391 C CA . PHE A 1 183 ? 17.125 -3.42 -0.771 1 90 183 PHE A CA 1
ATOM 1392 C C . PHE A 1 183 ? 16.656 -3.346 -2.221 1 90 183 PHE A C 1
ATOM 1394 O O . PHE A 1 183 ? 16.422 -4.375 -2.857 1 90 183 PHE A O 1
ATOM 1401 N N . GLU A 1 184 ? 16.516 -2.188 -2.729 1 89.38 184 GLU A N 1
ATOM 1402 C CA . GLU A 1 184 ? 16.203 -2.031 -4.145 1 89.38 184 GLU A CA 1
ATOM 1403 C C . GLU A 1 184 ? 17.328 -2.572 -5.023 1 89.38 184 GLU A C 1
ATOM 1405 O O . GLU A 1 184 ? 17.062 -3.242 -6.027 1 89.38 184 GLU A O 1
ATOM 1410 N N . GLY A 1 185 ? 18.562 -2.225 -4.609 1 92.5 185 GLY A N 1
ATOM 1411 C CA . GLY A 1 185 ? 19.703 -2.791 -5.309 1 92.5 185 GLY A CA 1
ATOM 1412 C C . GLY A 1 185 ? 19.766 -4.305 -5.227 1 92.5 185 GLY A C 1
ATOM 1413 O O . GLY A 1 185 ? 20.078 -4.973 -6.215 1 92.5 185 GLY A O 1
ATOM 1414 N N . LEU A 1 186 ? 19.469 -4.82 -4.074 1 92.38 186 LEU A N 1
ATOM 1415 C CA . LEU A 1 186 ? 19.438 -6.266 -3.875 1 92.38 186 LEU A CA 1
ATOM 1416 C C . LEU A 1 186 ? 18.453 -6.926 -4.832 1 92.38 186 LEU A C 1
ATOM 1418 O O . LEU A 1 186 ? 18.75 -7.969 -5.418 1 92.38 186 LEU A O 1
ATOM 1422 N N . ALA A 1 187 ? 17.281 -6.285 -4.891 1 91.12 187 ALA A N 1
ATOM 1423 C CA . ALA A 1 187 ? 16.25 -6.812 -5.785 1 91.12 187 ALA A CA 1
ATOM 1424 C C . ALA A 1 187 ? 16.75 -6.867 -7.227 1 91.12 187 ALA A C 1
ATOM 1426 O O . ALA A 1 187 ? 16.547 -7.859 -7.926 1 91.12 187 ALA A O 1
ATOM 1427 N N . LEU A 1 188 ? 17.453 -5.879 -7.676 1 91.25 188 LEU A N 1
ATOM 1428 C CA . LEU A 1 188 ? 18.016 -5.816 -9.023 1 91.25 188 LEU A CA 1
ATOM 1429 C C . LEU A 1 188 ? 19.078 -6.891 -9.219 1 91.25 188 LEU A C 1
ATOM 1431 O O . LEU A 1 188 ? 19.109 -7.562 -10.25 1 91.25 188 LEU A O 1
ATOM 1435 N N . GLY A 1 189 ? 19.906 -7.086 -8.297 1 92.12 189 GLY A N 1
ATOM 1436 C CA . GLY A 1 189 ? 20.984 -8.047 -8.367 1 92.12 189 GLY A CA 1
ATOM 1437 C C . GLY A 1 189 ? 20.516 -9.492 -8.352 1 92.12 189 GLY A C 1
ATOM 1438 O O . GLY A 1 189 ? 21.156 -10.367 -8.93 1 92.12 189 GLY A O 1
ATOM 1439 N N . LEU A 1 190 ? 19.406 -9.703 -7.699 1 91.44 190 LEU A N 1
ATOM 1440 C CA . LEU A 1 190 ? 18.922 -11.062 -7.496 1 91.44 190 LEU A CA 1
ATOM 1441 C C . LEU A 1 190 ? 18.062 -11.523 -8.672 1 91.44 190 LEU A C 1
ATOM 1443 O O . LEU A 1 190 ? 17.75 -12.711 -8.797 1 91.44 190 LEU A O 1
ATOM 1447 N N . GLN A 1 191 ? 17.703 -10.648 -9.562 1 89.19 191 GLN A N 1
ATOM 1448 C CA . GLN A 1 191 ? 16.812 -10.992 -10.664 1 89.19 191 GLN A CA 1
ATOM 1449 C C . GLN A 1 191 ? 17.516 -11.883 -11.688 1 89.19 191 GLN A C 1
ATOM 1451 O O . GLN A 1 191 ? 18.688 -11.664 -12 1 89.19 191 GLN A O 1
ATOM 1456 N N . GLU A 1 192 ? 16.75 -12.836 -12.195 1 86.56 192 GLU A N 1
ATOM 1457 C CA . GLU A 1 192 ? 17.312 -13.812 -13.117 1 86.56 192 GLU A CA 1
ATOM 1458 C C . GLU A 1 192 ? 16.812 -13.594 -14.539 1 86.56 192 GLU A C 1
ATOM 1460 O O . GLU A 1 192 ? 17.328 -14.188 -15.484 1 86.56 192 GLU A O 1
ATOM 1465 N N . GLU A 1 193 ? 15.844 -12.766 -14.664 1 85.56 193 GLU A N 1
ATOM 1466 C CA . GLU A 1 193 ? 15.258 -12.508 -15.977 1 85.56 193 GLU A CA 1
ATOM 1467 C C . GLU A 1 193 ? 15.523 -11.07 -16.422 1 85.56 193 GLU A C 1
ATOM 1469 O O . GLU A 1 193 ? 15.273 -10.125 -15.672 1 85.56 193 GLU A O 1
ATOM 1474 N N . GLY A 1 194 ? 15.961 -10.961 -17.609 1 83.5 194 GLY A N 1
ATOM 1475 C CA . GLY A 1 194 ? 16.328 -9.664 -18.156 1 83.5 194 GLY A CA 1
ATOM 1476 C C . GLY A 1 194 ? 15.188 -8.672 -18.172 1 83.5 194 GLY A C 1
ATOM 1477 O O . GLY A 1 194 ? 15.375 -7.488 -17.875 1 83.5 194 GLY A O 1
ATOM 1478 N N . GLU A 1 195 ? 14.062 -9.125 -18.469 1 80.06 195 GLU A N 1
ATOM 1479 C CA . GLU A 1 195 ? 12.898 -8.25 -18.547 1 80.06 195 GLU A CA 1
ATOM 1480 C C . GLU A 1 195 ? 12.547 -7.684 -17.172 1 80.06 195 GLU A C 1
ATOM 1482 O O . GLU A 1 195 ? 12.18 -6.516 -17.062 1 80.06 195 GLU A O 1
ATOM 1487 N N . LYS A 1 196 ? 12.648 -8.508 -16.234 1 82.94 196 LYS A N 1
ATOM 1488 C CA . LYS A 1 196 ? 12.359 -8.062 -14.875 1 82.94 196 LYS A CA 1
ATOM 1489 C C . LYS A 1 196 ? 13.414 -7.066 -14.398 1 82.94 196 LYS A C 1
ATOM 1491 O O . LYS A 1 196 ? 13.094 -6.133 -13.656 1 82.94 196 LYS A O 1
ATOM 1496 N N . VAL A 1 197 ? 14.656 -7.293 -14.867 1 86.94 197 VAL A N 1
ATOM 1497 C CA . VAL A 1 197 ? 15.734 -6.367 -14.523 1 86.94 197 VAL A CA 1
ATOM 1498 C C . VAL A 1 197 ? 15.438 -4.988 -15.102 1 86.94 197 VAL A C 1
ATOM 1500 O O . VAL A 1 197 ? 15.562 -3.975 -14.406 1 86.94 197 VAL A O 1
ATOM 1503 N N . VAL A 1 198 ? 14.992 -4.957 -16.297 1 83.5 198 VAL A N 1
ATOM 1504 C CA . VAL A 1 198 ? 14.711 -3.695 -16.969 1 83.5 198 VAL A CA 1
ATOM 1505 C C . VAL A 1 198 ? 13.539 -2.998 -16.281 1 83.5 198 VAL A C 1
ATOM 1507 O O . VAL A 1 198 ? 13.578 -1.788 -16.047 1 83.5 198 VAL A O 1
ATOM 1510 N N . SER A 1 199 ? 12.5 -3.768 -15.984 1 80.06 199 SER A N 1
ATOM 1511 C CA . SER A 1 199 ? 11.336 -3.199 -15.32 1 80.06 199 SER A CA 1
ATOM 1512 C C . SER A 1 199 ? 11.703 -2.621 -13.953 1 80.06 199 SER A C 1
ATOM 1514 O O . SER A 1 199 ? 11.289 -1.513 -13.609 1 80.06 199 SER A O 1
ATOM 1516 N N . LEU A 1 200 ? 12.484 -3.406 -13.25 1 84.94 200 LEU A N 1
ATOM 1517 C CA . LEU A 1 200 ? 12.93 -2.955 -11.938 1 84.94 200 LEU A CA 1
ATOM 1518 C C . LEU A 1 200 ? 13.828 -1.731 -12.055 1 84.94 200 LEU A C 1
ATOM 1520 O O . LEU A 1 200 ? 13.719 -0.788 -11.273 1 84.94 200 LEU A O 1
ATOM 1524 N N . PHE A 1 201 ? 14.641 -1.758 -13.07 1 88.12 201 PHE A N 1
ATOM 1525 C CA . PHE A 1 201 ? 15.586 -0.665 -13.273 1 88.12 201 PHE A CA 1
ATOM 1526 C C . PHE A 1 201 ? 14.844 0.642 -13.547 1 88.12 201 PHE A C 1
ATOM 1528 O O . PHE A 1 201 ? 15.188 1.683 -12.977 1 88.12 201 PHE A O 1
ATOM 1535 N N . VAL A 1 202 ? 13.867 0.639 -14.359 1 83.75 202 VAL A N 1
ATOM 1536 C CA . VAL A 1 202 ? 13.133 1.846 -14.719 1 83.75 202 VAL A CA 1
ATOM 1537 C C . VAL A 1 202 ? 12.484 2.445 -13.477 1 83.75 202 VAL A C 1
ATOM 1539 O O . VAL A 1 202 ? 12.609 3.645 -13.219 1 83.75 202 VAL A O 1
ATOM 1542 N N . GLY A 1 203 ? 11.812 1.638 -12.758 1 81 203 GLY A N 1
ATOM 1543 C CA . GLY A 1 203 ? 11.188 2.109 -11.531 1 81 203 GLY A CA 1
ATOM 1544 C C . GLY A 1 203 ? 12.18 2.688 -10.539 1 81 203 GLY A C 1
ATOM 1545 O O . GLY A 1 203 ? 11.969 3.779 -10.008 1 81 203 GLY A O 1
ATOM 1546 N N . VAL A 1 204 ? 13.266 2.016 -10.328 1 86.38 204 VAL A N 1
ATOM 1547 C CA . VAL A 1 204 ? 14.281 2.418 -9.359 1 86.38 204 VAL A CA 1
ATOM 1548 C C . VAL A 1 204 ? 14.984 3.682 -9.852 1 86.38 204 VAL A C 1
ATOM 1550 O O . VAL A 1 204 ? 15.234 4.605 -9.07 1 86.38 204 VAL A O 1
ATOM 1553 N N . ALA A 1 205 ? 15.273 3.74 -11.156 1 87.75 205 ALA A N 1
ATOM 1554 C CA . ALA A 1 205 ? 15.977 4.891 -11.719 1 87.75 205 ALA A CA 1
ATOM 1555 C C . ALA A 1 205 ? 15.156 6.168 -11.555 1 87.75 205 ALA A C 1
ATOM 1557 O O . ALA A 1 205 ? 15.688 7.203 -11.148 1 87.75 205 ALA A O 1
ATOM 1558 N N . VAL A 1 206 ? 13.93 6.117 -11.828 1 82.75 206 VAL A N 1
ATOM 1559 C CA . VAL A 1 206 ? 13.062 7.285 -11.711 1 82.75 206 VAL A CA 1
ATOM 1560 C C . VAL A 1 206 ? 12.945 7.691 -10.242 1 82.75 206 VAL A C 1
ATOM 1562 O O . VAL A 1 206 ? 13.195 8.844 -9.891 1 82.75 206 VAL A O 1
ATOM 1565 N N . HIS A 1 207 ? 12.656 6.781 -9.453 1 80.31 207 HIS A N 1
ATOM 1566 C CA . HIS A 1 207 ? 12.422 7.074 -8.039 1 80.31 207 HIS A CA 1
ATOM 1567 C C . HIS A 1 207 ? 13.695 7.566 -7.363 1 80.31 207 HIS A C 1
ATOM 1569 O O . HIS A 1 207 ? 13.672 8.562 -6.641 1 80.31 207 HIS A O 1
ATOM 1575 N N . GLU A 1 208 ? 14.789 6.852 -7.602 1 87.31 208 GLU A N 1
ATOM 1576 C CA . GLU A 1 208 ? 16.047 7.215 -6.953 1 87.31 208 GLU A CA 1
ATOM 1577 C C . GLU A 1 208 ? 16.531 8.578 -7.426 1 87.31 208 GLU A C 1
ATOM 1579 O O . GLU A 1 208 ? 17.141 9.328 -6.652 1 87.31 208 GLU A O 1
ATOM 1584 N N . THR A 1 209 ? 16.266 8.867 -8.656 1 87.44 209 THR A N 1
ATOM 1585 C CA . THR A 1 209 ? 16.656 10.18 -9.164 1 87.44 209 THR A CA 1
ATOM 1586 C C . THR A 1 209 ? 15.852 11.289 -8.477 1 87.44 209 THR A C 1
ATOM 1588 O O . THR A 1 209 ? 16.422 12.297 -8.047 1 87.44 209 THR A O 1
ATOM 1591 N N . LEU A 1 210 ? 14.625 11.109 -8.367 1 82.75 210 LEU A N 1
ATOM 1592 C CA . LEU A 1 210 ? 13.758 12.109 -7.758 1 82.75 210 LEU A CA 1
ATOM 1593 C C . LEU A 1 210 ? 14.086 12.297 -6.281 1 82.75 210 LEU A C 1
ATOM 1595 O O . LEU A 1 210 ? 14.109 13.422 -5.781 1 82.75 210 LEU A O 1
ATOM 1599 N N . VAL A 1 211 ? 14.344 11.234 -5.609 1 82.38 211 VAL A N 1
ATOM 1600 C CA . VAL A 1 211 ? 14.734 11.305 -4.207 1 82.38 211 VAL A CA 1
ATOM 1601 C C . VAL A 1 211 ? 16.062 12.039 -4.074 1 82.38 211 VAL A C 1
ATOM 1603 O O . VAL A 1 211 ? 16.25 12.828 -3.15 1 82.38 211 VAL A O 1
ATOM 1606 N N . ALA A 1 212 ? 16.953 11.766 -5.008 1 88.44 212 ALA A N 1
ATOM 1607 C CA . ALA A 1 212 ? 18.25 12.43 -5 1 88.44 212 ALA A CA 1
ATOM 1608 C C . ALA A 1 212 ? 18.109 13.93 -5.211 1 88.44 212 ALA A C 1
ATOM 1610 O O . ALA A 1 212 ? 18.781 14.727 -4.547 1 88.44 212 ALA A O 1
ATOM 1611 N N . VAL A 1 213 ? 17.266 14.289 -6.059 1 86.19 213 VAL A N 1
ATOM 1612 C CA . VAL A 1 213 ? 17.016 15.711 -6.305 1 86.19 213 VAL A CA 1
ATOM 1613 C C . VAL A 1 213 ? 16.438 16.359 -5.051 1 86.19 213 VAL A C 1
ATOM 1615 O O . VAL A 1 213 ? 16.844 17.453 -4.668 1 86.19 213 VAL A O 1
ATOM 1618 N N . ALA A 1 214 ? 15.523 15.688 -4.457 1 80.25 214 ALA A N 1
ATOM 1619 C CA . ALA A 1 214 ? 14.938 16.203 -3.219 1 80.25 214 ALA A CA 1
ATOM 1620 C C . ALA A 1 214 ? 16 16.359 -2.137 1 80.25 214 ALA A C 1
ATOM 1622 O O . ALA A 1 214 ? 15.992 17.344 -1.395 1 80.25 214 ALA A O 1
ATOM 1623 N N . LEU A 1 215 ? 16.828 15.422 -2.023 1 84.06 215 LEU A N 1
ATOM 1624 C CA . LEU A 1 215 ? 17.938 15.508 -1.078 1 84.06 215 LEU A CA 1
ATOM 1625 C C . LEU A 1 215 ? 18.844 16.688 -1.405 1 84.06 215 LEU A C 1
ATOM 1627 O O . LEU A 1 215 ? 19.281 17.406 -0.506 1 84.06 215 LEU A O 1
ATOM 1631 N N . GLY A 1 216 ? 19.109 16.875 -2.646 1 85.38 216 GLY A N 1
ATOM 1632 C CA . GLY A 1 216 ? 19.906 18 -3.078 1 85.38 216 GLY A CA 1
ATOM 1633 C C . GLY A 1 216 ? 19.297 19.344 -2.725 1 85.38 216 GLY A C 1
ATOM 1634 O O . GLY A 1 216 ? 19.984 20.25 -2.256 1 85.38 216 GLY A O 1
ATOM 1635 N N . ILE A 1 217 ? 18.094 19.422 -2.936 1 78.44 217 ILE A N 1
ATOM 1636 C CA . ILE A 1 217 ? 17.375 20.641 -2.607 1 78.44 217 ILE A CA 1
ATOM 1637 C C . ILE A 1 217 ? 17.438 20.891 -1.103 1 78.44 217 ILE A C 1
ATOM 1639 O O . ILE A 1 217 ? 17.672 22.016 -0.663 1 78.44 217 ILE A O 1
ATOM 1643 N N . SER A 1 218 ? 17.203 19.828 -0.372 1 78.56 218 SER A N 1
ATOM 1644 C CA . SER A 1 218 ? 17.281 19.938 1.082 1 78.56 218 SER A CA 1
ATOM 1645 C C . SER A 1 218 ? 18.672 20.375 1.536 1 78.56 218 SER A C 1
ATOM 1647 O O . SER A 1 218 ? 18.797 21.203 2.434 1 78.56 218 SER A O 1
ATOM 1649 N N . MET A 1 219 ? 19.656 19.875 0.931 1 83.25 219 MET A N 1
ATOM 1650 C CA . MET A 1 219 ? 21.031 20.25 1.26 1 83.25 219 MET A CA 1
ATOM 1651 C C . MET A 1 219 ? 21.312 21.703 0.887 1 83.25 219 MET A C 1
ATOM 1653 O O . MET A 1 219 ? 21.984 22.422 1.627 1 83.25 219 MET A O 1
ATOM 1657 N N . ALA A 1 220 ? 20.781 22.078 -0.195 1 80.38 220 ALA A N 1
ATOM 1658 C CA . ALA A 1 220 ? 20.938 23.453 -0.644 1 80.38 220 ALA A CA 1
ATOM 1659 C C . ALA A 1 220 ? 20.234 24.422 0.306 1 80.38 220 ALA A C 1
ATOM 1661 O O . ALA A 1 220 ? 20.781 25.484 0.63 1 80.38 220 ALA A O 1
ATOM 1662 N N . ARG A 1 221 ? 19.109 24.062 0.677 1 73.75 221 ARG A N 1
ATOM 1663 C CA . ARG A 1 221 ? 18.328 24.891 1.582 1 73.75 221 ARG A CA 1
ATOM 1664 C C . ARG A 1 221 ? 19.016 25.031 2.932 1 73.75 221 ARG A C 1
ATOM 1666 O O . ARG A 1 221 ? 18.859 26.062 3.607 1 73.75 221 ARG A O 1
ATOM 1673 N N . ASN A 1 222 ? 19.75 24.016 3.283 1 77.69 222 ASN A N 1
ATOM 1674 C CA . ASN A 1 222 ? 20.5 24.062 4.531 1 77.69 222 ASN A CA 1
ATOM 1675 C C . ASN A 1 222 ? 21.875 24.672 4.336 1 77.69 222 ASN A C 1
ATOM 1677 O O . ASN A 1 222 ? 22.719 24.609 5.23 1 77.69 222 ASN A O 1
ATOM 1681 N N . ALA A 1 223 ? 22.062 25.172 3.193 1 79.12 223 ALA A N 1
ATOM 1682 C CA . ALA A 1 223 ? 23.312 25.844 2.84 1 79.12 223 ALA A CA 1
ATOM 1683 C C . ALA A 1 223 ? 24.516 24.953 3.123 1 79.12 223 ALA A C 1
ATOM 1685 O O . ALA A 1 223 ? 25.516 25.406 3.68 1 79.12 223 ALA A O 1
ATOM 1686 N N . MET A 1 224 ? 24.359 23.719 2.816 1 83.75 224 MET A N 1
ATOM 1687 C CA . MET A 1 224 ? 25.453 22.766 3.01 1 83.75 224 MET A CA 1
ATOM 1688 C C . MET A 1 224 ? 26.562 23.016 1.996 1 83.75 224 MET A C 1
ATOM 1690 O O . MET A 1 224 ? 26.297 23.188 0.808 1 83.75 224 MET A O 1
ATOM 1694 N N . PRO A 1 225 ? 27.781 23.109 2.592 1 87.38 225 PRO A N 1
ATOM 1695 C CA . PRO A 1 225 ? 28.891 23.266 1.648 1 87.38 225 PRO A CA 1
ATOM 1696 C C . PRO A 1 225 ? 28.969 22.109 0.643 1 87.38 225 PRO A C 1
ATOM 1698 O O . PRO A 1 225 ? 28.578 20.984 0.954 1 87.38 225 PRO A O 1
ATOM 1701 N N . LEU A 1 226 ? 29.469 22.359 -0.564 1 88.31 226 LEU A N 1
ATOM 1702 C CA . LEU A 1 226 ? 29.516 21.406 -1.672 1 88.31 226 LEU A CA 1
ATOM 1703 C C . LEU A 1 226 ? 30.328 20.172 -1.302 1 88.31 226 LEU A C 1
ATOM 1705 O O . LEU A 1 226 ? 29.984 19.062 -1.709 1 88.31 226 LEU A O 1
ATOM 1709 N N . ARG A 1 227 ? 31.312 20.312 -0.574 1 91.94 227 ARG A N 1
ATOM 1710 C CA . ARG A 1 227 ? 32.156 19.188 -0.18 1 91.94 227 ARG A CA 1
ATOM 1711 C C . ARG A 1 227 ? 31.375 18.219 0.701 1 91.94 227 ARG A C 1
ATOM 1713 O O . ARG A 1 227 ? 31.422 17 0.493 1 91.94 227 ARG A O 1
ATOM 1720 N N . ASP A 1 228 ? 30.688 18.734 1.632 1 90.88 228 ASP A N 1
ATOM 1721 C CA . ASP A 1 228 ? 29.875 17.906 2.518 1 90.88 228 ASP A CA 1
ATOM 1722 C C . ASP A 1 228 ? 28.688 17.297 1.771 1 90.88 228 ASP A C 1
ATOM 1724 O O . ASP A 1 228 ? 28.328 16.141 2.014 1 90.88 228 ASP A O 1
ATOM 1728 N N . ALA A 1 229 ? 28.156 18.078 0.938 1 89.94 229 ALA A N 1
ATOM 1729 C CA . ALA A 1 229 ? 27.062 17.578 0.11 1 89.94 229 ALA A CA 1
ATOM 1730 C C . ALA A 1 229 ? 27.531 16.422 -0.774 1 89.94 229 ALA A C 1
ATOM 1732 O O . ALA A 1 229 ? 26.812 15.438 -0.953 1 89.94 229 ALA A O 1
ATOM 1733 N N . ALA A 1 230 ? 28.703 16.562 -1.313 1 92.69 230 ALA A N 1
ATOM 1734 C CA . ALA A 1 230 ? 29.266 15.516 -2.172 1 92.69 230 ALA A CA 1
ATOM 1735 C C . ALA A 1 230 ? 29.5 14.227 -1.39 1 92.69 230 ALA A C 1
ATOM 1737 O O . ALA A 1 230 ? 29.234 13.133 -1.893 1 92.69 230 ALA A O 1
ATOM 1738 N N . LYS A 1 231 ? 29.969 14.289 -0.227 1 92.44 231 LYS A N 1
ATOM 1739 C CA . LYS A 1 231 ? 30.172 13.109 0.607 1 92.44 231 LYS A CA 1
ATOM 1740 C C . LYS A 1 231 ? 28.859 12.383 0.87 1 92.44 231 LYS A C 1
ATOM 1742 O O . LYS A 1 231 ? 28.781 11.156 0.769 1 92.44 231 LYS A O 1
ATOM 1747 N N . LEU A 1 232 ? 27.922 13.203 1.198 1 89.5 232 LEU A N 1
ATOM 1748 C CA . LEU A 1 232 ? 26.609 12.617 1.471 1 89.5 232 LEU A CA 1
ATOM 1749 C C . LEU A 1 232 ? 26.016 12.008 0.208 1 89.5 232 LEU A C 1
ATOM 1751 O O . LEU A 1 232 ? 25.406 10.93 0.26 1 89.5 232 LEU A O 1
ATOM 1755 N N . ALA A 1 233 ? 26.156 12.688 -0.856 1 91.25 233 ALA A N 1
ATOM 1756 C CA . ALA A 1 233 ? 25.656 12.203 -2.137 1 91.25 233 ALA A CA 1
ATOM 1757 C C . ALA A 1 233 ? 26.312 10.875 -2.51 1 91.25 233 ALA A C 1
ATOM 1759 O O . ALA A 1 233 ? 25.641 9.945 -2.961 1 91.25 233 ALA A O 1
ATOM 1760 N N . VAL A 1 234 ? 27.578 10.789 -2.34 1 93.06 234 VAL A N 1
ATOM 1761 C CA . VAL A 1 234 ? 28.312 9.562 -2.645 1 93.06 234 VAL A CA 1
ATOM 1762 C C . VAL A 1 234 ? 27.844 8.445 -1.716 1 93.06 234 VAL A C 1
ATOM 1764 O O . VAL A 1 234 ? 27.641 7.309 -2.152 1 93.06 234 VAL A O 1
ATOM 1767 N N . ALA A 1 235 ? 27.656 8.742 -0.529 1 91.38 235 ALA A N 1
ATOM 1768 C CA . ALA A 1 235 ? 27.234 7.754 0.458 1 91.38 235 ALA A CA 1
ATOM 1769 C C . ALA A 1 235 ? 25.875 7.152 0.079 1 91.38 235 ALA A C 1
ATOM 1771 O O . ALA A 1 235 ? 25.672 5.941 0.181 1 91.38 235 ALA A O 1
ATOM 1772 N N . VAL A 1 236 ? 25.016 7.969 -0.333 1 89.81 236 VAL A N 1
ATOM 1773 C CA . VAL A 1 236 ? 23.672 7.496 -0.685 1 89.81 236 VAL A CA 1
ATOM 1774 C C . VAL A 1 236 ? 23.719 6.781 -2.033 1 89.81 236 VAL A C 1
ATOM 1776 O O . VAL A 1 236 ? 23.047 5.773 -2.23 1 89.81 236 VAL A O 1
ATOM 1779 N N . SER A 1 237 ? 24.547 7.273 -2.938 1 92.75 237 SER A N 1
ATOM 1780 C CA . SER A 1 237 ? 24.578 6.723 -4.289 1 92.75 237 SER A CA 1
ATOM 1781 C C . SER A 1 237 ? 25.234 5.348 -4.312 1 92.75 237 SER A C 1
ATOM 1783 O O . SER A 1 237 ? 25 4.559 -5.227 1 92.75 237 SER A O 1
ATOM 1785 N N . VAL A 1 238 ? 26.062 5.02 -3.322 1 93.88 238 VAL A N 1
ATOM 1786 C CA . VAL A 1 238 ? 26.766 3.746 -3.307 1 93.88 238 VAL A CA 1
ATOM 1787 C C . VAL A 1 238 ? 25.844 2.643 -2.791 1 93.88 238 VAL A C 1
ATOM 1789 O O . VAL A 1 238 ? 26.141 1.455 -2.971 1 93.88 238 VAL A O 1
ATOM 1792 N N . THR A 1 239 ? 24.734 2.99 -2.217 1 91.81 239 THR A N 1
ATOM 1793 C CA . THR A 1 239 ? 23.859 2.014 -1.591 1 91.81 239 THR A CA 1
ATOM 1794 C C . THR A 1 239 ? 23.297 1.045 -2.631 1 91.81 239 THR A C 1
ATOM 1796 O O . THR A 1 239 ? 23.25 -0.164 -2.396 1 91.81 239 THR A O 1
ATOM 1799 N N . ILE A 1 240 ? 22.891 1.524 -3.779 1 92.19 240 ILE A N 1
ATOM 1800 C CA . ILE A 1 240 ? 22.312 0.667 -4.809 1 92.19 240 ILE A CA 1
ATOM 1801 C C . ILE A 1 240 ? 23.391 -0.265 -5.367 1 92.19 240 ILE A C 1
ATOM 1803 O O . ILE A 1 240 ? 23.203 -1.48 -5.438 1 92.19 240 ILE A O 1
ATOM 1807 N N . PRO A 1 241 ? 24.625 0.276 -5.73 1 93.19 241 PRO A N 1
ATOM 1808 C CA . PRO A 1 241 ? 25.703 -0.625 -6.164 1 93.19 241 PRO A CA 1
ATOM 1809 C C . PRO A 1 241 ? 26.062 -1.672 -5.109 1 93.19 241 PRO A C 1
ATOM 1811 O O . PRO A 1 241 ? 26.328 -2.826 -5.449 1 93.19 241 PRO A O 1
ATOM 1814 N N . LEU A 1 242 ? 26.062 -1.312 -3.916 1 93.69 242 LEU A N 1
ATOM 1815 C CA . LEU A 1 242 ? 26.328 -2.266 -2.842 1 93.69 242 LEU A CA 1
ATOM 1816 C C . LEU A 1 242 ? 25.266 -3.361 -2.822 1 93.69 242 LEU A C 1
ATOM 1818 O O . LEU A 1 242 ? 25.594 -4.547 -2.738 1 93.69 242 LEU A O 1
ATOM 1822 N N . GLY A 1 243 ? 24.031 -2.965 -2.875 1 94.38 243 GLY A N 1
ATOM 1823 C CA . GLY A 1 243 ? 22.938 -3.928 -2.928 1 94.38 243 GLY A CA 1
ATOM 1824 C C . GLY A 1 243 ? 23.016 -4.859 -4.121 1 94.38 243 GLY A C 1
ATOM 1825 O O . GLY A 1 243 ? 22.859 -6.07 -3.984 1 94.38 243 GLY A O 1
ATOM 1826 N N . VAL A 1 244 ? 23.281 -4.254 -5.277 1 94.25 244 VAL A N 1
ATOM 1827 C CA . VAL A 1 244 ? 23.406 -5.043 -6.5 1 94.25 244 VAL A CA 1
ATOM 1828 C C . VAL A 1 244 ? 24.547 -6.043 -6.367 1 94.25 244 VAL A C 1
ATOM 1830 O O . VAL A 1 244 ? 24.406 -7.203 -6.754 1 94.25 244 VAL A O 1
ATOM 1833 N N . SER A 1 245 ? 25.641 -5.629 -5.797 1 94.19 245 SER A N 1
ATOM 1834 C CA . SER A 1 245 ? 26.812 -6.488 -5.629 1 94.19 245 SER A CA 1
ATOM 1835 C C . SER A 1 245 ? 26.5 -7.664 -4.707 1 94.19 245 SER A C 1
ATOM 1837 O O . SER A 1 245 ? 26.875 -8.805 -4.996 1 94.19 245 SER A O 1
ATOM 1839 N N . VAL A 1 246 ? 25.812 -7.406 -3.637 1 92.88 246 VAL A N 1
ATOM 1840 C CA . VAL A 1 246 ? 25.422 -8.461 -2.713 1 92.88 246 VAL A CA 1
ATOM 1841 C C . VAL A 1 246 ? 24.469 -9.422 -3.404 1 92.88 246 VAL A C 1
ATOM 1843 O O . VAL A 1 246 ? 24.609 -10.648 -3.289 1 92.88 246 VAL A O 1
ATOM 1846 N N . GLY A 1 247 ? 23.469 -8.875 -4.098 1 93.12 247 GLY A N 1
ATOM 1847 C CA . GLY A 1 247 ? 22.531 -9.695 -4.844 1 93.12 247 GLY A CA 1
ATOM 1848 C C . GLY A 1 247 ? 23.203 -10.586 -5.871 1 93.12 247 GLY A C 1
ATOM 1849 O O . GLY A 1 247 ? 22.891 -11.773 -5.969 1 93.12 247 GLY A O 1
ATOM 1850 N N . LEU A 1 248 ? 24.172 -10.016 -6.629 1 91.5 248 LEU A N 1
ATOM 1851 C CA . LEU A 1 248 ? 24.938 -10.773 -7.621 1 91.5 248 LEU A CA 1
ATOM 1852 C C . LEU A 1 248 ? 25.719 -11.898 -6.961 1 91.5 248 LEU A C 1
ATOM 1854 O O . LEU A 1 248 ? 25.828 -13 -7.508 1 91.5 248 LEU A O 1
ATOM 1858 N N . GLY A 1 249 ? 26.281 -11.617 -5.84 1 90.81 249 GLY A N 1
ATOM 1859 C CA . GLY A 1 249 ? 27.047 -12.617 -5.102 1 90.81 249 GLY A CA 1
ATOM 1860 C C . GLY A 1 249 ? 26.203 -13.805 -4.672 1 90.81 249 GLY A C 1
ATOM 1861 O O . GLY A 1 249 ? 26.641 -14.953 -4.773 1 90.81 249 GLY A O 1
ATOM 1862 N N . ILE A 1 250 ? 25.047 -13.562 -4.266 1 90 250 ILE A N 1
ATOM 1863 C CA . ILE A 1 250 ? 24.141 -14.609 -3.805 1 90 250 ILE A CA 1
ATOM 1864 C C . ILE A 1 250 ? 23.641 -15.422 -5 1 90 250 ILE A C 1
ATOM 1866 O O . ILE A 1 250 ? 23.578 -16.656 -4.934 1 90 250 ILE A O 1
ATOM 1870 N N . GLU A 1 251 ? 23.266 -14.734 -6.031 1 86.44 251 GLU A N 1
ATOM 1871 C CA . GLU A 1 251 ? 22.734 -15.391 -7.223 1 86.44 251 GLU A CA 1
ATOM 1872 C C . GLU A 1 251 ? 23.797 -16.266 -7.887 1 86.44 251 GLU A C 1
ATOM 1874 O O . GLU A 1 251 ? 23.469 -17.281 -8.508 1 86.44 251 GLU A O 1
ATOM 1879 N N . SER A 1 252 ? 25.094 -16 -7.688 1 84.81 252 SER A N 1
ATOM 1880 C CA . SER A 1 252 ? 26.188 -16.75 -8.312 1 84.81 252 SER A CA 1
ATOM 1881 C C . SER A 1 252 ? 26.469 -18.047 -7.566 1 84.81 252 SER A C 1
ATOM 1883 O O . SER A 1 252 ? 27.078 -18.969 -8.117 1 84.81 252 SER A O 1
ATOM 1885 N N . SER A 1 253 ? 26.125 -18.281 -6.27 1 80.44 253 SER A N 1
ATOM 1886 C CA . SER A 1 253 ? 26.391 -19.469 -5.477 1 80.44 253 SER A CA 1
ATOM 1887 C C . SER A 1 253 ? 25.578 -20.656 -5.973 1 80.44 253 SER A C 1
ATOM 1889 O O . SER A 1 253 ? 25.984 -21.812 -5.793 1 80.44 253 SER A O 1
ATOM 1891 N N . GLN A 1 254 ? 24.922 -20.781 -6.941 1 75.19 254 GLN A N 1
ATOM 1892 C CA . GLN A 1 254 ? 24.078 -21.812 -7.547 1 75.19 254 GLN A CA 1
ATOM 1893 C C . GLN A 1 254 ? 23.797 -22.938 -6.566 1 75.19 254 GLN A C 1
ATOM 1895 O O . GLN A 1 254 ? 23.609 -24.094 -6.973 1 75.19 254 GLN A O 1
ATOM 1900 N N . SER A 1 255 ? 23.734 -22.734 -5.258 1 83.75 255 SER A N 1
ATOM 1901 C CA . SER A 1 255 ? 23.391 -23.719 -4.227 1 83.75 255 SER A CA 1
ATOM 1902 C C . SER A 1 255 ? 21.938 -23.578 -3.799 1 83.75 255 SER A C 1
ATOM 1904 O O . SER A 1 255 ? 21.281 -22.562 -4.09 1 83.75 255 SER A O 1
ATOM 1906 N N . VAL A 1 256 ? 21.469 -24.656 -3.213 1 84.75 256 VAL A N 1
ATOM 1907 C CA . VAL A 1 256 ? 20.109 -24.641 -2.697 1 84.75 256 VAL A CA 1
ATOM 1908 C C . VAL A 1 256 ? 19.953 -23.531 -1.663 1 84.75 256 VAL A C 1
ATOM 1910 O O . VAL A 1 256 ? 18.953 -22.812 -1.656 1 84.75 256 VAL A O 1
ATOM 1913 N N . SER A 1 257 ? 21 -23.422 -0.874 1 86.5 257 SER A N 1
ATOM 1914 C CA . SER A 1 257 ? 20.984 -22.359 0.121 1 86.5 257 SER A CA 1
ATOM 1915 C C . SER A 1 257 ? 20.938 -20.984 -0.542 1 86.5 257 SER A C 1
ATOM 1917 O O . SER A 1 257 ? 20.281 -20.062 -0.044 1 86.5 257 SER A O 1
ATOM 1919 N N . GLY A 1 258 ? 21.594 -20.906 -1.574 1 87.75 258 GLY A N 1
ATOM 1920 C CA . GLY A 1 258 ? 21.578 -19.656 -2.326 1 87.75 258 GLY A CA 1
ATOM 1921 C C . GLY A 1 258 ? 20.219 -19.328 -2.92 1 87.75 258 GLY A C 1
ATOM 1922 O O . GLY A 1 258 ? 19.797 -18.172 -2.895 1 87.75 258 GLY A O 1
ATOM 1923 N N . SER A 1 259 ? 19.609 -20.359 -3.383 1 89.56 259 SER A N 1
ATOM 1924 C CA . SER A 1 259 ? 18.297 -20.172 -3.977 1 89.56 259 SER A CA 1
ATOM 1925 C C . SER A 1 259 ? 17.266 -19.766 -2.922 1 89.56 259 SER A C 1
ATOM 1927 O O . SER A 1 259 ? 16.406 -18.906 -3.174 1 89.56 259 SER A O 1
ATOM 1929 N N . VAL A 1 260 ? 17.391 -20.344 -1.818 1 91.19 260 VAL A N 1
ATOM 1930 C CA . VAL A 1 260 ? 16.5 -20.016 -0.722 1 91.19 260 VAL A CA 1
ATOM 1931 C C . VAL A 1 260 ? 16.734 -18.578 -0.266 1 91.19 260 VAL A C 1
ATOM 1933 O O . VAL A 1 260 ? 15.797 -17.797 -0.1 1 91.19 260 VAL A O 1
ATOM 1936 N N . ALA A 1 261 ? 17.969 -18.281 -0.151 1 91.56 261 ALA A N 1
ATOM 1937 C CA . ALA A 1 261 ? 18.328 -16.922 0.253 1 91.56 261 ALA A CA 1
ATOM 1938 C C . ALA A 1 261 ? 17.844 -15.906 -0.772 1 91.56 261 ALA A C 1
ATOM 1940 O O . ALA A 1 261 ? 17.344 -14.844 -0.406 1 91.56 261 ALA A O 1
ATOM 1941 N N . SER A 1 262 ? 18.031 -16.25 -1.992 1 91 262 SER A N 1
ATOM 1942 C CA . SER A 1 262 ? 17.594 -15.359 -3.068 1 91 262 SER A CA 1
ATOM 1943 C C . SER A 1 262 ? 16.094 -15.109 -3.016 1 91 262 SER A C 1
ATOM 1945 O O . SER A 1 262 ? 15.641 -13.969 -3.117 1 91 262 SER A O 1
ATOM 1947 N N . ALA A 1 263 ? 15.32 -16.125 -2.783 1 92.19 263 ALA A N 1
ATOM 1948 C CA . ALA A 1 263 ? 13.867 -16 -2.719 1 92.19 263 ALA A CA 1
ATOM 1949 C C . ALA A 1 263 ? 13.438 -15.172 -1.515 1 92.19 263 ALA A C 1
ATOM 1951 O O . ALA A 1 263 ? 12.602 -14.281 -1.638 1 92.19 263 ALA A O 1
ATOM 1952 N N . LEU A 1 264 ? 14.086 -15.406 -0.412 1 94.12 264 LEU A N 1
ATOM 1953 C CA . LEU A 1 264 ? 13.75 -14.703 0.819 1 94.12 264 LEU A CA 1
ATOM 1954 C C . LEU A 1 264 ? 14.086 -13.219 0.706 1 94.12 264 LEU A C 1
ATOM 1956 O O . LEU A 1 264 ? 13.258 -12.359 1.026 1 94.12 264 LEU A O 1
ATOM 1960 N N . LEU A 1 265 ? 15.234 -12.977 0.198 1 93.06 265 LEU A N 1
ATOM 1961 C CA . LEU A 1 265 ? 15.695 -11.594 0.122 1 93.06 265 LEU A CA 1
ATOM 1962 C C . LEU A 1 265 ? 14.922 -10.82 -0.936 1 93.06 265 LEU A C 1
ATOM 1964 O O . LEU A 1 265 ? 14.648 -9.625 -0.763 1 93.06 265 LEU A O 1
ATOM 1968 N N . GLN A 1 266 ? 14.586 -11.461 -1.951 1 91.38 266 GLN A N 1
ATOM 1969 C CA . GLN A 1 266 ? 13.766 -10.812 -2.967 1 91.38 266 GLN A CA 1
ATOM 1970 C C . GLN A 1 266 ? 12.383 -10.461 -2.422 1 91.38 266 GLN A C 1
ATOM 1972 O O . GLN A 1 266 ? 11.836 -9.398 -2.723 1 91.38 266 GLN A O 1
ATOM 1977 N N . GLY A 1 267 ? 11.797 -11.367 -1.687 1 94.56 267 GLY A N 1
ATOM 1978 C CA . GLY A 1 267 ? 10.523 -11.07 -1.042 1 94.56 267 GLY A CA 1
ATOM 1979 C C . GLY A 1 267 ? 10.594 -9.898 -0.082 1 94.56 267 GLY A C 1
ATOM 1980 O O . GLY A 1 267 ? 9.742 -9.008 -0.114 1 94.56 267 GLY A O 1
ATOM 1981 N N . LEU A 1 268 ? 11.633 -9.891 0.688 1 94.44 268 LEU A N 1
ATOM 1982 C CA . LEU A 1 268 ? 11.82 -8.789 1.632 1 94.44 268 LEU A CA 1
ATOM 1983 C C . LEU A 1 268 ? 12.039 -7.473 0.896 1 94.44 268 LEU A C 1
ATOM 1985 O O . LEU A 1 268 ? 11.516 -6.438 1.302 1 94.44 268 LEU A O 1
ATOM 1989 N N . ALA A 1 269 ? 12.82 -7.57 -0.175 1 91.25 269 ALA A N 1
ATOM 1990 C CA . ALA A 1 269 ? 13.047 -6.379 -0.987 1 91.25 269 ALA A CA 1
ATOM 1991 C C . ALA A 1 269 ? 11.734 -5.875 -1.591 1 91.25 269 ALA A C 1
ATOM 1993 O O . ALA A 1 269 ? 11.531 -4.664 -1.717 1 91.25 269 ALA A O 1
ATOM 1994 N N . GLY A 1 270 ? 10.875 -6.777 -1.985 1 92.19 270 GLY A N 1
ATOM 1995 C CA . GLY A 1 270 ? 9.562 -6.391 -2.475 1 92.19 270 GLY A CA 1
ATOM 1996 C C . GLY A 1 270 ? 8.758 -5.594 -1.462 1 92.19 270 GLY A C 1
ATOM 1997 O O . GLY A 1 270 ? 8.023 -4.68 -1.828 1 92.19 270 GLY A O 1
ATOM 1998 N N . GLY A 1 271 ? 8.867 -5.914 -0.238 1 94.12 271 GLY A N 1
ATOM 1999 C CA . GLY A 1 271 ? 8.195 -5.18 0.824 1 94.12 271 GLY A CA 1
ATOM 2000 C C . GLY A 1 271 ? 8.656 -3.74 0.939 1 94.12 271 GLY A C 1
ATOM 2001 O O . GLY A 1 271 ? 7.871 -2.855 1.286 1 94.12 271 GLY A O 1
ATOM 2002 N N . THR A 1 272 ? 9.906 -3.52 0.708 1 90.81 272 THR A N 1
ATOM 2003 C CA . THR A 1 272 ? 10.414 -2.154 0.714 1 90.81 272 THR A CA 1
ATOM 2004 C C . THR A 1 272 ? 9.789 -1.336 -0.411 1 90.81 272 THR A C 1
ATOM 2006 O O . THR A 1 272 ? 9.469 -0.159 -0.228 1 90.81 272 THR A O 1
ATOM 2009 N N . PHE A 1 273 ? 9.648 -1.989 -1.554 1 89.12 273 PHE A N 1
ATOM 2010 C CA . PHE A 1 273 ? 8.992 -1.321 -2.67 1 89.12 273 PHE A CA 1
ATOM 2011 C C . PHE A 1 273 ? 7.559 -0.942 -2.305 1 89.12 273 PHE A C 1
ATOM 2013 O O . PHE A 1 273 ? 7.086 0.134 -2.672 1 89.12 273 PHE A O 1
ATOM 2020 N N . LEU A 1 274 ? 6.945 -1.82 -1.606 1 93.31 274 LEU A N 1
ATOM 2021 C CA . LEU A 1 274 ? 5.582 -1.562 -1.147 1 93.31 274 LEU A CA 1
ATOM 2022 C C . LEU A 1 274 ? 5.543 -0.348 -0.226 1 93.31 274 LEU A C 1
ATOM 2024 O O . LEU A 1 274 ? 4.695 0.532 -0.389 1 93.31 274 LEU A O 1
ATOM 2028 N N . PHE A 1 275 ? 6.449 -0.302 0.691 1 92.38 275 PHE A N 1
ATOM 2029 C CA . PHE A 1 275 ? 6.531 0.797 1.646 1 92.38 275 PHE A CA 1
ATOM 2030 C C . PHE A 1 275 ? 6.777 2.119 0.928 1 92.38 275 PHE A C 1
ATOM 2032 O O . PHE A 1 275 ? 6.094 3.109 1.188 1 92.38 275 PHE A O 1
ATOM 2039 N N . VAL A 1 276 ? 7.719 2.156 0.061 1 88.06 276 VAL A N 1
ATOM 2040 C CA . VAL A 1 276 ? 8.086 3.375 -0.653 1 88.06 276 VAL A CA 1
ATOM 2041 C C . VAL A 1 276 ? 6.922 3.838 -1.522 1 88.06 276 VAL A C 1
ATOM 2043 O O . VAL A 1 276 ? 6.566 5.02 -1.516 1 88.06 276 VAL A O 1
ATOM 2046 N N . ALA A 1 277 ? 6.324 2.924 -2.256 1 91.25 277 ALA A N 1
ATOM 2047 C CA . ALA A 1 277 ? 5.238 3.268 -3.172 1 91.25 277 ALA A CA 1
ATOM 2048 C C . ALA A 1 277 ? 4.062 3.885 -2.42 1 91.25 277 ALA A C 1
ATOM 2050 O O . ALA A 1 277 ? 3.592 4.969 -2.775 1 91.25 277 ALA A O 1
ATOM 2051 N N . PHE A 1 278 ? 3.674 3.283 -1.328 1 93.5 278 PHE A N 1
ATOM 2052 C CA . PHE A 1 278 ? 2.428 3.688 -0.688 1 93.5 278 PHE A CA 1
ATOM 2053 C C . PHE A 1 278 ? 2.678 4.785 0.339 1 93.5 278 PHE A C 1
ATOM 2055 O O . PHE A 1 278 ? 1.96 5.789 0.371 1 93.5 278 PHE A O 1
ATOM 2062 N N . LEU A 1 279 ? 3.678 4.645 1.179 1 90.5 279 LEU A N 1
ATOM 2063 C CA . LEU A 1 279 ? 3.791 5.543 2.324 1 90.5 279 LEU A CA 1
ATOM 2064 C C . LEU A 1 279 ? 4.738 6.695 2.02 1 90.5 279 LEU A C 1
ATOM 2066 O O . LEU A 1 279 ? 4.555 7.805 2.525 1 90.5 279 LEU A O 1
ATOM 2070 N N . GLU A 1 280 ? 5.711 6.48 1.204 1 85.88 280 GLU A N 1
ATOM 2071 C CA . GLU A 1 280 ? 6.668 7.547 0.935 1 85.88 280 GLU A CA 1
ATOM 2072 C C . GLU A 1 280 ? 6.242 8.383 -0.269 1 85.88 280 GLU A C 1
ATOM 2074 O O . GLU A 1 280 ? 6.516 9.586 -0.328 1 85.88 280 GLU A O 1
ATOM 2079 N N . ILE A 1 281 ? 5.598 7.723 -1.219 1 88.31 281 ILE A N 1
ATOM 2080 C CA . ILE A 1 281 ? 5.262 8.453 -2.436 1 88.31 281 ILE A CA 1
ATOM 2081 C C . ILE A 1 281 ? 3.777 8.812 -2.428 1 88.31 281 ILE A C 1
ATOM 2083 O O . ILE A 1 281 ? 3.418 9.984 -2.307 1 88.31 281 ILE A O 1
ATOM 2087 N N . LEU A 1 282 ? 2.914 7.855 -2.406 1 91.69 282 LEU A N 1
ATOM 2088 C CA . LEU A 1 282 ? 1.491 8.086 -2.631 1 91.69 282 LEU A CA 1
ATOM 2089 C C . LEU A 1 282 ? 0.871 8.828 -1.453 1 91.69 282 LEU A C 1
ATOM 2091 O O . LEU A 1 282 ? 0.112 9.781 -1.647 1 91.69 282 LEU A O 1
ATOM 2095 N N . ALA A 1 283 ? 1.186 8.445 -0.26 1 90.19 283 ALA A N 1
ATOM 2096 C CA . ALA A 1 283 ? 0.598 9.102 0.906 1 90.19 283 ALA A CA 1
ATOM 2097 C C . ALA A 1 283 ? 0.932 10.586 0.927 1 90.19 283 ALA A C 1
ATOM 2099 O O . ALA A 1 283 ? 0.061 11.422 1.187 1 90.19 283 ALA A O 1
ATOM 2100 N N . LYS A 1 284 ? 2.115 10.93 0.602 1 85.75 284 LYS A N 1
ATOM 2101 C CA . LYS A 1 284 ? 2.57 12.312 0.633 1 85.75 284 LYS A CA 1
ATOM 2102 C C . LYS A 1 284 ? 2.008 13.109 -0.545 1 85.75 284 LYS A C 1
ATOM 2104 O O . LYS A 1 284 ? 1.49 14.211 -0.368 1 85.75 284 LYS A O 1
ATOM 2109 N N . GLU A 1 285 ? 2.076 12.531 -1.661 1 87.06 285 GLU A N 1
ATOM 2110 C CA . GLU A 1 285 ? 1.687 13.242 -2.871 1 87.06 285 GLU A CA 1
ATOM 2111 C C . GLU A 1 285 ? 0.174 13.438 -2.934 1 87.06 285 GLU A C 1
ATOM 2113 O O . GLU A 1 285 ? -0.305 14.477 -3.404 1 87.06 285 GLU A O 1
ATOM 2118 N N . LEU A 1 286 ? -0.551 12.492 -2.49 1 89.31 286 LEU A N 1
ATOM 2119 C CA . LEU A 1 286 ? -2.002 12.586 -2.604 1 89.31 286 LEU A CA 1
ATOM 2120 C C . LEU A 1 286 ? -2.584 13.445 -1.486 1 89.31 286 LEU A C 1
ATOM 2122 O O . LEU A 1 286 ? -3.725 13.898 -1.58 1 89.31 286 LEU A O 1
ATOM 2126 N N . GLU A 1 287 ? -1.813 13.578 -0.475 1 84.06 287 GLU A N 1
ATOM 2127 C CA . GLU A 1 287 ? -2.25 14.461 0.605 1 84.06 287 GLU A CA 1
ATOM 2128 C C . GLU A 1 287 ? -2.039 15.93 0.241 1 84.06 287 GLU A C 1
ATOM 2130 O O . GLU A 1 287 ? -2.756 16.797 0.732 1 84.06 287 GLU A O 1
ATOM 2135 N N . GLU A 1 288 ? -0.963 16.172 -0.512 1 81.94 288 GLU A N 1
ATOM 2136 C CA . GLU A 1 288 ? -0.67 17.547 -0.917 1 81.94 288 GLU A CA 1
ATOM 2137 C C . GLU A 1 288 ? -1.795 18.125 -1.774 1 81.94 288 GLU A C 1
ATOM 2139 O O . GLU A 1 288 ? -2.311 17.438 -2.666 1 81.94 288 GLU A O 1
ATOM 2144 N N . LYS A 1 289 ? -1.995 19.359 -1.377 1 77.12 289 LYS A N 1
ATOM 2145 C CA . LYS A 1 289 ? -3.082 20.062 -2.051 1 77.12 289 LYS A CA 1
ATOM 2146 C C . LYS A 1 289 ? -2.656 20.547 -3.438 1 77.12 289 LYS A C 1
ATOM 2148 O O . LYS A 1 289 ? -1.492 20.891 -3.652 1 77.12 289 LYS A O 1
ATOM 2153 N N . GLY A 1 290 ? -3.422 20.172 -4.559 1 79.06 290 GLY A N 1
ATOM 2154 C CA . GLY A 1 290 ? -3.189 20.656 -5.914 1 79.06 290 GLY A CA 1
ATOM 2155 C C . GLY A 1 290 ? -3.113 19.531 -6.934 1 79.06 290 GLY A C 1
ATOM 2156 O O . GLY A 1 290 ? -2.604 18.453 -6.641 1 79.06 290 GLY A O 1
ATOM 2157 N N . GLU A 1 291 ? -3.527 19.844 -7.941 1 87.44 291 GLU A N 1
ATOM 2158 C CA . GLU A 1 291 ? -3.496 18.984 -9.125 1 87.44 291 GLU A CA 1
ATOM 2159 C C . GLU A 1 291 ? -3.822 17.531 -8.766 1 87.44 291 GLU A C 1
ATOM 2161 O O . GLU A 1 291 ? -3.115 16.609 -9.18 1 87.44 291 GLU A O 1
ATOM 2166 N N . ARG A 1 292 ? -4.762 17.328 -8 1 89.5 292 ARG A N 1
ATOM 2167 C CA . ARG A 1 292 ? -5.098 16.016 -7.473 1 89.5 292 ARG A CA 1
ATOM 2168 C C . ARG A 1 292 ? -5.371 15.023 -8.594 1 89.5 292 ARG A C 1
ATOM 2170 O O . ARG A 1 292 ? -4.785 13.945 -8.641 1 89.5 292 ARG A O 1
ATOM 2177 N N . LEU A 1 293 ? -6.152 15.453 -9.57 1 91.31 293 LEU A N 1
ATOM 2178 C CA . LEU A 1 293 ? -6.539 14.547 -10.641 1 91.31 293 LEU A CA 1
ATOM 2179 C C . LEU A 1 293 ? -5.375 14.305 -11.594 1 91.31 293 LEU A C 1
ATOM 2181 O O . LEU A 1 293 ? -5.246 13.211 -12.156 1 91.31 293 LEU A O 1
ATOM 2185 N N . LEU A 1 294 ? -4.594 15.297 -11.742 1 93 294 LEU A N 1
ATOM 2186 C CA . LEU A 1 294 ? -3.414 15.133 -12.586 1 93 294 LEU A CA 1
ATOM 2187 C C . LEU A 1 294 ? -2.443 14.133 -11.969 1 93 294 LEU A C 1
ATOM 2189 O O . LEU A 1 294 ? -1.837 13.328 -12.68 1 93 294 LEU A O 1
ATOM 2193 N N . LYS A 1 295 ? -2.316 14.188 -10.695 1 93.38 295 LYS A N 1
ATOM 2194 C CA . LYS A 1 295 ? -1.459 13.234 -10 1 93.38 295 LYS A CA 1
ATOM 2195 C C . LYS A 1 295 ? -1.962 11.805 -10.188 1 93.38 295 LYS A C 1
ATOM 2197 O O . LYS A 1 295 ? -1.17 10.883 -10.406 1 93.38 295 LYS A O 1
ATOM 2202 N N . VAL A 1 296 ? -3.246 11.664 -10.102 1 94.44 296 VAL A N 1
ATOM 2203 C CA . VAL A 1 296 ? -3.832 10.344 -10.297 1 94.44 296 VAL A CA 1
ATOM 2204 C C . VAL A 1 296 ? -3.578 9.875 -11.727 1 94.44 296 VAL A C 1
ATOM 2206 O O . VAL A 1 296 ? -3.254 8.703 -11.961 1 94.44 296 VAL A O 1
ATOM 2209 N N . LEU A 1 297 ? -3.715 10.758 -12.633 1 95.31 297 LEU A N 1
ATOM 2210 C CA . LEU A 1 297 ? -3.467 10.422 -14.031 1 95.31 297 LEU A CA 1
ATOM 2211 C C . LEU A 1 297 ? -2.025 9.969 -14.234 1 95.31 297 LEU A C 1
ATOM 2213 O O . LEU A 1 297 ? -1.776 8.953 -14.891 1 95.31 297 LEU A O 1
ATOM 2217 N N . PHE A 1 298 ? -1.089 10.641 -13.68 1 93.69 298 PHE A N 1
ATOM 2218 C CA . PHE A 1 298 ? 0.32 10.297 -13.828 1 93.69 298 PHE A CA 1
ATOM 2219 C C . PHE A 1 298 ? 0.634 8.992 -13.102 1 93.69 298 PHE A C 1
ATOM 2221 O O . PHE A 1 298 ? 1.488 8.219 -13.547 1 93.69 298 PHE A O 1
ATOM 2228 N N . LEU A 1 299 ? -0.017 8.797 -12 1 94.94 299 LEU A N 1
ATOM 2229 C CA . LEU A 1 299 ? 0.116 7.531 -11.281 1 94.94 299 LEU A CA 1
ATOM 2230 C C . LEU A 1 299 ? -0.318 6.359 -12.156 1 94.94 299 LEU A C 1
ATOM 2232 O O . LEU A 1 299 ? 0.417 5.383 -12.305 1 94.94 299 LEU A O 1
ATOM 2236 N N . VAL A 1 300 ? -1.466 6.539 -12.789 1 96.62 300 VAL A N 1
ATOM 2237 C CA . VAL A 1 300 ? -2.027 5.492 -13.641 1 96.62 300 VAL A CA 1
ATOM 2238 C C . VAL A 1 300 ? -1.166 5.316 -14.891 1 96.62 300 VAL A C 1
ATOM 2240 O O . VAL A 1 300 ? -0.938 4.195 -15.344 1 96.62 300 VAL A O 1
ATOM 2243 N N . LEU A 1 301 ? -0.687 6.387 -15.414 1 95.12 301 LEU A N 1
ATOM 2244 C CA . LEU A 1 301 ? 0.169 6.328 -16.594 1 95.12 301 LEU A CA 1
ATOM 2245 C C . LEU A 1 301 ? 1.475 5.602 -16.281 1 95.12 301 LEU A C 1
ATOM 2247 O O . LEU A 1 301 ? 1.931 4.773 -17.078 1 95.12 301 LEU A O 1
ATOM 2251 N N . GLY A 1 302 ? 2.117 5.949 -15.195 1 92.19 302 GLY A N 1
ATOM 2252 C CA . GLY A 1 302 ? 3.32 5.242 -14.789 1 92.19 302 GLY A CA 1
ATOM 2253 C C . GLY A 1 302 ? 3.113 3.746 -14.641 1 92.19 302 GLY A C 1
ATOM 2254 O O . GLY A 1 302 ? 3.926 2.951 -15.117 1 92.19 302 GLY A O 1
ATOM 2255 N N . TYR A 1 303 ? 2.031 3.391 -13.977 1 94.75 303 TYR A N 1
ATOM 2256 C CA . TYR A 1 303 ? 1.69 1.979 -13.836 1 94.75 303 TYR A CA 1
ATOM 2257 C C . TYR A 1 303 ? 1.479 1.328 -15.195 1 94.75 303 TYR A C 1
ATOM 2259 O O . TYR A 1 303 ? 1.999 0.241 -15.461 1 94.75 303 TYR A O 1
ATOM 2267 N N . ALA A 1 304 ? 0.717 1.98 -16.062 1 94.12 304 ALA A N 1
ATOM 2268 C CA . ALA A 1 304 ? 0.322 1.427 -17.359 1 94.12 304 ALA A CA 1
ATOM 2269 C C . ALA A 1 304 ? 1.537 1.201 -18.25 1 94.12 304 ALA A C 1
ATOM 2271 O O . ALA A 1 304 ? 1.586 0.229 -19.016 1 94.12 304 ALA A O 1
ATOM 2272 N N . VAL A 1 305 ? 2.469 2.01 -18.219 1 88.31 305 VAL A N 1
ATOM 2273 C CA . VAL A 1 305 ? 3.658 1.891 -19.047 1 88.31 305 VAL A CA 1
ATOM 2274 C C . VAL A 1 305 ? 4.398 0.598 -18.719 1 88.31 305 VAL A C 1
ATOM 2276 O O . VAL A 1 305 ? 4.703 -0.2 -19.609 1 88.31 305 VAL A O 1
ATOM 2279 N N . LEU A 1 306 ? 4.566 0.353 -17.469 1 86.44 306 LEU A N 1
ATOM 2280 C CA . LEU A 1 306 ? 5.348 -0.815 -17.078 1 86.44 306 LEU A CA 1
ATOM 2281 C C . LEU A 1 306 ? 4.504 -2.082 -17.141 1 86.44 306 LEU A C 1
ATOM 2283 O O . LEU A 1 306 ? 4.977 -3.129 -17.578 1 86.44 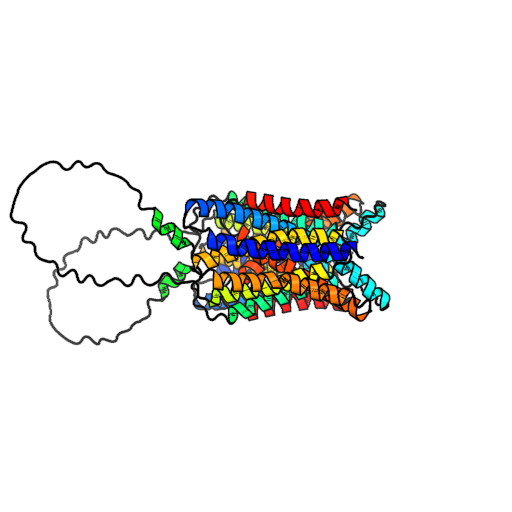306 LEU A O 1
ATOM 2287 N N . ALA A 1 307 ? 3.289 -1.944 -16.578 1 89.25 307 ALA A N 1
ATOM 2288 C CA . ALA A 1 307 ? 2.404 -3.104 -16.656 1 89.25 307 ALA A CA 1
ATOM 2289 C C . ALA A 1 307 ? 2.168 -3.516 -18.109 1 89.25 307 ALA A C 1
ATOM 2291 O O . ALA A 1 307 ? 2.062 -4.707 -18.422 1 89.25 307 ALA A O 1
ATOM 2292 N N . GLY A 1 308 ? 2.076 -2.506 -19 1 86.38 308 GLY A N 1
ATOM 2293 C CA . GLY A 1 308 ? 1.947 -2.781 -20.422 1 86.38 308 GLY A CA 1
ATOM 2294 C C . GLY A 1 308 ? 3.166 -3.465 -21.016 1 86.38 308 GLY A C 1
ATOM 2295 O O . GLY A 1 308 ? 3.039 -4.379 -21.828 1 86.38 308 GLY A O 1
ATOM 2296 N N . MET A 1 309 ? 4.297 -3.135 -20.641 1 82.25 309 MET A N 1
ATOM 2297 C CA . MET A 1 309 ? 5.535 -3.764 -21.094 1 82.25 309 MET A CA 1
ATOM 2298 C C . MET A 1 309 ? 5.59 -5.227 -20.672 1 82.25 309 MET A C 1
ATOM 2300 O O . MET A 1 309 ? 6.004 -6.09 -21.438 1 82.25 309 MET A O 1
ATOM 2304 N N . VAL A 1 310 ? 5.152 -5.449 -19.438 1 80.62 310 VAL A N 1
ATOM 2305 C CA . VAL A 1 310 ? 5.121 -6.816 -18.922 1 80.62 310 VAL A CA 1
ATOM 2306 C C . VAL A 1 310 ? 4.09 -7.637 -19.703 1 80.62 310 VAL A C 1
ATOM 2308 O O . VAL A 1 310 ? 4.32 -8.812 -20 1 80.62 310 VAL A O 1
ATOM 2311 N N . PHE A 1 311 ? 2.984 -6.984 -20.094 1 80.38 311 PHE A N 1
ATOM 2312 C CA . PHE A 1 311 ? 1.904 -7.645 -20.828 1 80.38 311 PHE A CA 1
ATOM 2313 C C . PHE A 1 311 ? 2.336 -8.008 -22.234 1 80.38 311 PHE A C 1
ATOM 2315 O O . PHE A 1 311 ? 1.999 -9.078 -22.75 1 80.38 311 PHE A O 1
ATOM 2322 N N . LEU A 1 312 ? 2.973 -7.172 -22.969 1 76.38 312 LEU A N 1
ATOM 2323 C CA . LEU A 1 312 ? 3.373 -7.375 -24.359 1 76.38 312 LEU A CA 1
ATOM 2324 C C . LEU A 1 312 ? 4.422 -8.477 -24.453 1 76.38 312 LEU A C 1
ATOM 2326 O O . LEU A 1 312 ? 4.547 -9.125 -25.5 1 76.38 312 LEU A O 1
ATOM 2330 N N . LYS A 1 313 ? 5.07 -8.703 -23.516 1 65.12 313 LYS A N 1
ATOM 2331 C CA . LYS A 1 313 ? 6.094 -9.75 -23.562 1 65.12 313 LYS A CA 1
ATOM 2332 C C . LYS A 1 313 ? 5.492 -11.125 -23.297 1 65.12 313 LYS A C 1
ATOM 2334 O O . LYS A 1 313 ? 6.082 -12.141 -23.641 1 65.12 313 LYS A O 1
ATOM 2339 N N . TRP A 1 314 ? 4.344 -11.102 -22.75 1 54.56 314 TRP A N 1
ATOM 2340 C CA . TRP A 1 314 ? 3.684 -12.391 -22.578 1 54.56 314 TRP A CA 1
ATOM 2341 C C . TRP A 1 314 ? 2.785 -12.703 -23.781 1 54.56 314 TRP A C 1
ATOM 2343 O O . TRP A 1 314 ? 2.115 -11.812 -24.312 1 54.56 314 TRP A O 1
ATOM 2353 N N . MET B 1 1 ? -23 -25.141 1.497 1 67.06 1 MET B N 1
ATOM 2354 C CA . MET B 1 1 ? -23.641 -23.984 0.861 1 67.06 1 MET B CA 1
ATOM 2355 C C . MET B 1 1 ? -24.531 -23.25 1.85 1 67.06 1 MET B C 1
ATOM 2357 O O . MET B 1 1 ? -24.391 -22.047 2.045 1 67.06 1 MET B O 1
ATOM 2361 N N . ALA B 1 2 ? -25.344 -24.125 2.625 1 75.31 2 ALA B N 1
ATOM 2362 C CA . ALA B 1 2 ? -26.281 -23.516 3.57 1 75.31 2 ALA B CA 1
ATOM 2363 C C . ALA B 1 2 ? -25.516 -22.875 4.734 1 75.31 2 ALA B C 1
ATOM 2365 O O . ALA B 1 2 ? -25.859 -21.766 5.168 1 75.31 2 ALA B O 1
ATOM 2366 N N . LYS B 1 3 ? -24.453 -23.484 5.145 1 86.81 3 LYS B N 1
ATOM 2367 C CA . LYS B 1 3 ? -23.672 -22.953 6.258 1 86.81 3 LYS B CA 1
ATOM 2368 C C . LYS B 1 3 ? -22.953 -21.672 5.863 1 86.81 3 LYS B C 1
ATOM 2370 O O . LYS B 1 3 ? -22.891 -20.719 6.656 1 86.81 3 LYS B O 1
ATOM 2375 N N . LEU B 1 4 ? -22.531 -21.609 4.668 1 88.62 4 LEU B N 1
ATOM 2376 C CA . LEU B 1 4 ? -21.828 -20.438 4.176 1 88.62 4 LEU B CA 1
ATOM 2377 C C . LEU B 1 4 ? -22.781 -19.25 4.039 1 88.62 4 LEU B C 1
ATOM 2379 O O . LEU B 1 4 ? -22.438 -18.125 4.383 1 88.62 4 LEU B O 1
ATOM 2383 N N . LEU B 1 5 ? -24 -19.547 3.592 1 89.44 5 LEU B N 1
ATOM 2384 C CA . LEU B 1 5 ? -25.016 -18.5 3.445 1 89.44 5 LEU B CA 1
ATOM 2385 C C . LEU B 1 5 ? -25.391 -17.906 4.801 1 89.44 5 LEU B C 1
ATOM 2387 O O . LEU B 1 5 ? -25.516 -16.688 4.945 1 89.44 5 LEU B O 1
ATOM 2391 N N . VAL B 1 6 ? -25.531 -18.766 5.734 1 90 6 VAL B N 1
ATOM 2392 C CA . VAL B 1 6 ? -25.875 -18.328 7.082 1 90 6 VAL B CA 1
ATOM 2393 C C . VAL B 1 6 ? -24.734 -17.469 7.645 1 90 6 VAL B C 1
ATOM 2395 O O . VAL B 1 6 ? -25 -16.422 8.266 1 90 6 VAL B O 1
ATOM 2398 N N . ALA B 1 7 ? -23.547 -17.891 7.434 1 89.5 7 ALA B N 1
ATOM 2399 C CA . ALA B 1 7 ? -22.391 -17.125 7.91 1 89.5 7 ALA B CA 1
ATOM 2400 C C . ALA B 1 7 ? -22.344 -15.734 7.289 1 89.5 7 ALA B C 1
ATOM 2402 O O . ALA B 1 7 ? -22.094 -14.742 7.98 1 89.5 7 ALA B O 1
ATOM 2403 N N . LYS B 1 8 ? -22.641 -15.68 6.023 1 91.69 8 LYS B N 1
ATOM 2404 C CA . LYS B 1 8 ? -22.609 -14.398 5.32 1 91.69 8 LYS B CA 1
ATOM 2405 C C . LYS B 1 8 ? -23.719 -13.477 5.82 1 91.69 8 LYS B C 1
ATOM 2407 O O . LYS B 1 8 ? -23.5 -12.273 5.992 1 91.69 8 LYS B O 1
ATOM 2412 N N . ILE B 1 9 ? -24.859 -14.016 6.078 1 90.38 9 ILE B N 1
ATOM 2413 C CA . ILE B 1 9 ? -25.984 -13.234 6.578 1 90.38 9 ILE B CA 1
ATOM 2414 C C . ILE B 1 9 ? -25.688 -12.75 7.992 1 90.38 9 ILE B C 1
ATOM 2416 O O . ILE B 1 9 ? -25.969 -11.594 8.336 1 90.38 9 ILE B O 1
ATOM 2420 N N . LEU B 1 10 ? -25.141 -13.578 8.742 1 89.5 10 LEU B N 1
ATOM 2421 C CA . LEU B 1 10 ? -24.766 -13.203 10.102 1 89.5 10 LEU B CA 1
ATOM 2422 C C . LEU B 1 10 ? -23.719 -12.086 10.094 1 89.5 10 LEU B C 1
ATOM 2424 O O . LEU B 1 10 ? -23.781 -11.164 10.906 1 89.5 10 LEU B O 1
ATOM 2428 N N . CYS B 1 11 ? -22.797 -12.258 9.188 1 88.31 11 CYS B N 1
ATOM 2429 C CA . CYS B 1 11 ? -21.797 -11.219 9.047 1 88.31 11 CYS B CA 1
ATOM 2430 C C . CYS B 1 11 ? -22.422 -9.891 8.633 1 88.31 11 CYS B C 1
ATOM 2432 O O . CYS B 1 11 ? -22.078 -8.836 9.156 1 88.31 11 CYS B O 1
ATOM 2434 N N . MET B 1 12 ? -23.375 -10.016 7.746 1 90 12 MET B N 1
ATOM 2435 C CA . MET B 1 12 ? -24.094 -8.844 7.254 1 90 12 MET B CA 1
ATOM 2436 C C . MET B 1 12 ? -24.828 -8.141 8.391 1 90 12 MET B C 1
ATOM 2438 O O . MET B 1 12 ? -24.688 -6.934 8.578 1 90 12 MET B O 1
ATOM 2442 N N . VAL B 1 13 ? -25.531 -8.836 9.102 1 91.81 13 VAL B N 1
ATOM 2443 C CA . VAL B 1 13 ? -26.328 -8.305 10.203 1 91.81 13 VAL B CA 1
ATOM 2444 C C . VAL B 1 13 ? -25.406 -7.812 11.32 1 91.81 13 VAL B C 1
ATOM 2446 O O . VAL B 1 13 ? -25.625 -6.734 11.883 1 91.81 13 VAL B O 1
ATOM 2449 N N . GLY B 1 14 ? -24.453 -8.555 11.594 1 91.94 14 GLY B N 1
ATOM 2450 C CA . GLY B 1 14 ? -23.5 -8.188 12.633 1 91.94 14 GLY B CA 1
ATOM 2451 C C . GLY B 1 14 ? -22.812 -6.867 12.367 1 91.94 14 GLY B C 1
ATOM 2452 O O . GLY B 1 14 ? -22.766 -5.988 13.227 1 91.94 14 GLY B O 1
ATOM 2453 N N . VAL B 1 15 ? -22.266 -6.758 11.164 1 91.62 15 VAL B N 1
ATOM 2454 C CA . VAL B 1 15 ? -21.547 -5.535 10.828 1 91.62 15 VAL B CA 1
ATOM 2455 C C . VAL B 1 15 ? -22.516 -4.352 10.805 1 91.62 15 VAL B C 1
ATOM 2457 O O . VAL B 1 15 ? -22.141 -3.244 11.211 1 91.62 15 VAL B O 1
ATOM 2460 N N . PHE B 1 16 ? -23.719 -4.637 10.375 1 93.5 16 PHE B N 1
ATOM 2461 C CA . PHE B 1 16 ? -24.734 -3.59 10.352 1 93.5 16 PHE B CA 1
ATOM 2462 C C . PHE B 1 16 ? -24.953 -3.02 11.75 1 93.5 16 PHE B C 1
ATOM 2464 O O . PHE B 1 16 ? -24.891 -1.805 11.945 1 93.5 16 PHE B O 1
ATOM 2471 N N . PHE B 1 17 ? -25.109 -3.783 12.664 1 93.38 17 PHE B N 1
ATOM 2472 C CA . PHE B 1 17 ? -25.391 -3.334 14.023 1 93.38 17 PHE B CA 1
ATOM 2473 C C . PHE B 1 17 ? -24.141 -2.748 14.664 1 93.38 17 PHE B C 1
ATOM 2475 O O . PHE B 1 17 ? -24.234 -1.791 15.438 1 93.38 17 PHE B O 1
ATOM 2482 N N . LEU B 1 18 ? -23.047 -3.322 14.406 1 91.81 18 LEU B N 1
ATOM 2483 C CA . LEU B 1 18 ? -21.797 -2.773 14.938 1 91.81 18 LEU B CA 1
ATOM 2484 C C . LEU B 1 18 ? -21.578 -1.348 14.445 1 91.81 18 LEU B C 1
ATOM 2486 O O . LEU B 1 18 ? -21.203 -0.469 15.227 1 91.81 18 LEU B O 1
ATOM 2490 N N . MET B 1 19 ? -21.828 -1.195 13.164 1 91.94 19 MET B N 1
ATOM 2491 C CA . MET B 1 19 ? -21.656 0.134 12.586 1 91.94 19 MET B CA 1
ATOM 2492 C C . MET B 1 19 ? -22.688 1.11 13.141 1 91.94 19 MET B C 1
ATOM 2494 O O . MET B 1 19 ? -22.359 2.266 13.422 1 91.94 19 MET B O 1
ATOM 2498 N N . LEU B 1 20 ? -23.875 0.661 13.32 1 92.25 20 LEU B N 1
ATOM 2499 C CA . LEU B 1 20 ? -24.938 1.507 13.859 1 92.25 20 LEU B CA 1
ATOM 2500 C C . LEU B 1 20 ? -24.609 1.924 15.289 1 92.25 20 LEU B C 1
ATOM 2502 O O . LEU B 1 20 ? -24.641 3.111 15.617 1 92.25 20 LEU B O 1
ATOM 2506 N N . LEU B 1 21 ? -24.266 1.018 16.062 1 91.75 21 LEU B N 1
ATOM 2507 C CA . LEU B 1 21 ? -23.953 1.297 17.453 1 91.75 21 LEU B CA 1
ATOM 2508 C C . LEU B 1 21 ? -22.672 2.119 17.578 1 91.75 21 LEU B C 1
ATOM 2510 O O . LEU B 1 21 ? -22.594 3.039 18.391 1 91.75 21 LEU B O 1
ATOM 2514 N N . GLY B 1 22 ? -21.75 1.788 16.812 1 89.81 22 GLY B N 1
ATOM 2515 C CA . GLY B 1 22 ? -20.484 2.516 16.844 1 89.81 22 GLY B CA 1
ATOM 2516 C C . GLY B 1 22 ? -20.641 3.988 16.516 1 89.81 22 GLY B C 1
ATOM 2517 O O . GLY B 1 22 ? -19.953 4.836 17.094 1 89.81 22 GLY B O 1
ATOM 2518 N N . SER B 1 23 ? -21.5 4.273 15.602 1 90 23 SER B N 1
ATOM 2519 C CA . SER B 1 23 ? -21.672 5.656 15.18 1 90 23 SER B CA 1
ATOM 2520 C C . SER B 1 23 ? -22.594 6.41 16.125 1 90 23 SER B C 1
ATOM 2522 O O . SER B 1 23 ? -22.422 7.609 16.344 1 90 23 SER B O 1
ATOM 2524 N N . LEU B 1 24 ? -23.547 5.797 16.766 1 90.44 24 LEU B N 1
ATOM 2525 C CA . LEU B 1 24 ? -24.578 6.492 17.547 1 90.44 24 LEU B CA 1
ATOM 2526 C C . LEU B 1 24 ? -24.172 6.602 19 1 90.44 24 LEU B C 1
ATOM 2528 O O . LEU B 1 24 ? -24.547 7.555 19.688 1 90.44 24 LEU B O 1
ATOM 2532 N N . VAL B 1 25 ? -23.391 5.719 19.484 1 87.06 25 VAL B N 1
ATOM 2533 C CA . VAL B 1 25 ? -23.016 5.699 20.891 1 87.06 25 VAL B CA 1
ATOM 2534 C C . VAL B 1 25 ? -22.203 6.949 21.234 1 87.06 25 VAL B C 1
ATOM 2536 O O . VAL B 1 25 ? -22.5 7.652 22.203 1 87.06 25 VAL B O 1
ATOM 2539 N N . PRO B 1 26 ? -21.234 7.328 20.5 1 83.25 26 PRO B N 1
ATOM 2540 C CA . PRO B 1 26 ? -20.484 8.547 20.797 1 83.25 26 PRO B CA 1
ATOM 2541 C C . PRO B 1 26 ? -21.344 9.805 20.75 1 83.25 26 PRO B C 1
ATOM 2543 O O . PRO B 1 26 ? -21.094 10.758 21.5 1 83.25 26 PRO B O 1
ATOM 2546 N N . VAL B 1 27 ? -22.25 9.844 19.891 1 82.62 27 VAL B N 1
ATOM 2547 C CA . VAL B 1 27 ? -23.125 11 19.766 1 82.62 27 VAL B CA 1
ATOM 2548 C C . VAL B 1 27 ? -23.969 11.148 21.031 1 82.62 27 VAL B C 1
ATOM 2550 O O . VAL B 1 27 ? -24.219 12.266 21.484 1 82.62 27 VAL B O 1
ATOM 2553 N N . LYS B 1 28 ? -24.281 10.094 21.547 1 81.94 28 LYS B N 1
ATOM 2554 C CA . LYS B 1 28 ? -25.125 10.117 22.734 1 81.94 28 LYS B CA 1
ATOM 2555 C C . LYS B 1 28 ? -24.312 10.383 24 1 81.94 28 LYS B C 1
ATOM 2557 O O . LYS B 1 28 ? -24.797 11.031 24.922 1 81.94 28 LYS B O 1
ATOM 2562 N N . ILE B 1 29 ? -23.141 9.758 24.016 1 73.56 29 ILE B N 1
ATOM 2563 C CA . ILE B 1 29 ? -22.375 9.758 25.25 1 73.56 29 ILE B CA 1
ATOM 2564 C C . ILE B 1 29 ? -21.469 10.984 25.297 1 73.56 29 ILE B C 1
ATOM 2566 O O . ILE B 1 29 ? -21.141 11.484 26.375 1 73.56 29 ILE B O 1
ATOM 2570 N N . ILE B 1 30 ? -20.688 11.211 24.188 1 59.19 30 ILE B N 1
ATOM 2571 C CA . ILE B 1 30 ? -19.625 12.211 24.25 1 59.19 30 ILE B CA 1
ATOM 2572 C C . ILE B 1 30 ? -20.156 13.492 24.875 1 59.19 30 ILE B C 1
ATOM 2574 O O . ILE B 1 30 ? -20.906 14.242 24.234 1 59.19 30 ILE B O 1
ATOM 2578 N N . GLU B 1 31 ? -20.531 13.273 26.016 1 55.19 31 GLU B N 1
ATOM 2579 C CA . GLU B 1 31 ? -20.391 14.438 26.891 1 55.19 31 GLU B CA 1
ATOM 2580 C C . GLU B 1 31 ? -18.922 14.789 27.109 1 55.19 31 GLU B C 1
ATOM 2582 O O . GLU B 1 31 ? -18.062 13.922 27.016 1 55.19 31 GLU B O 1
ATOM 2587 N N . THR B 1 32 ? -18.531 16.078 26.969 1 49.5 32 THR B N 1
ATOM 2588 C CA . THR B 1 32 ? -17.375 16.953 26.828 1 49.5 32 THR B CA 1
ATOM 2589 C C . THR B 1 32 ? -16.266 16.531 27.781 1 49.5 32 THR B C 1
ATOM 2591 O O . THR B 1 32 ? -15.461 17.359 28.219 1 49.5 32 THR B O 1
ATOM 2594 N N . ASP B 1 33 ? -16.203 15.312 28.359 1 54.78 33 ASP B N 1
ATOM 2595 C CA . ASP B 1 33 ? -15.047 15.344 29.25 1 54.78 33 ASP B CA 1
ATOM 2596 C C . ASP B 1 33 ? -13.758 15.117 28.469 1 54.78 33 ASP B C 1
ATOM 2598 O O . ASP B 1 33 ? -13.648 14.156 27.703 1 54.78 33 ASP B O 1
ATOM 2602 N N . PHE B 1 34 ? -12.93 16.047 28.375 1 50.56 34 PHE B N 1
ATOM 2603 C CA . PHE B 1 34 ? -11.703 16.219 27.609 1 50.56 34 PHE B CA 1
ATOM 2604 C C . PHE B 1 34 ? -10.727 15.07 27.875 1 50.56 34 PHE B C 1
ATOM 2606 O O . PHE B 1 34 ? -10.055 14.594 26.953 1 50.56 34 PHE B O 1
ATOM 2613 N N . GLU B 1 35 ? -10.398 14.734 29.188 1 56.16 35 GLU B N 1
ATOM 2614 C CA . GLU B 1 35 ? -9.422 13.703 29.516 1 56.16 35 GLU B CA 1
ATOM 2615 C C . GLU B 1 35 ? -9.812 12.359 28.922 1 56.16 35 GLU B C 1
ATOM 2617 O O . GLU B 1 35 ? -8.961 11.617 28.406 1 56.16 35 GLU B O 1
ATOM 2622 N N . LYS B 1 36 ? -11.023 12.117 29.094 1 61 36 LYS B N 1
ATOM 2623 C CA . LYS B 1 36 ? -11.555 10.867 28.562 1 61 36 LYS B CA 1
ATOM 2624 C C . LYS B 1 36 ? -11.461 10.844 27.031 1 61 36 LYS B C 1
ATOM 2626 O O . LYS B 1 36 ? -11.242 9.789 26.438 1 61 36 LYS B O 1
ATOM 2631 N N . ALA B 1 37 ? -11.227 11.984 26.594 1 60.84 37 ALA B N 1
ATOM 2632 C CA . ALA B 1 37 ? -11.133 12.125 25.141 1 60.84 37 ALA B CA 1
ATOM 2633 C C . ALA B 1 37 ? -9.75 11.711 24.641 1 60.84 37 ALA B C 1
ATOM 2635 O O . ALA B 1 37 ? -9.633 11.07 23.594 1 60.84 37 ALA B O 1
ATOM 2636 N N . HIS B 1 38 ? -8.711 12.055 25.453 1 63.28 38 HIS B N 1
ATOM 2637 C CA . HIS B 1 38 ? -7.355 11.727 25.031 1 63.28 38 HIS B CA 1
ATOM 2638 C C . HIS B 1 38 ? -7.113 10.219 25.094 1 63.28 38 HIS B C 1
ATOM 2640 O O . HIS B 1 38 ? -6.535 9.648 24.172 1 63.28 38 HIS B O 1
ATOM 2646 N N . ARG B 1 39 ? -7.414 9.625 26.234 1 69.31 39 ARG B N 1
ATOM 2647 C CA . ARG B 1 39 ? -7.254 8.188 26.375 1 69.31 39 ARG B CA 1
ATOM 2648 C C . ARG B 1 39 ? -8.039 7.438 25.312 1 69.31 39 ARG B C 1
ATOM 2650 O O . ARG B 1 39 ? -7.562 6.441 24.766 1 69.31 39 ARG B O 1
ATOM 2657 N N . SER B 1 40 ? -9.031 8.031 25 1 77.25 40 SER B N 1
ATOM 2658 C CA . SER B 1 40 ? -9.883 7.422 23.984 1 77.25 40 SER B CA 1
ATOM 2659 C C . SER B 1 40 ? -9.25 7.516 22.594 1 77.25 40 SER B C 1
ATOM 2661 O O . SER B 1 40 ? -9.312 6.562 21.812 1 77.25 40 SER B O 1
ATOM 2663 N N . LYS B 1 41 ? -8.414 8.508 22.5 1 79.44 41 LYS B N 1
ATOM 2664 C CA . LYS B 1 41 ? -7.777 8.68 21.188 1 79.44 41 LYS B CA 1
ATOM 2665 C C . LYS B 1 41 ? -6.652 7.668 21 1 79.44 41 LYS B C 1
ATOM 2667 O O . LYS B 1 41 ? -6.488 7.125 19.906 1 79.44 41 LYS B O 1
ATOM 2672 N N . LYS B 1 42 ? -5.922 7.449 22.062 1 84.62 42 LYS B N 1
ATOM 2673 C CA . LYS B 1 42 ? -4.828 6.484 22 1 84.62 42 LYS B CA 1
ATOM 2674 C C . LYS B 1 42 ? -5.348 5.078 21.703 1 84.62 42 LYS B C 1
ATOM 2676 O O . LYS B 1 42 ? -4.809 4.371 20.859 1 84.62 42 LYS B O 1
ATOM 2681 N N . ILE B 1 43 ? -6.34 4.715 22.406 1 84 43 ILE B N 1
ATOM 2682 C CA . ILE B 1 43 ? -6.914 3.383 22.234 1 84 43 ILE B CA 1
ATOM 2683 C C . ILE B 1 43 ? -7.492 3.242 20.828 1 84 43 ILE B C 1
ATOM 2685 O O . ILE B 1 43 ? -7.332 2.203 20.188 1 84 43 ILE B O 1
ATOM 2689 N N . LEU B 1 44 ? -8.078 4.297 20.391 1 82 44 LEU B N 1
ATOM 2690 C CA . LEU B 1 44 ? -8.656 4.262 19.047 1 82 44 LEU B CA 1
ATOM 2691 C C . LEU B 1 44 ? -7.562 4.152 17.984 1 82 44 LEU B C 1
ATOM 2693 O O . LEU B 1 44 ? -7.711 3.408 17.016 1 82 44 LEU B O 1
ATOM 2697 N N . SER B 1 45 ? -6.484 4.828 18.25 1 86.88 45 SER B N 1
ATOM 2698 C CA . SER B 1 45 ? -5.375 4.793 17.297 1 86.88 45 SER B CA 1
ATOM 2699 C C . SER B 1 45 ? -4.734 3.412 17.25 1 86.88 45 SER B C 1
ATOM 2701 O O . SER B 1 45 ? -4.438 2.896 16.172 1 86.88 45 SER B O 1
ATOM 2703 N N . LEU B 1 46 ? -4.57 2.797 18.359 1 88.94 46 LEU B N 1
ATOM 2704 C CA . LEU B 1 46 ? -3.965 1.472 18.422 1 88.94 46 LEU B CA 1
ATOM 2705 C C . LEU B 1 46 ? -4.887 0.421 17.812 1 88.94 46 LEU B C 1
ATOM 2707 O O . LEU B 1 46 ? -4.434 -0.462 17.078 1 88.94 46 LEU B O 1
ATOM 2711 N N . CYS B 1 47 ? -6.145 0.529 18.047 1 85.12 47 CYS B N 1
ATOM 2712 C CA . CYS B 1 47 ? -7.113 -0.392 17.469 1 85.12 47 CYS B CA 1
ATOM 2713 C C . CYS B 1 47 ? -7.18 -0.227 15.953 1 85.12 47 CYS B C 1
ATOM 2715 O O . CYS B 1 47 ? -7.32 -1.209 15.227 1 85.12 47 CYS B O 1
ATOM 2717 N N . ASN B 1 48 ? -7.047 0.977 15.594 1 86.38 48 ASN B N 1
ATOM 2718 C CA . ASN B 1 48 ? -7.055 1.243 14.156 1 86.38 48 ASN B CA 1
ATOM 2719 C C . ASN B 1 48 ? -5.84 0.627 13.469 1 86.38 48 ASN B C 1
ATOM 2721 O O . ASN B 1 48 ? -5.961 0.054 12.383 1 86.38 48 ASN B O 1
ATOM 2725 N N . THR B 1 49 ? -4.719 0.767 14.102 1 90.94 49 THR B N 1
ATOM 2726 C CA . THR B 1 49 ? -3.506 0.184 13.539 1 90.94 49 THR B CA 1
ATOM 2727 C C . THR B 1 49 ? -3.586 -1.34 13.547 1 90.94 49 THR B C 1
ATOM 2729 O O . THR B 1 49 ? -3.135 -1.991 12.602 1 90.94 49 THR B O 1
ATOM 2732 N N . PHE B 1 50 ? -4.152 -1.895 14.586 1 90.19 50 PHE B N 1
ATOM 2733 C CA . PHE B 1 50 ? -4.406 -3.33 14.617 1 90.19 50 PHE B CA 1
ATOM 2734 C C . PHE B 1 50 ? -5.301 -3.748 13.461 1 90.19 50 PHE B C 1
ATOM 2736 O O . PHE B 1 50 ? -5.016 -4.727 12.766 1 90.19 50 PHE B O 1
ATOM 2743 N N . GLY B 1 51 ? -6.34 -3.002 13.281 1 85.25 51 GLY B N 1
ATOM 2744 C CA . GLY B 1 51 ? -7.215 -3.244 12.148 1 85.25 51 GLY B CA 1
ATOM 2745 C C . GLY B 1 51 ? -6.504 -3.156 10.812 1 85.25 51 GLY B C 1
ATOM 2746 O O . GLY B 1 51 ? -6.793 -3.926 9.898 1 85.25 51 GLY B O 1
ATOM 2747 N N . GLY B 1 52 ? -5.566 -2.199 10.703 1 89.56 52 GLY B N 1
ATOM 2748 C CA . GLY B 1 52 ? -4.758 -2.105 9.5 1 89.56 52 GLY B CA 1
ATOM 2749 C C . GLY B 1 52 ? -3.982 -3.375 9.195 1 89.56 52 GLY B C 1
ATOM 2750 O O . GLY B 1 52 ? -3.887 -3.795 8.047 1 89.56 52 GLY B O 1
ATOM 2751 N N . GLY B 1 53 ? -3.391 -3.969 10.242 1 92.19 53 GLY B N 1
ATOM 2752 C CA . GLY B 1 53 ? -2.709 -5.242 10.086 1 92.19 53 GLY B CA 1
ATOM 2753 C C . GLY B 1 53 ? -3.625 -6.355 9.609 1 92.19 53 GLY B C 1
ATOM 2754 O O . GLY B 1 53 ? -3.26 -7.137 8.727 1 92.19 53 GLY B O 1
ATOM 2755 N N . VAL B 1 54 ? -4.785 -6.402 10.156 1 87.5 54 VAL B N 1
ATOM 2756 C CA . VAL B 1 54 ? -5.77 -7.41 9.781 1 87.5 54 VAL B CA 1
ATOM 2757 C C . VAL B 1 54 ? -6.168 -7.215 8.32 1 87.5 54 VAL B C 1
ATOM 2759 O O . VAL B 1 54 ? -6.293 -8.188 7.566 1 87.5 54 VAL B O 1
ATOM 2762 N N . PHE B 1 55 ? -6.289 -6.016 7.836 1 87.44 55 PHE B N 1
ATOM 2763 C CA . PHE B 1 55 ? -6.645 -5.691 6.457 1 87.44 55 PHE B CA 1
ATOM 2764 C C . PHE B 1 55 ? -5.551 -6.141 5.5 1 87.44 55 PHE B C 1
ATOM 2766 O O . PHE B 1 55 ? -5.84 -6.656 4.414 1 87.44 55 PHE B O 1
ATOM 2773 N N . LEU B 1 56 ? -4.367 -5.918 5.969 1 93.19 56 LEU B N 1
ATOM 2774 C CA . LEU B 1 56 ? -3.252 -6.336 5.129 1 93.19 56 LEU B CA 1
ATOM 2775 C C . LEU B 1 56 ? -3.246 -7.848 4.945 1 93.19 56 LEU B C 1
ATOM 2777 O O . LEU B 1 56 ? -3.062 -8.344 3.828 1 93.19 56 LEU B O 1
ATOM 2781 N N . ALA B 1 57 ? -3.467 -8.531 6.039 1 92.44 57 ALA B N 1
ATOM 2782 C CA . ALA B 1 57 ? -3.502 -9.984 5.961 1 92.44 57 ALA B CA 1
ATOM 2783 C C . ALA B 1 57 ? -4.664 -10.461 5.09 1 92.44 57 ALA B C 1
ATOM 2785 O O . ALA B 1 57 ? -4.512 -11.383 4.285 1 92.44 57 ALA B O 1
ATOM 2786 N N . THR B 1 58 ? -5.785 -9.828 5.25 1 87 58 THR B N 1
ATOM 2787 C CA . THR B 1 58 ? -6.965 -10.195 4.469 1 87 58 THR B CA 1
ATOM 2788 C C . THR B 1 58 ? -6.723 -9.953 2.98 1 87 58 THR B C 1
ATOM 2790 O O . THR B 1 58 ? -7.082 -10.781 2.145 1 87 58 THR B O 1
ATOM 2793 N N . CYS B 1 59 ? -6.102 -8.883 2.662 1 90.69 59 CYS B N 1
ATOM 2794 C CA . CYS B 1 59 ? -5.871 -8.516 1.271 1 90.69 59 CYS B CA 1
ATOM 2795 C C . CYS B 1 59 ? -4.812 -9.406 0.637 1 90.69 59 CYS B C 1
ATOM 2797 O O . CYS B 1 59 ? -5.047 -10.008 -0.414 1 90.69 59 CYS B O 1
ATOM 2799 N N . PHE B 1 60 ? -3.691 -9.602 1.304 1 94 60 PHE B N 1
ATOM 2800 C CA . PHE B 1 60 ? -2.547 -10.266 0.687 1 94 60 PHE B CA 1
ATOM 2801 C C . PHE B 1 60 ? -2.6 -11.773 0.919 1 94 60 PHE B C 1
ATOM 2803 O O . PHE B 1 60 ? -2.182 -12.555 0.063 1 94 60 PHE B O 1
ATOM 2810 N N . ASN B 1 61 ? -3.096 -12.188 2.08 1 91.12 61 ASN B N 1
ATOM 2811 C CA . ASN B 1 61 ? -3.031 -13.609 2.402 1 91.12 61 ASN B CA 1
ATOM 2812 C C . ASN B 1 61 ? -4.344 -14.312 2.076 1 91.12 61 ASN B C 1
ATOM 2814 O O . ASN B 1 61 ? -4.387 -15.547 1.99 1 91.12 61 ASN B O 1
ATOM 2818 N N . ALA B 1 62 ? -5.371 -13.641 1.902 1 87.44 62 ALA B N 1
ATOM 2819 C CA . ALA B 1 62 ? -6.648 -14.312 1.673 1 87.44 62 ALA B CA 1
ATOM 2820 C C . ALA B 1 62 ? -7.254 -13.898 0.337 1 87.44 62 ALA B C 1
ATOM 2822 O O . ALA B 1 62 ? -7.402 -14.719 -0.569 1 87.44 62 ALA B O 1
ATOM 2823 N N . LEU B 1 63 ? -7.484 -12.609 0.112 1 88 63 LEU B N 1
ATOM 2824 C CA . LEU B 1 63 ? -8.234 -12.133 -1.044 1 88 63 LEU B CA 1
ATOM 2825 C C . LEU B 1 63 ? -7.43 -12.312 -2.326 1 88 63 LEU B C 1
ATOM 2827 O O . LEU B 1 63 ? -7.945 -12.828 -3.322 1 88 63 LEU B O 1
ATOM 2831 N N . LEU B 1 64 ? -6.16 -11.875 -2.297 1 93.25 64 LEU B N 1
ATOM 2832 C CA . LEU B 1 64 ? -5.344 -11.93 -3.502 1 93.25 64 LEU B CA 1
ATOM 2833 C C . LEU B 1 64 ? -5.184 -13.367 -3.99 1 93.25 64 LEU B C 1
ATOM 2835 O O . LEU B 1 64 ? -5.434 -13.656 -5.16 1 93.25 64 LEU B O 1
ATOM 2839 N N . PRO B 1 65 ? -4.793 -14.32 -3.125 1 91.12 65 PRO B N 1
ATOM 2840 C CA . PRO B 1 65 ? -4.715 -15.703 -3.586 1 91.12 65 PRO B CA 1
ATOM 2841 C C . PRO B 1 65 ? -6.066 -16.25 -4.051 1 91.12 65 PRO B C 1
ATOM 2843 O O . PRO B 1 65 ? -6.125 -17.047 -4.992 1 91.12 65 PRO B O 1
ATOM 2846 N N . ALA B 1 66 ? -7.172 -15.875 -3.455 1 88.25 66 ALA B N 1
ATOM 2847 C CA . ALA B 1 66 ? -8.5 -16.328 -3.859 1 88.25 66 ALA B CA 1
ATOM 2848 C C . ALA B 1 66 ? -8.844 -15.836 -5.262 1 88.25 66 ALA B C 1
ATOM 2850 O O . ALA B 1 66 ? -9.375 -16.594 -6.082 1 88.25 66 ALA B O 1
ATOM 2851 N N . VAL B 1 67 ? -8.555 -14.562 -5.539 1 92.94 67 VAL B N 1
ATOM 2852 C CA . VAL B 1 67 ? -8.812 -13.992 -6.852 1 92.94 67 VAL B CA 1
ATOM 2853 C C . VAL B 1 67 ? -7.953 -14.695 -7.902 1 92.94 67 VAL B C 1
ATOM 2855 O O . VAL B 1 67 ? -8.422 -14.977 -9.008 1 92.94 67 VAL B O 1
ATOM 2858 N N . ARG B 1 68 ? -6.75 -14.961 -7.551 1 93.81 68 ARG B N 1
ATOM 2859 C CA . ARG B 1 68 ? -5.852 -15.664 -8.461 1 93.81 68 ARG B CA 1
ATOM 2860 C C . ARG B 1 68 ? -6.395 -17.047 -8.82 1 93.81 68 ARG B C 1
ATOM 2862 O O . ARG B 1 68 ? -6.395 -17.422 -9.992 1 93.81 68 ARG B O 1
ATOM 2869 N N . GLU B 1 69 ? -6.816 -17.734 -7.836 1 90.69 69 GLU B N 1
ATOM 2870 C CA . GLU B 1 69 ? -7.371 -19.062 -8.062 1 90.69 69 GLU B CA 1
ATOM 2871 C C . GLU B 1 69 ? -8.617 -19 -8.938 1 90.69 69 GLU B C 1
ATOM 2873 O O . GLU B 1 69 ? -8.781 -19.812 -9.852 1 90.69 69 GLU B O 1
ATOM 2878 N N . LYS B 1 70 ? -9.461 -18.109 -8.656 1 90.19 70 LYS B N 1
ATOM 2879 C CA . LYS B 1 70 ? -10.695 -17.969 -9.43 1 90.19 70 LYS B CA 1
ATOM 2880 C C . LYS B 1 70 ? -10.391 -17.609 -10.875 1 90.19 70 LYS B C 1
ATOM 2882 O O . LYS B 1 70 ? -11.023 -18.125 -11.797 1 90.19 70 LYS B O 1
ATOM 2887 N N . LEU B 1 71 ? -9.461 -16.703 -11.07 1 93.44 71 LEU B N 1
ATOM 2888 C CA . LEU B 1 71 ? -9.086 -16.312 -12.422 1 93.44 71 LEU B CA 1
ATOM 2889 C C . LEU B 1 71 ? -8.477 -17.469 -13.188 1 93.44 71 LEU B C 1
ATOM 2891 O O . LEU B 1 71 ? -8.727 -17.625 -14.383 1 93.44 71 LEU B O 1
ATOM 2895 N N . GLN B 1 72 ? -7.742 -18.25 -12.477 1 91.44 72 GLN B N 1
ATOM 2896 C CA . GLN B 1 72 ? -7.164 -19.438 -13.117 1 91.44 72 GLN B CA 1
ATOM 2897 C C . GLN B 1 72 ? -8.25 -20.406 -13.578 1 91.44 72 GLN B C 1
ATOM 2899 O O . GLN B 1 72 ? -8.156 -20.969 -14.664 1 91.44 72 GLN B O 1
ATOM 2904 N N . LYS B 1 73 ? -9.242 -20.531 -12.797 1 89.75 73 LYS B N 1
ATOM 2905 C CA . LYS B 1 73 ? -10.352 -21.406 -13.164 1 89.75 73 LYS B CA 1
ATOM 2906 C C . LYS B 1 73 ? -11.094 -20.875 -14.383 1 89.75 73 LYS B C 1
ATOM 2908 O O . LYS B 1 73 ? -11.414 -21.625 -15.297 1 89.75 73 LYS B O 1
ATOM 2913 N N . VAL B 1 74 ? -11.297 -19.578 -14.383 1 90.25 74 VAL B N 1
ATOM 2914 C CA . VAL B 1 74 ? -12.016 -18.938 -15.477 1 90.25 74 VAL B CA 1
ATOM 2915 C C . VAL B 1 74 ? -11.188 -19.016 -16.75 1 90.25 74 VAL B C 1
ATOM 2917 O O . VAL B 1 74 ? -11.711 -19.312 -17.828 1 90.25 74 VAL B O 1
ATOM 2920 N N . LEU B 1 75 ? -9.945 -18.797 -16.641 1 91 75 LEU B N 1
ATOM 2921 C CA . LEU B 1 75 ? -9.062 -18.812 -17.797 1 91 75 LEU B CA 1
ATOM 2922 C C . LEU B 1 75 ? -8.898 -20.25 -18.328 1 91 75 LEU B C 1
ATOM 2924 O O . LEU B 1 75 ? -8.867 -20.469 -19.547 1 91 75 LEU B O 1
ATOM 2928 N N . SER B 1 76 ? -8.82 -21.172 -17.406 1 90.62 76 SER B N 1
ATOM 2929 C CA . SER B 1 76 ? -8.727 -22.578 -17.812 1 90.62 76 SER B CA 1
ATOM 2930 C C . SER B 1 76 ? -10 -23.031 -18.516 1 90.62 76 SER B C 1
ATOM 2932 O O . SER B 1 76 ? -9.938 -23.766 -19.5 1 90.62 76 SER B O 1
ATOM 2934 N N . ALA B 1 77 ? -11.086 -22.641 -18.078 1 88.25 77 ALA B N 1
ATOM 2935 C CA . ALA B 1 77 ? -12.359 -22.969 -18.719 1 88.25 77 ALA B CA 1
ATOM 2936 C C . ALA B 1 77 ? -12.445 -22.359 -20.109 1 88.25 77 ALA B C 1
ATOM 2938 O O . ALA B 1 77 ? -13.07 -22.938 -21 1 88.25 77 ALA B O 1
ATOM 2939 N N . ALA B 1 78 ? -11.766 -21.234 -20.266 1 89.06 78 ALA B N 1
ATOM 2940 C CA . ALA B 1 78 ? -11.766 -20.562 -21.578 1 89.06 78 ALA B CA 1
ATOM 2941 C C . ALA B 1 78 ? -10.578 -21.016 -22.422 1 89.06 78 ALA B C 1
ATOM 2943 O O . ALA B 1 78 ? -10.359 -20.484 -23.516 1 89.06 78 ALA B O 1
ATOM 2944 N N . HIS B 1 79 ? -9.711 -21.906 -21.969 1 89.81 79 HIS B N 1
ATOM 2945 C CA . HIS B 1 79 ? -8.531 -22.453 -22.625 1 89.81 79 HIS B CA 1
ATOM 2946 C C . HIS B 1 79 ? -7.523 -21.359 -22.969 1 89.81 79 HIS B C 1
ATOM 2948 O O . HIS B 1 79 ? -6.934 -21.359 -24.047 1 89.81 79 HIS B O 1
ATOM 2954 N N . ILE B 1 80 ? -7.504 -20.406 -22.094 1 87.25 80 ILE B N 1
ATOM 2955 C CA . ILE B 1 80 ? -6.523 -19.328 -22.219 1 87.25 80 ILE B CA 1
ATOM 2956 C C . ILE B 1 80 ? -5.395 -19.547 -21.219 1 87.25 80 ILE B C 1
ATOM 2958 O O . ILE B 1 80 ? -5.641 -19.734 -20.031 1 87.25 80 ILE B O 1
ATOM 2962 N N . SER B 1 81 ? -4.18 -19.688 -21.719 1 83.19 81 SER B N 1
ATOM 2963 C CA . SER B 1 81 ? -3.02 -19.812 -20.844 1 83.19 81 SER B CA 1
ATOM 2964 C C . SER B 1 81 ? -2.188 -18.531 -20.844 1 83.19 81 SER B C 1
ATOM 2966 O O . SER B 1 81 ? -1.774 -18.062 -21.906 1 83.19 81 SER B O 1
ATOM 2968 N N . THR B 1 82 ? -2.217 -17.844 -19.703 1 82.25 82 THR B N 1
ATOM 2969 C CA . THR B 1 82 ? -1.399 -16.641 -19.578 1 82.25 82 THR B CA 1
ATOM 2970 C C . THR B 1 82 ? -0.637 -16.641 -18.266 1 82.25 82 THR B C 1
ATOM 2972 O O . THR B 1 82 ? -1.156 -17.094 -17.234 1 82.25 82 THR B O 1
ATOM 2975 N N . ASP B 1 83 ? 0.608 -16.203 -18.344 1 82.56 83 ASP B N 1
ATOM 2976 C CA . ASP B 1 83 ? 1.415 -16.047 -17.141 1 82.56 83 ASP B CA 1
ATOM 2977 C C . ASP B 1 83 ? 1.395 -14.602 -16.641 1 82.56 83 ASP B C 1
ATOM 2979 O O . ASP B 1 83 ? 2.193 -14.219 -15.789 1 82.56 83 ASP B O 1
ATOM 2983 N N . TYR B 1 84 ? 0.537 -13.844 -17.281 1 88.62 84 TYR B N 1
ATOM 2984 C CA . TYR B 1 84 ? 0.413 -12.453 -16.844 1 88.62 84 TYR B CA 1
ATOM 2985 C C . TYR B 1 84 ? -0.291 -12.359 -15.5 1 88.62 84 TYR B C 1
ATOM 2987 O O . TYR B 1 84 ? -1.287 -13.047 -15.266 1 88.62 84 TYR B O 1
ATOM 2995 N N . PRO B 1 85 ? 0.258 -11.547 -14.57 1 92.06 85 PRO B N 1
ATOM 2996 C CA . PRO B 1 85 ? -0.344 -11.422 -13.234 1 92.06 85 PRO B CA 1
ATOM 2997 C C . PRO B 1 85 ? -1.65 -10.633 -13.25 1 92.06 85 PRO B C 1
ATOM 2999 O O . PRO B 1 85 ? -1.699 -9.508 -12.758 1 92.06 85 PRO B O 1
ATOM 3002 N N . LEU B 1 86 ? -2.715 -11.273 -13.664 1 93.69 86 LEU B N 1
ATOM 3003 C CA . LEU B 1 86 ? -4.012 -10.633 -13.836 1 93.69 86 LEU B CA 1
ATOM 3004 C C . LEU B 1 86 ? -4.633 -10.289 -12.484 1 93.69 86 LEU B C 1
ATOM 3006 O O . LEU B 1 86 ? -5.312 -9.266 -12.352 1 93.69 86 LEU B O 1
ATOM 3010 N N . ALA B 1 87 ? -4.449 -11.211 -11.555 1 95.5 87 ALA B N 1
ATOM 3011 C CA . ALA B 1 87 ? -5.012 -10.961 -10.227 1 95.5 87 ALA B CA 1
ATOM 3012 C C . ALA B 1 87 ? -4.453 -9.672 -9.633 1 95.5 87 ALA B C 1
ATOM 3014 O O . ALA B 1 87 ? -5.207 -8.844 -9.117 1 95.5 87 ALA B O 1
ATOM 3015 N N . GLU B 1 88 ? -3.119 -9.5 -9.688 1 96.19 88 GLU B N 1
ATOM 3016 C CA . GLU B 1 88 ? -2.463 -8.297 -9.188 1 96.19 88 GLU B CA 1
ATOM 3017 C C . GLU B 1 88 ? -2.908 -7.062 -9.961 1 96.19 88 GLU B C 1
ATOM 3019 O O . GLU B 1 88 ? -3.082 -5.988 -9.383 1 96.19 88 GLU B O 1
ATOM 3024 N N . THR B 1 89 ? -3.061 -7.211 -11.266 1 95.25 89 THR B N 1
ATOM 3025 C CA . THR B 1 89 ? -3.502 -6.094 -12.094 1 95.25 89 THR B CA 1
ATOM 3026 C C . THR B 1 89 ? -4.902 -5.645 -11.695 1 95.25 89 THR B C 1
ATOM 3028 O O . THR B 1 89 ? -5.168 -4.445 -11.586 1 95.25 89 THR B O 1
ATOM 3031 N N . LEU B 1 90 ? -5.785 -6.57 -11.477 1 95.75 90 LEU B N 1
ATOM 3032 C CA . LEU B 1 90 ? -7.148 -6.246 -11.07 1 95.75 90 LEU B CA 1
ATOM 3033 C C . LEU B 1 90 ? -7.16 -5.562 -9.711 1 95.75 90 LEU B C 1
ATOM 3035 O O . LEU B 1 90 ? -7.926 -4.621 -9.484 1 95.75 90 LEU B O 1
ATOM 3039 N N . LEU B 1 91 ? -6.355 -6.098 -8.812 1 96.56 91 LEU B N 1
ATOM 3040 C CA . LEU B 1 91 ? -6.219 -5.488 -7.496 1 96.56 91 LEU B CA 1
ATOM 3041 C C . LEU B 1 91 ? -5.824 -4.023 -7.613 1 96.56 91 LEU B C 1
ATOM 3043 O O . LEU B 1 91 ? -6.43 -3.158 -6.977 1 96.56 91 LEU B O 1
ATOM 3047 N N . LEU B 1 92 ? -4.848 -3.732 -8.492 1 97.06 92 LEU B N 1
ATOM 3048 C CA . LEU B 1 92 ? -4.359 -2.365 -8.641 1 97.06 92 LEU B CA 1
ATOM 3049 C C . LEU B 1 92 ? -5.375 -1.501 -9.375 1 97.06 92 LEU B C 1
ATOM 3051 O O . LEU B 1 92 ? -5.488 -0.303 -9.109 1 97.06 92 LEU B O 1
ATOM 3055 N N . LEU B 1 93 ? -6.113 -2.096 -10.297 1 96.5 93 LEU B N 1
ATOM 3056 C CA . LEU B 1 93 ? -7.188 -1.352 -10.945 1 96.5 93 LEU B CA 1
ATOM 3057 C C . LEU B 1 93 ? -8.227 -0.895 -9.922 1 96.5 93 LEU B C 1
ATOM 3059 O O . LEU B 1 93 ? -8.695 0.244 -9.977 1 96.5 93 LEU B O 1
ATOM 3063 N N . GLY B 1 94 ? -8.602 -1.793 -9.055 1 95.56 94 GLY B N 1
ATOM 3064 C CA . GLY B 1 94 ? -9.484 -1.404 -7.973 1 95.56 94 GLY B CA 1
ATOM 3065 C C . GLY B 1 94 ? -8.914 -0.303 -7.098 1 95.56 94 GLY B C 1
ATOM 3066 O O . GLY B 1 94 ? -9.633 0.61 -6.691 1 95.56 94 GLY B O 1
ATOM 3067 N N . PHE B 1 95 ? -7.629 -0.416 -6.828 1 96.31 95 PHE B N 1
ATOM 3068 C CA . PHE B 1 95 ? -6.938 0.601 -6.047 1 96.31 95 PHE B CA 1
ATOM 3069 C C . PHE B 1 95 ? -7.012 1.957 -6.738 1 96.31 95 PHE B C 1
ATOM 3071 O O . PHE B 1 95 ? -7.352 2.963 -6.109 1 96.31 95 PHE B O 1
ATOM 3078 N N . PHE B 1 96 ? -6.707 1.984 -8.008 1 96.88 96 PHE B N 1
ATOM 3079 C CA . PHE B 1 96 ? -6.723 3.225 -8.773 1 96.88 96 PHE B CA 1
ATOM 3080 C C . PHE B 1 96 ? -8.133 3.807 -8.828 1 96.88 96 PHE B C 1
ATOM 3082 O O . PHE B 1 96 ? -8.305 5.027 -8.766 1 96.88 96 PHE B O 1
ATOM 3089 N N . MET B 1 97 ? -9.062 2.967 -8.984 1 94.06 97 MET B N 1
ATOM 3090 C CA . MET B 1 97 ? -10.445 3.428 -9.016 1 94.06 97 MET B CA 1
ATOM 3091 C C . MET B 1 97 ? -10.828 4.098 -7.699 1 94.06 97 MET B C 1
ATOM 3093 O O . MET B 1 97 ? -11.469 5.148 -7.695 1 94.06 97 MET B O 1
ATOM 3097 N N . THR B 1 98 ? -10.422 3.518 -6.633 1 92.19 98 THR B N 1
ATOM 3098 C CA . THR B 1 98 ? -10.734 4.066 -5.316 1 92.19 98 THR B CA 1
ATOM 3099 C C . THR B 1 98 ? -10.023 5.398 -5.105 1 92.19 98 THR B C 1
ATOM 3101 O O . THR B 1 98 ? -10.625 6.363 -4.625 1 92.19 98 THR B O 1
ATOM 3104 N N . VAL B 1 99 ? -8.75 5.418 -5.473 1 93.31 99 VAL B N 1
ATOM 3105 C CA . VAL B 1 99 ? -7.992 6.656 -5.359 1 93.31 99 VAL B CA 1
ATOM 3106 C C . VAL B 1 99 ? -8.641 7.742 -6.215 1 93.31 99 VAL B C 1
ATOM 3108 O O . VAL B 1 99 ? -8.773 8.891 -5.781 1 93.31 99 VAL B O 1
ATOM 3111 N N . PHE B 1 100 ? -9.008 7.371 -7.402 1 93 100 PHE B N 1
ATOM 3112 C CA . PHE B 1 100 ? -9.633 8.305 -8.328 1 93 100 PHE B CA 1
ATOM 3113 C C . PHE B 1 100 ? -10.93 8.867 -7.746 1 93 100 PHE B C 1
ATOM 3115 O O . PHE B 1 100 ? -11.156 10.07 -7.777 1 93 100 PHE B O 1
ATOM 3122 N N . LEU B 1 101 ? -11.734 8.031 -7.199 1 88.12 101 LEU B N 1
ATOM 3123 C CA . LEU B 1 101 ? -13 8.453 -6.613 1 88.12 101 LEU B CA 1
ATOM 3124 C C . LEU B 1 101 ? -12.766 9.383 -5.422 1 88.12 101 LEU B C 1
ATOM 3126 O O . LEU B 1 101 ? -13.445 10.406 -5.281 1 88.12 101 LEU B O 1
ATOM 3130 N N . GLU B 1 102 ? -11.844 9.031 -4.617 1 86.56 102 GLU B N 1
ATOM 3131 C CA . GLU B 1 102 ? -11.539 9.859 -3.459 1 86.56 102 GLU B CA 1
ATOM 3132 C C . GLU B 1 102 ? -11.047 11.242 -3.887 1 86.56 102 GLU B C 1
ATOM 3134 O O . GLU B 1 102 ? -11.5 12.258 -3.359 1 86.56 102 GLU B O 1
ATOM 3139 N N . GLN B 1 103 ? -10.141 11.258 -4.844 1 86.56 103 GLN B N 1
ATOM 3140 C CA . GLN B 1 103 ? -9.586 12.531 -5.297 1 86.56 103 GLN B CA 1
ATOM 3141 C C . GLN B 1 103 ? -10.625 13.344 -6.062 1 86.56 103 GLN B C 1
ATOM 3143 O O . GLN B 1 103 ? -10.617 14.57 -6.016 1 86.56 103 GLN B O 1
ATOM 3148 N N . LEU B 1 104 ? -11.492 12.672 -6.746 1 85.94 104 LEU B N 1
ATOM 3149 C CA . LEU B 1 104 ? -12.57 13.328 -7.465 1 85.94 104 LEU B CA 1
ATOM 3150 C C . LEU B 1 104 ? -13.5 14.062 -6.496 1 85.94 104 LEU B C 1
ATOM 3152 O O . LEU B 1 104 ? -13.875 15.211 -6.742 1 85.94 104 LEU B O 1
ATOM 3156 N N . VAL B 1 105 ? -13.812 13.445 -5.43 1 82.56 105 VAL B N 1
ATOM 3157 C CA . VAL B 1 105 ? -14.68 14.031 -4.414 1 82.56 105 VAL B CA 1
ATOM 3158 C C . VAL B 1 105 ? -13.984 15.234 -3.773 1 82.56 105 VAL B C 1
ATOM 3160 O O . VAL B 1 105 ? -14.602 16.281 -3.568 1 82.56 105 VAL B O 1
ATOM 3163 N N . LEU B 1 106 ? -12.711 15.102 -3.504 1 81 106 LEU B N 1
ATOM 3164 C CA . LEU B 1 106 ? -11.953 16.172 -2.863 1 81 106 LEU B CA 1
ATOM 3165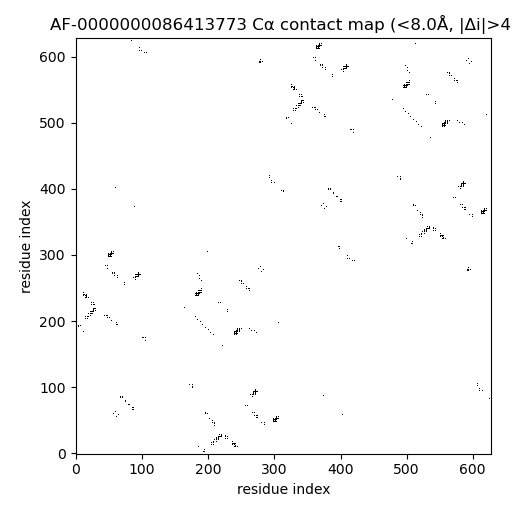 C C . LEU B 1 106 ? -11.797 17.359 -3.801 1 81 106 LEU B C 1
ATOM 3167 O O . LEU B 1 106 ? -11.766 18.5 -3.352 1 81 106 LEU B O 1
ATOM 3171 N N . THR B 1 107 ? -11.602 17.078 -5.051 1 81 107 THR B N 1
ATOM 3172 C CA . THR B 1 107 ? -11.445 18.141 -6.039 1 81 107 THR B CA 1
ATOM 3173 C C . THR B 1 107 ? -12.734 18.953 -6.164 1 81 107 THR B C 1
ATOM 3175 O O . THR B 1 107 ? -12.688 20.188 -6.332 1 81 107 THR B O 1
ATOM 3178 N N . PHE B 1 108 ? -13.734 18.312 -6.156 1 76.62 108 PHE B N 1
ATOM 3179 C CA . PHE B 1 108 ? -15 19.016 -6.309 1 76.62 108 PHE B CA 1
ATOM 3180 C C . PHE B 1 108 ? -15.422 19.656 -5 1 76.62 108 PHE B C 1
ATOM 3182 O O . PHE B 1 108 ? -16.328 20.5 -4.977 1 76.62 108 PHE B O 1
ATOM 3189 N N . ARG B 1 109 ? -14.773 19.141 -3.916 1 69.44 109 ARG B N 1
ATOM 3190 C CA . ARG B 1 109 ? -15 19.812 -2.637 1 69.44 109 ARG B CA 1
ATOM 3191 C C . ARG B 1 109 ? -14.32 21.172 -2.6 1 69.44 109 ARG B C 1
ATOM 3193 O O . ARG B 1 109 ? -13.125 21.297 -2.893 1 69.44 109 ARG B O 1
ATOM 3200 N N . LYS B 1 110 ? -14.773 22.234 -3.258 1 52.69 110 LYS B N 1
ATOM 3201 C CA . LYS B 1 110 ? -14.281 23.609 -3.277 1 52.69 110 LYS B CA 1
ATOM 3202 C C . LYS B 1 110 ? -13.578 23.953 -1.967 1 52.69 110 LYS B C 1
ATOM 3204 O O . LYS B 1 110 ? -13.375 25.125 -1.662 1 52.69 110 LYS B O 1
ATOM 3209 N N . GLU B 1 111 ? -13.531 23.172 -0.949 1 48.25 111 GLU B N 1
ATOM 3210 C CA . GLU B 1 111 ? -13.375 23.969 0.263 1 48.25 111 GLU B CA 1
ATOM 3211 C C . GLU B 1 111 ? -12.133 24.859 0.185 1 48.25 111 GLU B C 1
ATOM 3213 O O . GLU B 1 111 ? -11.227 24.594 -0.6 1 48.25 111 GLU B O 1
ATOM 3218 N N . LYS B 1 112 ? -12.289 26.188 0.733 1 42.34 112 LYS B N 1
ATOM 3219 C CA . LYS B 1 112 ? -11.281 27.031 1.386 1 42.34 112 LYS B CA 1
ATOM 3220 C C . LYS B 1 112 ? -10.367 26.188 2.281 1 42.34 112 LYS B C 1
ATOM 3222 O O . LYS B 1 112 ? -10.828 25.281 2.963 1 42.34 112 LYS B O 1
ATOM 3227 N N . PRO B 1 113 ? -9.086 26.281 2.064 1 38.03 113 PRO B N 1
ATOM 3228 C CA . PRO B 1 113 ? -8.039 25.578 2.816 1 38.03 113 PRO B CA 1
ATOM 3229 C C . PRO B 1 113 ? -8.32 25.531 4.316 1 38.03 113 PRO B C 1
ATOM 3231 O O . PRO B 1 113 ? -7.449 25.156 5.102 1 38.03 113 PRO B O 1
ATOM 3234 N N . SER B 1 114 ? -9.461 26.062 4.797 1 32.72 114 SER B N 1
ATOM 3235 C CA . SER B 1 114 ? -9.289 26.375 6.211 1 32.72 114 SER B CA 1
ATOM 3236 C C . SER B 1 114 ? -9.141 25.094 7.043 1 32.72 114 SER B C 1
ATOM 3238 O O . SER B 1 114 ? -9.867 24.891 8.016 1 32.72 114 SER B O 1
ATOM 3240 N N . PHE B 1 115 ? -8.734 24.031 6.516 1 29.69 115 PHE B N 1
ATOM 3241 C CA . PHE B 1 115 ? -9 22.906 7.406 1 29.69 115 PHE B CA 1
ATOM 3242 C C . PHE B 1 115 ? -8.57 23.234 8.836 1 29.69 115 PHE B C 1
ATOM 3244 O O . PHE B 1 115 ? -7.68 24.062 9.047 1 29.69 115 PHE B O 1
ATOM 3251 N N . ILE B 1 116 ? -9.117 22.5 9.883 1 29.73 116 ILE B N 1
ATOM 3252 C CA . ILE B 1 116 ? -9.062 22.438 11.336 1 29.73 116 ILE B CA 1
ATOM 3253 C C . ILE B 1 116 ? -7.617 22.203 11.789 1 29.73 116 ILE B C 1
ATOM 3255 O O . ILE B 1 116 ? -7.031 21.156 11.5 1 29.73 116 ILE B O 1
ATOM 3259 N N . ASP B 1 117 ? -6.695 23.062 11.656 1 27.73 117 ASP B N 1
ATOM 3260 C CA . ASP B 1 117 ? -5.508 23.062 12.508 1 27.73 117 ASP B CA 1
ATOM 3261 C C . ASP B 1 117 ? -5.863 22.719 13.945 1 27.73 117 ASP B C 1
ATOM 3263 O O . ASP B 1 117 ? -6.602 23.453 14.609 1 27.73 117 ASP B O 1
ATOM 3267 N N . LEU B 1 118 ? -6.148 21.516 14.227 1 26.98 118 LEU B N 1
ATOM 3268 C CA . LEU B 1 118 ? -6.254 21.078 15.617 1 26.98 118 LEU B CA 1
ATOM 3269 C C . LEU B 1 118 ? -5.23 21.797 16.484 1 26.98 118 LEU B C 1
ATOM 3271 O O . LEU B 1 118 ? -5.121 21.531 17.688 1 26.98 118 LEU B O 1
ATOM 3275 N N . GLU B 1 119 ? -4.293 22.594 15.852 1 29.42 119 GLU B N 1
ATOM 3276 C CA . GLU B 1 119 ? -3.473 23.359 16.781 1 29.42 119 GLU B CA 1
ATOM 3277 C C . GLU B 1 119 ? -4.332 24.266 17.641 1 29.42 119 GLU B C 1
ATOM 3279 O O . GLU B 1 119 ? -3.826 24.938 18.562 1 29.42 119 GLU B O 1
ATOM 3284 N N . THR B 1 120 ? -5.57 24.562 17.078 1 29.69 120 THR B N 1
ATOM 3285 C CA . THR B 1 120 ? -6.289 25.562 17.859 1 29.69 120 THR B CA 1
ATOM 3286 C C . THR B 1 120 ? -6.691 25 19.219 1 29.69 120 THR B C 1
ATOM 3288 O O . THR B 1 120 ? -7.078 25.75 20.109 1 29.69 120 THR B O 1
ATOM 3291 N N . PHE B 1 121 ? -6.789 23.609 19.156 1 28.69 121 PHE B N 1
ATOM 3292 C CA . PHE B 1 121 ? -7.223 23.188 20.484 1 28.69 121 PHE B CA 1
ATOM 3293 C C . PHE B 1 121 ? -6.133 23.438 21.516 1 28.69 121 PHE B C 1
ATOM 3295 O O . PHE B 1 121 ? -6.395 23.422 22.734 1 28.69 121 PHE B O 1
ATOM 3302 N N . ASN B 1 122 ? -4.812 23.297 20.969 1 28.52 122 ASN B N 1
ATOM 3303 C CA . ASN B 1 122 ? -3.805 23.391 22.016 1 28.52 122 ASN B CA 1
ATOM 3304 C C . ASN B 1 122 ? -3.707 24.812 22.578 1 28.52 122 ASN B C 1
ATOM 3306 O O . ASN B 1 122 ? -2.785 25.125 23.328 1 28.52 122 ASN B O 1
ATOM 3310 N N . ALA B 1 123 ? -4.289 25.797 21.828 1 30.42 123 ALA B N 1
ATOM 3311 C CA . ALA B 1 123 ? -4.016 27.141 22.328 1 30.42 123 ALA B CA 1
ATOM 3312 C C . ALA B 1 123 ? -4.543 27.312 23.75 1 30.42 123 ALA B C 1
ATOM 3314 O O . ALA B 1 123 ? -4.102 28.219 24.469 1 30.42 123 ALA B O 1
ATOM 3315 N N . GLY B 1 124 ? -5.66 26.594 23.953 1 27.81 124 GLY B N 1
ATOM 3316 C CA . GLY B 1 124 ? -6.266 27.156 25.156 1 27.81 124 GLY B CA 1
ATOM 3317 C C . GLY B 1 124 ? -5.473 26.859 26.422 1 27.81 124 GLY B C 1
ATOM 3318 O O . GLY B 1 124 ? -5.703 27.484 27.453 1 27.81 124 GLY B O 1
ATOM 3319 N N . SER B 1 125 ? -4.91 25.609 26.344 1 27.97 125 SER B N 1
ATOM 3320 C CA . SER B 1 125 ? -4.711 25.219 27.734 1 27.97 125 SER B CA 1
ATOM 3321 C C . SER B 1 125 ? -3.508 25.922 28.344 1 27.97 125 SER B C 1
ATOM 3323 O O . SER B 1 125 ? -3.129 25.656 29.484 1 27.97 125 SER B O 1
ATOM 3325 N N . ASP B 1 126 ? -2.73 26.562 27.438 1 25.97 126 ASP B N 1
ATOM 3326 C CA . ASP B 1 126 ? -1.524 26.938 28.172 1 25.97 126 ASP B CA 1
ATOM 3327 C C . ASP B 1 126 ? -1.842 27.969 29.25 1 25.97 126 ASP B C 1
ATOM 3329 O O . ASP B 1 126 ? -0.963 28.719 29.688 1 25.97 126 ASP B O 1
ATOM 3333 N N . VAL B 1 127 ? -3.168 28.344 29.312 1 29.78 127 VAL B N 1
ATOM 3334 C CA . VAL B 1 127 ? -3.295 29.359 30.344 1 29.78 127 VAL B CA 1
ATOM 3335 C C . VAL B 1 127 ? -2.74 28.828 31.672 1 29.78 127 VAL B C 1
ATOM 3337 O O . VAL B 1 127 ? -3.367 28 32.312 1 29.78 127 VAL B O 1
ATOM 3340 N N . GLY B 1 128 ? -1.668 28 31.578 1 22.73 128 GLY B N 1
ATOM 3341 C CA . GLY B 1 128 ? -1.154 27.594 32.875 1 22.73 128 GLY B CA 1
ATOM 3342 C C . GLY B 1 128 ? -1.139 28.703 33.906 1 22.73 128 GLY B C 1
ATOM 3343 O O . GLY B 1 128 ? -1.103 29.891 33.531 1 22.73 128 GLY B O 1
ATOM 3344 N N . SER B 1 129 ? -1.722 28.359 35.094 1 23.03 129 SER B N 1
ATOM 3345 C CA . SER B 1 129 ? -1.98 28.938 36.406 1 23.03 129 SER B CA 1
ATOM 3346 C C . SER B 1 129 ? -0.735 29.609 36.969 1 23.03 129 SER B C 1
ATOM 3348 O O . SER B 1 129 ? 0.123 28.953 37.562 1 23.03 129 SER B O 1
ATOM 3350 N N . ASP B 1 130 ? 0.023 30.297 36.156 1 21.5 130 ASP B N 1
ATOM 3351 C CA . ASP B 1 130 ? 1.063 30.906 36.969 1 21.5 130 ASP B CA 1
ATOM 3352 C C . ASP B 1 130 ? 0.458 31.641 38.156 1 21.5 130 ASP B C 1
ATOM 3354 O O . ASP B 1 130 ? -0.214 32.656 38 1 21.5 130 ASP B O 1
ATOM 3358 N N . SER B 1 131 ? -0.225 30.875 39.031 1 23.28 131 SER B N 1
ATOM 3359 C CA . SER B 1 131 ? -0.704 31.375 40.312 1 23.28 131 SER B CA 1
ATOM 3360 C C . SER B 1 131 ? 0.36 32.219 41.031 1 23.28 131 SER B C 1
ATOM 3362 O O . SER B 1 131 ? 1.265 31.672 41.656 1 23.28 131 SER B O 1
ATOM 3364 N N . GLU B 1 132 ? 1.143 33.031 40.281 1 20.53 132 GLU B N 1
ATOM 3365 C CA . GLU B 1 132 ? 1.971 33.812 41.219 1 20.53 132 GLU B CA 1
ATOM 3366 C C . GLU B 1 132 ? 1.128 34.438 42.312 1 20.53 132 GLU B C 1
ATOM 3368 O O . GLU B 1 132 ? 0.085 35.031 42.031 1 20.53 132 GLU B O 1
ATOM 3373 N N . TYR B 1 133 ? 1.228 33.844 43.469 1 21.55 133 TYR B N 1
ATOM 3374 C CA . TYR B 1 133 ? 0.707 34.094 44.812 1 21.55 133 TYR B CA 1
ATOM 3375 C C . TYR B 1 133 ? 0.878 35.562 45.219 1 21.55 133 TYR B C 1
ATOM 3377 O O . TYR B 1 133 ? 0.684 35.938 46.375 1 21.55 133 TYR B O 1
ATOM 3385 N N . GLU B 1 134 ? 1.249 36.5 44.219 1 20.81 134 GLU B N 1
ATOM 3386 C CA . GLU B 1 134 ? 1.625 37.688 44.969 1 20.81 134 GLU B CA 1
ATOM 3387 C C . GLU B 1 134 ? 0.453 38.219 45.812 1 20.81 134 GLU B C 1
ATOM 3389 O O . GLU B 1 134 ? -0.65 38.375 45.281 1 20.81 134 GLU B O 1
ATOM 3394 N N . SER B 1 135 ? 0.53 37.938 47.062 1 22.22 135 SER B N 1
ATOM 3395 C CA . SER B 1 135 ? -0.332 38.25 48.219 1 22.22 135 SER B CA 1
ATOM 3396 C C . SER B 1 135 ? -0.619 39.75 48.25 1 22.22 135 SER B C 1
ATOM 3398 O O . SER B 1 135 ? -1.01 40.281 49.312 1 22.22 135 SER B O 1
ATOM 3400 N N . PRO B 1 136 ? -0.815 40.469 47.094 1 22.36 136 PRO B N 1
ATOM 3401 C CA . PRO B 1 136 ? -0.854 41.875 47.406 1 22.36 136 PRO B CA 1
ATOM 3402 C C . PRO B 1 136 ? -1.844 42.219 48.531 1 22.36 136 PRO B C 1
ATOM 3404 O O . PRO B 1 136 ? -2.939 41.656 48.562 1 22.36 136 PRO B O 1
ATOM 3407 N N . PHE B 1 137 ? -1.338 42.719 49.656 1 20.8 137 PHE B N 1
ATOM 3408 C CA . PHE B 1 137 ? -1.895 43.062 50.938 1 20.8 137 PHE B CA 1
ATOM 3409 C C . PHE B 1 137 ? -3.139 43.938 50.781 1 20.8 137 PHE B C 1
ATOM 3411 O O . PHE B 1 137 ? -3.414 44.438 49.719 1 20.8 137 PHE B O 1
ATOM 3418 N N . MET B 1 138 ? -3.254 45.062 51.688 1 20.16 138 MET B N 1
ATOM 3419 C CA . MET B 1 138 ? -4.215 45.406 52.75 1 20.16 138 MET B CA 1
ATOM 3420 C C . MET B 1 138 ? -5.297 46.344 52.219 1 20.16 138 MET B C 1
ATOM 3422 O O . MET B 1 138 ? -6.48 46.156 52.5 1 20.16 138 MET B O 1
ATOM 3426 N N . GLY B 1 139 ? -4.938 47.656 51.656 1 19.3 139 GLY B N 1
ATOM 3427 C CA . GLY B 1 139 ? -5.535 48.688 52.469 1 19.3 139 GLY B CA 1
ATOM 3428 C C . GLY B 1 139 ? -6.996 48.938 52.125 1 19.3 139 GLY B C 1
ATOM 3429 O O . GLY B 1 139 ? -7.547 48.344 51.219 1 19.3 139 GLY B O 1
ATOM 3430 N N . ALA B 1 140 ? -7.332 50.406 51.938 1 21.77 140 ALA B N 1
ATOM 3431 C CA . ALA B 1 140 ? -8.305 51.219 52.656 1 21.77 140 ALA B CA 1
ATOM 3432 C C . ALA B 1 140 ? -9.672 51.156 52 1 21.77 140 ALA B C 1
ATOM 3434 O O . ALA B 1 140 ? -9.812 50.594 50.906 1 21.77 140 ALA B O 1
ATOM 3435 N N . ALA B 1 141 ? -10.195 52.406 51.688 1 22.67 141 ALA B N 1
ATOM 3436 C CA . ALA B 1 141 ? -11.391 53.094 52.219 1 22.67 141 ALA B CA 1
ATOM 3437 C C . ALA B 1 141 ? -12.594 52.844 51.312 1 22.67 141 ALA B C 1
ATOM 3439 O O . ALA B 1 141 ? -12.438 52.469 50.156 1 22.67 141 ALA B O 1
ATOM 3440 N N . ARG B 1 142 ? -13.711 53.562 51.625 1 23.09 142 ARG B N 1
ATOM 3441 C CA . ARG B 1 142 ? -15.156 53.5 51.75 1 23.09 142 ARG B CA 1
ATOM 3442 C C . ARG B 1 142 ? -15.836 53.594 50.406 1 23.09 142 ARG B C 1
ATOM 3444 O O . ARG B 1 142 ? -16.547 52.688 50 1 23.09 142 ARG B O 1
ATOM 3451 N N . GLY B 1 143 ? -16.5 54.688 50.25 1 20.61 143 GLY B N 1
ATOM 3452 C CA . GLY B 1 143 ? -17.938 54.844 50.188 1 20.61 143 GLY B CA 1
ATOM 3453 C C . GLY B 1 143 ? -18.484 54.781 48.781 1 20.61 143 GLY B C 1
ATOM 3454 O O . GLY B 1 143 ? -19.391 53.969 48.469 1 20.61 143 GLY B O 1
ATOM 3455 N N . HIS B 1 144 ? -18.484 55.969 48.156 1 26 144 HIS B N 1
ATOM 3456 C CA . HIS B 1 144 ? -19.688 56.531 47.594 1 26 144 HIS B CA 1
ATOM 3457 C C . HIS B 1 144 ? -19.875 56.094 46.125 1 26 144 HIS B C 1
ATOM 3459 O O . HIS B 1 144 ? -19.969 56.938 45.219 1 26 144 HIS B O 1
ATOM 3465 N N . ALA B 1 145 ? -19.703 54.906 45.812 1 26.19 145 ALA B N 1
ATOM 3466 C CA . ALA B 1 145 ? -19.5 54.656 44.406 1 26.19 145 ALA B CA 1
ATOM 3467 C C . ALA B 1 145 ? -20.75 55 43.594 1 26.19 145 ALA B C 1
ATOM 3469 O O . ALA B 1 145 ? -21.859 54.562 43.969 1 26.19 145 ALA B O 1
ATOM 3470 N N . LEU B 1 146 ? -20.766 56.281 43.062 1 25.75 146 LEU B N 1
ATOM 3471 C CA . LEU B 1 146 ? -21.703 56.844 42.094 1 25.75 146 LEU B CA 1
ATOM 3472 C C . LEU B 1 146 ? -22.031 55.812 41.031 1 25.75 146 LEU B C 1
ATOM 3474 O O . LEU B 1 146 ? -21.125 55.188 40.469 1 25.75 146 LEU B O 1
ATOM 3478 N N . TYR B 1 147 ? -23.203 55.25 41.062 1 23.81 147 TYR B N 1
ATOM 3479 C CA . TYR B 1 147 ? -23.922 54.219 40.281 1 23.81 147 TYR B CA 1
ATOM 3480 C C . TYR B 1 147 ? -23.922 54.562 38.812 1 23.81 147 TYR B C 1
ATOM 3482 O O . TYR B 1 147 ? -24.922 55.094 38.281 1 23.81 147 TYR B O 1
ATOM 3490 N N . VAL B 1 148 ? -22.812 55.281 38.281 1 26.39 148 VAL B N 1
ATOM 3491 C CA . VAL B 1 148 ? -23.094 55.656 36.906 1 26.39 148 VAL B CA 1
ATOM 3492 C C . VAL B 1 148 ? -23.453 54.438 36.094 1 26.39 148 VAL B C 1
ATOM 3494 O O . VAL B 1 148 ? -22.781 53.406 36.156 1 26.39 148 VAL B O 1
ATOM 3497 N N . GLU B 1 149 ? -24.719 54.344 35.719 1 27.45 149 GLU B N 1
ATOM 3498 C CA . GLU B 1 149 ? -25.391 53.375 34.875 1 27.45 149 GLU B CA 1
ATOM 3499 C C . GLU B 1 149 ? -24.625 53.156 33.562 1 27.45 149 GLU B C 1
ATOM 3501 O O . GLU B 1 149 ? -24.484 54.062 32.781 1 27.45 149 GLU B O 1
ATOM 3506 N N . PRO B 1 150 ? -23.312 52.625 33.594 1 27.75 150 PRO B N 1
ATOM 3507 C CA . PRO B 1 150 ? -22.625 52.594 32.281 1 27.75 150 PRO B CA 1
ATOM 3508 C C . PRO B 1 150 ? -23.469 51.906 31.203 1 27.75 150 PRO B C 1
ATOM 3510 O O . PRO B 1 150 ? -24.172 50.938 31.484 1 27.75 150 PRO B O 1
ATOM 3513 N N . HIS B 1 151 ? -24.078 52.656 30.281 1 28.58 151 HIS B N 1
ATOM 3514 C CA . HIS B 1 151 ? -24.719 52.25 29.031 1 28.58 151 HIS B CA 1
ATOM 3515 C C . HIS B 1 151 ? -23.859 51.25 28.281 1 28.58 151 HIS B C 1
ATOM 3517 O O . HIS B 1 151 ? -22.812 51.625 27.719 1 28.58 151 HIS B O 1
ATOM 3523 N N . GLY B 1 152 ? -23.484 50.188 28.875 1 25.41 152 GLY B N 1
ATOM 3524 C CA . GLY B 1 152 ? -22.547 49.188 28.328 1 25.41 152 GLY B CA 1
ATOM 3525 C C . GLY B 1 152 ? -22.984 48.656 26.984 1 25.41 152 GLY B C 1
ATOM 3526 O O . GLY B 1 152 ? -23.922 47.875 26.891 1 25.41 152 GLY B O 1
ATOM 3527 N N . HIS B 1 153 ? -23.297 49.531 25.984 1 29.36 153 HIS B N 1
ATOM 3528 C CA . HIS B 1 153 ? -23.547 48.906 24.688 1 29.36 153 HIS B CA 1
ATOM 3529 C C . HIS B 1 153 ? -22.406 48 24.266 1 29.36 153 HIS B C 1
ATOM 3531 O O . HIS B 1 153 ? -21.359 48.469 23.797 1 29.36 153 HIS B O 1
ATOM 3537 N N . GLY B 1 154 ? -21.797 47.219 25.016 1 28.61 154 GLY B N 1
ATOM 3538 C CA . GLY B 1 154 ? -20.656 46.5 24.516 1 28.61 154 GLY B CA 1
ATOM 3539 C C . GLY B 1 154 ? -20.938 45.75 23.219 1 28.61 154 GLY B C 1
ATOM 3540 O O . GLY B 1 154 ? -22.047 45.281 23.016 1 28.61 154 GLY B O 1
ATOM 3541 N N . PRO B 1 155 ? -20.422 46.281 22.094 1 33.81 155 PRO B N 1
ATOM 3542 C CA . PRO B 1 155 ? -20.516 45.562 20.828 1 33.81 155 PRO B CA 1
ATOM 3543 C C . PRO B 1 155 ? -20.25 44.062 20.984 1 33.81 155 PRO B C 1
ATOM 3545 O O . PRO B 1 155 ? -19.328 43.688 21.719 1 33.81 155 PRO B O 1
ATOM 3548 N N . GLY B 1 156 ? -21.281 43.312 21.312 1 29.98 156 GLY B N 1
ATOM 3549 C CA . GLY B 1 156 ? -21.188 41.844 21.297 1 29.98 156 GLY B CA 1
ATOM 3550 C C . GLY B 1 156 ? -20.266 41.312 20.219 1 29.98 156 GLY B C 1
ATOM 3551 O O . GLY B 1 156 ? -20.422 41.625 19.031 1 29.98 156 GLY B O 1
ATOM 3552 N N . LEU B 1 157 ? -18.922 41.406 20.438 1 30.45 157 LEU B N 1
ATOM 3553 C CA . LEU B 1 157 ? -18.016 40.625 19.594 1 30.45 157 LEU B CA 1
ATOM 3554 C C . LEU B 1 157 ? -18.641 39.312 19.172 1 30.45 157 LEU B C 1
ATOM 3556 O O . LEU B 1 157 ? -19.078 38.531 20.031 1 30.45 157 LEU B O 1
ATOM 3560 N N . SER B 1 158 ? -19.5 39.375 18.188 1 31.44 158 SER B N 1
ATOM 3561 C CA . SER B 1 158 ? -19.922 38.156 17.484 1 31.44 158 SER B CA 1
ATOM 3562 C C . SER B 1 158 ? -18.797 37.125 17.438 1 31.44 158 SER B C 1
ATOM 3564 O O . SER B 1 158 ? -17.719 37.406 16.922 1 31.44 158 SER B O 1
ATOM 3566 N N . VAL B 1 159 ? -18.406 36.5 18.609 1 33.19 159 VAL B N 1
ATOM 3567 C CA . VAL B 1 159 ? -17.609 35.281 18.547 1 33.19 159 VAL B CA 1
ATOM 3568 C C . VAL B 1 159 ? -17.812 34.594 17.203 1 33.19 159 VAL B C 1
ATOM 3570 O O . VAL B 1 159 ? -18.938 34.219 16.859 1 33.19 159 VAL B O 1
ATOM 3573 N N . GLN B 1 160 ? -17.188 35.094 16.203 1 32.53 160 GLN B N 1
ATOM 3574 C CA . GLN B 1 160 ? -17.047 34.344 14.945 1 32.53 160 GLN B CA 1
ATOM 3575 C C . GLN B 1 160 ? -17.203 32.844 15.164 1 32.53 160 GLN B C 1
ATOM 3577 O O . GLN B 1 160 ? -16.531 32.281 16.016 1 32.53 160 GLN B O 1
ATOM 3582 N N . GLY B 1 161 ? -18.375 32.281 15.055 1 31.78 161 GLY B N 1
ATOM 3583 C CA . GLY B 1 161 ? -18.766 30.891 15.07 1 31.78 161 GLY B CA 1
ATOM 3584 C C . GLY B 1 161 ? -17.641 29.938 14.742 1 31.78 161 GLY B C 1
ATOM 3585 O O . GLY B 1 161 ? -16.797 30.234 13.891 1 31.78 161 GLY B O 1
ATOM 3586 N N . LEU B 1 162 ? -16.922 29.359 15.727 1 35.66 162 LEU B N 1
ATOM 3587 C CA . LEU B 1 162 ? -16.141 28.156 15.531 1 35.66 162 LEU B CA 1
ATOM 3588 C C . LEU B 1 162 ? -16.531 27.453 14.242 1 35.66 162 LEU B C 1
ATOM 3590 O O . LEU B 1 162 ? -17.719 27.234 13.984 1 35.66 162 LEU B O 1
ATOM 3594 N N . ALA B 1 163 ? -15.805 27.672 13.219 1 39.03 163 ALA B N 1
ATOM 3595 C CA . ALA B 1 163 ? -15.969 27.109 11.891 1 39.03 163 ALA B CA 1
ATOM 3596 C C . ALA B 1 163 ? -16.531 25.688 11.961 1 39.03 163 ALA B C 1
ATOM 3598 O O . ALA B 1 163 ? -15.875 24.781 12.453 1 39.03 163 ALA B O 1
ATOM 3599 N N . ARG B 1 164 ? -17.766 25.422 12.234 1 43.62 164 ARG B N 1
ATOM 3600 C CA . ARG B 1 164 ? -18.484 24.156 12.086 1 43.62 164 ARG B CA 1
ATOM 3601 C C . ARG B 1 164 ? -17.984 23.359 10.891 1 43.62 164 ARG B C 1
ATOM 3603 O O . ARG B 1 164 ? -17.828 23.906 9.797 1 43.62 164 ARG B O 1
ATOM 3610 N N . PRO B 1 165 ? -17.094 22.312 11.047 1 49.28 165 PRO B N 1
ATOM 3611 C CA . PRO B 1 165 ? -16.797 21.547 9.836 1 49.28 165 PRO B CA 1
ATOM 3612 C C . PRO B 1 165 ? -18 21.453 8.898 1 49.28 165 PRO B C 1
ATOM 3614 O O . PRO B 1 165 ? -19.125 21.297 9.344 1 49.28 165 PRO B O 1
ATOM 3617 N N . SER B 1 166 ? -17.922 22.125 7.781 1 56.22 166 SER B N 1
ATOM 3618 C CA . SER B 1 166 ? -18.953 22.25 6.75 1 56.22 166 SER B CA 1
ATOM 3619 C C . SER B 1 166 ? -19.641 20.922 6.5 1 56.22 166 SER B C 1
ATOM 3621 O O . SER B 1 166 ? -19.016 19.859 6.605 1 56.22 166 SER B O 1
ATOM 3623 N N . PRO B 1 167 ? -20.984 20.859 6.648 1 63.19 167 PRO B N 1
ATOM 3624 C CA . PRO B 1 167 ? -21.781 19.703 6.25 1 63.19 167 PRO B CA 1
ATOM 3625 C C . PRO B 1 167 ? -21.25 19.016 4.996 1 63.19 167 PRO B C 1
ATOM 3627 O O . PRO B 1 167 ? -21.375 17.797 4.863 1 63.19 167 PRO B O 1
ATOM 3630 N N . VAL B 1 168 ? -20.547 19.75 4.258 1 67.88 168 VAL B N 1
ATOM 3631 C CA . VAL B 1 168 ? -20.031 19.188 3.018 1 67.88 168 VAL B CA 1
ATOM 3632 C C . VAL B 1 168 ? -18.875 18.25 3.326 1 67.88 168 VAL B C 1
ATOM 3634 O O . VAL B 1 168 ? -18.719 17.203 2.676 1 67.88 168 VAL B O 1
ATOM 3637 N N . ARG B 1 169 ? -18.203 18.688 4.359 1 68.38 169 ARG B N 1
ATOM 3638 C CA . ARG B 1 169 ? -17.094 17.844 4.734 1 68.38 169 ARG B CA 1
ATOM 3639 C C . ARG B 1 169 ? -17.578 16.5 5.273 1 68.38 169 ARG B C 1
ATOM 3641 O O . ARG B 1 169 ? -17.031 15.445 4.934 1 68.38 169 ARG B O 1
ATOM 3648 N N . LEU B 1 170 ? -18.531 16.547 6.023 1 73.19 170 LEU B N 1
ATOM 3649 C CA . LEU B 1 170 ? -19.109 15.328 6.582 1 73.19 170 LEU B CA 1
ATOM 3650 C C . LEU B 1 170 ? -19.719 14.469 5.492 1 73.19 170 LEU B C 1
ATOM 3652 O O . LEU B 1 170 ? -19.562 13.242 5.488 1 73.19 170 LEU B O 1
ATOM 3656 N N . LEU B 1 171 ? -20.297 15.094 4.512 1 75.88 171 LEU B N 1
ATOM 3657 C CA . LEU B 1 171 ? -20.922 14.367 3.414 1 75.88 171 LEU B CA 1
ATOM 3658 C C . LEU B 1 171 ? -19.875 13.695 2.537 1 75.88 171 LEU B C 1
ATOM 3660 O O . LEU B 1 171 ? -20.062 12.57 2.08 1 75.88 171 LEU B O 1
ATOM 3664 N N . SER B 1 172 ? -18.844 14.43 2.371 1 75.44 172 SER B N 1
ATOM 3665 C CA . SER B 1 172 ? -17.75 13.852 1.581 1 75.44 172 SER B CA 1
ATOM 3666 C C . SER B 1 172 ? -17.141 12.648 2.287 1 75.44 172 SER B C 1
ATOM 3668 O O . SER B 1 172 ? -16.797 11.648 1.644 1 75.44 172 SER B O 1
ATOM 3670 N N . LEU B 1 173 ? -17.016 12.766 3.518 1 72.88 173 LEU B N 1
ATOM 3671 C CA . LEU B 1 173 ? -16.5 11.656 4.309 1 72.88 173 LEU B CA 1
ATOM 3672 C C . LEU B 1 173 ? -17.453 10.453 4.242 1 72.88 173 LEU B C 1
ATOM 3674 O O . LEU B 1 173 ? -17 9.328 4.012 1 72.88 173 LEU B O 1
ATOM 3678 N N . VAL B 1 174 ? -18.672 10.734 4.371 1 79.31 174 VAL B N 1
ATOM 3679 C CA . VAL B 1 174 ? -19.688 9.68 4.348 1 79.31 174 VAL B CA 1
ATOM 3680 C C . VAL B 1 174 ? -19.688 9.008 2.979 1 79.31 174 VAL B C 1
ATOM 3682 O O . VAL B 1 174 ? -19.797 7.781 2.887 1 79.31 174 VAL B O 1
ATOM 3685 N N . PHE B 1 175 ? -19.516 9.734 1.981 1 80.62 175 PHE B N 1
ATOM 3686 C CA . PHE B 1 175 ? -19.5 9.188 0.627 1 80.62 175 PHE B CA 1
ATOM 3687 C C . PHE B 1 175 ? -18.281 8.297 0.408 1 80.62 175 PHE B C 1
ATOM 3689 O O . PHE B 1 175 ? -18.406 7.203 -0.147 1 80.62 175 PHE B O 1
ATOM 3696 N N . ALA B 1 176 ? -17.203 8.867 0.806 1 76.5 176 ALA B N 1
ATOM 3697 C CA . ALA B 1 176 ? -15.977 8.086 0.674 1 76.5 176 ALA B CA 1
ATOM 3698 C C . ALA B 1 176 ? -16.078 6.773 1.448 1 76.5 176 ALA B C 1
ATOM 3700 O O . ALA B 1 176 ? -15.695 5.715 0.943 1 76.5 176 ALA B O 1
ATOM 3701 N N . LEU B 1 177 ? -16.656 6.812 2.582 1 78.56 177 LEU B N 1
ATOM 3702 C CA . LEU B 1 177 ? -16.828 5.641 3.434 1 78.56 177 LEU B CA 1
ATOM 3703 C C . LEU B 1 177 ? -17.812 4.652 2.811 1 78.56 177 LEU B C 1
ATOM 3705 O O . LEU B 1 177 ? -17.562 3.443 2.811 1 78.56 177 LEU B O 1
ATOM 3709 N N . ALA B 1 178 ? -18.828 5.168 2.26 1 84.81 178 ALA B N 1
ATOM 3710 C CA . ALA B 1 178 ? -19.844 4.324 1.651 1 84.81 178 ALA B CA 1
ATOM 3711 C C . ALA B 1 178 ? -19.297 3.596 0.427 1 84.81 178 ALA B C 1
ATOM 3713 O O . ALA B 1 178 ? -19.609 2.418 0.212 1 84.81 178 ALA B O 1
ATOM 3714 N N . ALA B 1 179 ? -18.5 4.27 -0.317 1 82.62 179 ALA B N 1
ATOM 3715 C CA . ALA B 1 179 ? -17.984 3.695 -1.556 1 82.62 179 ALA B CA 1
ATOM 3716 C C . ALA B 1 179 ? -17.094 2.482 -1.27 1 82.62 179 ALA B C 1
ATOM 3718 O O . ALA B 1 179 ? -17.281 1.421 -1.869 1 82.62 179 ALA B O 1
ATOM 3719 N N . HIS B 1 180 ? -16.25 2.623 -0.371 1 79.69 180 HIS B N 1
ATOM 3720 C CA . HIS B 1 180 ? -15.352 1.483 -0.177 1 79.69 180 HIS B CA 1
ATOM 3721 C C . HIS B 1 180 ? -16.016 0.397 0.658 1 79.69 180 HIS B C 1
ATOM 3723 O O . HIS B 1 180 ? -15.727 -0.789 0.495 1 79.69 180 HIS B O 1
ATOM 3729 N N . SER B 1 181 ? -17.047 0.772 1.526 1 89.31 181 SER B N 1
ATOM 3730 C CA . SER B 1 181 ? -17.766 -0.214 2.326 1 89.31 181 SER B CA 1
ATOM 3731 C C . SER B 1 181 ? -18.609 -1.139 1.443 1 89.31 181 SER B C 1
ATOM 3733 O O . SER B 1 181 ? -18.734 -2.33 1.734 1 89.31 181 SER B O 1
ATOM 3735 N N . VAL B 1 182 ? -19.094 -0.595 0.394 1 90.31 182 VAL B N 1
ATOM 3736 C CA . VAL B 1 182 ? -19.859 -1.412 -0.536 1 90.31 182 VAL B CA 1
ATOM 3737 C C . VAL B 1 182 ? -18.969 -2.492 -1.141 1 90.31 182 VAL B C 1
ATOM 3739 O O . VAL B 1 182 ? -19.375 -3.648 -1.267 1 90.31 182 VAL B O 1
ATOM 3742 N N . PHE B 1 183 ? -17.781 -2.092 -1.419 1 89.94 183 PHE B N 1
ATOM 3743 C CA . PHE B 1 183 ? -16.859 -3.039 -2.035 1 89.94 183 PHE B CA 1
ATOM 3744 C C . PHE B 1 183 ? -16.391 -4.074 -1.02 1 89.94 183 PHE B C 1
ATOM 3746 O O . PHE B 1 183 ? -16.156 -5.23 -1.37 1 89.94 183 PHE B O 1
ATOM 3753 N N . GLU B 1 184 ? -16.266 -3.691 0.187 1 89.25 184 GLU B N 1
ATOM 3754 C CA . GLU B 1 184 ? -15.945 -4.648 1.242 1 89.25 184 GLU B CA 1
ATOM 3755 C C . GLU B 1 184 ? -17.062 -5.676 1.413 1 89.25 184 GLU B C 1
ATOM 3757 O O . GLU B 1 184 ? -16.797 -6.867 1.574 1 89.25 184 GLU B O 1
ATOM 3762 N N . GLY B 1 185 ? -18.312 -5.148 1.385 1 92.38 185 GLY B N 1
ATOM 3763 C CA . GLY B 1 185 ? -19.438 -6.062 1.417 1 92.38 185 GLY B CA 1
ATOM 3764 C C . GLY B 1 185 ? -19.484 -7 0.227 1 92.38 185 GLY B C 1
ATOM 3765 O O . GLY B 1 185 ? -19.781 -8.188 0.377 1 92.38 185 GLY B O 1
ATOM 3766 N N . LEU B 1 186 ? -19.188 -6.473 -0.924 1 92.31 186 LEU B N 1
ATOM 3767 C CA . LEU B 1 186 ? -19.141 -7.277 -2.141 1 92.31 186 LEU B CA 1
ATOM 3768 C C . LEU B 1 186 ? -18.141 -8.422 -1.998 1 92.31 186 LEU B C 1
ATOM 3770 O O . LEU B 1 186 ? -18.422 -9.555 -2.393 1 92.31 186 LEU B O 1
ATOM 3774 N N . ALA B 1 187 ? -16.969 -8.023 -1.473 1 91.06 187 ALA B N 1
ATOM 3775 C CA . ALA B 1 187 ? -15.938 -9.039 -1.271 1 91.06 187 ALA B CA 1
ATOM 3776 C C . ALA B 1 187 ? -16.438 -10.156 -0.364 1 91.06 187 ALA B C 1
ATOM 3778 O O . ALA B 1 187 ? -16.203 -11.336 -0.645 1 91.06 187 ALA B O 1
ATOM 3779 N N . LEU B 1 188 ? -17.141 -9.852 0.678 1 91.19 188 LEU B N 1
ATOM 3780 C CA . LEU B 1 188 ? -17.688 -10.828 1.612 1 91.19 188 LEU B CA 1
ATOM 3781 C C . LEU B 1 188 ? -18.75 -11.695 0.932 1 91.19 188 LEU B C 1
ATOM 3783 O O . LEU B 1 188 ? -18.766 -12.914 1.109 1 91.19 188 LEU B O 1
ATOM 3787 N N . GLY B 1 189 ? -19.578 -11.133 0.162 1 92 189 GLY B N 1
ATOM 3788 C CA . GLY B 1 189 ? -20.641 -11.836 -0.516 1 92 189 GLY B CA 1
ATOM 3789 C C . GLY B 1 189 ? -20.156 -12.773 -1.605 1 92 189 GLY B C 1
ATOM 3790 O O . GLY B 1 189 ? -20.781 -13.797 -1.883 1 92 189 GLY B O 1
ATOM 3791 N N . LEU B 1 190 ? -19.047 -12.414 -2.191 1 91.38 190 LEU B N 1
ATOM 3792 C CA . LEU B 1 190 ? -18.547 -13.156 -3.346 1 91.38 190 LEU B CA 1
ATOM 3793 C C . LEU B 1 190 ? -17.688 -14.328 -2.902 1 91.38 190 LEU B C 1
ATOM 3795 O O . LEU B 1 190 ? -17.359 -15.203 -3.709 1 91.38 190 LEU B O 1
ATOM 3799 N N . GLN B 1 191 ? -17.344 -14.43 -1.66 1 89.06 191 GLN B N 1
ATOM 3800 C CA . GLN B 1 191 ? -16.453 -15.477 -1.188 1 89.06 191 GLN B CA 1
ATOM 3801 C C . GLN B 1 191 ? -17.141 -16.828 -1.177 1 89.06 191 GLN B C 1
ATOM 3803 O O . GLN B 1 191 ? -18.312 -16.938 -0.817 1 89.06 191 GLN B O 1
ATOM 3808 N N . GLU B 1 192 ? -16.344 -17.844 -1.567 1 86.44 192 GLU B N 1
ATOM 3809 C CA . GLU B 1 192 ? -16.906 -19.188 -1.693 1 86.44 192 GLU B CA 1
ATOM 3810 C C . GLU B 1 192 ? -16.391 -20.094 -0.586 1 86.44 192 GLU B C 1
ATOM 3812 O O . GLU B 1 192 ? -16.906 -21.203 -0.401 1 86.44 192 GLU B O 1
ATOM 3817 N N . GLU B 1 193 ? -15.43 -19.641 0.119 1 85.56 193 GLU B N 1
ATOM 3818 C CA . GLU B 1 193 ? -14.836 -20.438 1.184 1 85.56 193 GLU B CA 1
ATOM 3819 C C . GLU B 1 193 ? -15.117 -19.828 2.557 1 85.56 193 GLU B C 1
ATOM 3821 O O . GLU B 1 193 ? -14.875 -18.641 2.775 1 85.56 193 GLU B O 1
ATOM 3826 N N . GLY B 1 194 ? -15.555 -20.672 3.43 1 83.5 194 GLY B N 1
ATOM 3827 C CA . GLY B 1 194 ? -15.938 -20.219 4.762 1 83.5 194 GLY B CA 1
ATOM 3828 C C . GLY B 1 194 ? -14.805 -19.562 5.52 1 83.5 194 GLY B C 1
ATOM 3829 O O . GLY B 1 194 ? -15.008 -18.562 6.211 1 83.5 194 GLY B O 1
ATOM 3830 N N . GLU B 1 195 ? -13.672 -20.078 5.379 1 80 195 GLU B N 1
ATOM 3831 C CA . GLU B 1 195 ? -12.508 -19.547 6.086 1 80 195 GLU B CA 1
ATOM 3832 C C . GLU B 1 195 ? -12.18 -18.125 5.609 1 80 195 GLU B C 1
ATOM 3834 O O . GLU B 1 195 ? -11.82 -17.266 6.414 1 80 195 GLU B O 1
ATOM 3839 N N . LYS B 1 196 ? -12.266 -17.969 4.371 1 82.81 196 LYS B N 1
ATOM 3840 C CA . LYS B 1 196 ? -11.992 -16.641 3.807 1 82.81 196 LYS B CA 1
ATOM 3841 C C . LYS B 1 196 ? -13.055 -15.641 4.234 1 82.81 196 LYS B C 1
ATOM 3843 O O . LYS B 1 196 ? -12.75 -14.461 4.453 1 82.81 196 LYS B O 1
ATOM 3848 N N . VAL B 1 197 ? -14.297 -16.156 4.375 1 86.75 197 VAL B N 1
ATOM 3849 C CA . VAL B 1 197 ? -15.391 -15.297 4.836 1 86.75 197 VAL B CA 1
ATOM 3850 C C . VAL B 1 197 ? -15.102 -14.812 6.254 1 86.75 197 VAL B C 1
ATOM 3852 O O . VAL B 1 197 ? -15.25 -13.625 6.555 1 86.75 197 VAL B O 1
ATOM 3855 N N . VAL B 1 198 ? -14.656 -15.68 7.062 1 83.38 198 VAL B N 1
ATOM 3856 C CA . VAL B 1 198 ? -14.383 -15.344 8.461 1 83.38 198 VAL B CA 1
ATOM 3857 C C . VAL B 1 198 ? -13.219 -14.359 8.539 1 83.38 198 VAL B C 1
ATOM 3859 O O . VAL B 1 198 ? -13.273 -13.383 9.289 1 83.38 198 VAL B O 1
ATOM 3862 N N . SER B 1 199 ? -12.18 -14.633 7.773 1 79.94 199 SER B N 1
ATOM 3863 C CA . SER B 1 199 ? -11.023 -13.742 7.766 1 79.94 199 SER B CA 1
ATOM 3864 C C . SER B 1 199 ? -11.398 -12.344 7.297 1 79.94 199 SER B C 1
ATOM 3866 O O . SER B 1 199 ? -11 -11.352 7.902 1 79.94 199 SER B O 1
ATOM 3868 N N . LEU B 1 200 ? -12.172 -12.344 6.234 1 84.81 200 LEU B N 1
ATOM 3869 C CA . LEU B 1 200 ? -12.633 -11.062 5.703 1 84.81 200 LEU B CA 1
ATOM 3870 C C . LEU B 1 200 ? -13.547 -10.359 6.703 1 84.81 200 LEU B C 1
ATOM 3872 O O . LEU B 1 200 ? -13.445 -9.141 6.895 1 84.81 200 LEU B O 1
ATOM 3876 N N . PHE B 1 201 ? -14.352 -11.148 7.344 1 88.06 201 PHE B N 1
ATOM 3877 C CA . PHE B 1 201 ? -15.305 -10.594 8.297 1 88.06 201 PHE B CA 1
ATOM 3878 C C . PHE B 1 201 ? -14.578 -9.922 9.461 1 88.06 201 PHE B C 1
ATOM 3880 O O . PHE B 1 201 ? -14.938 -8.82 9.867 1 88.06 201 PHE B O 1
ATOM 3887 N N . VAL B 1 202 ? -13.594 -10.531 10 1 83.62 202 VAL B N 1
ATOM 3888 C CA . VAL B 1 202 ? -12.867 -10 11.148 1 83.62 202 VAL B CA 1
ATOM 3889 C C . VAL B 1 202 ? -12.234 -8.656 10.773 1 83.62 202 VAL B C 1
ATOM 3891 O O . VAL B 1 202 ? -12.367 -7.676 11.508 1 83.62 202 VAL B O 1
ATOM 3894 N N . GLY B 1 203 ? -11.562 -8.648 9.695 1 80.94 203 GLY B N 1
ATOM 3895 C CA . GLY B 1 203 ? -10.945 -7.414 9.242 1 80.94 203 GLY B CA 1
ATOM 3896 C C . GLY B 1 203 ? -11.945 -6.293 9.016 1 80.94 203 GLY B C 1
ATOM 3897 O O . GLY B 1 203 ? -11.75 -5.172 9.492 1 80.94 203 GLY B O 1
ATOM 3898 N N . VAL B 1 204 ? -13.023 -6.59 8.367 1 86.31 204 VAL B N 1
ATOM 3899 C CA . VAL B 1 204 ? -14.047 -5.605 8.031 1 86.31 204 VAL B CA 1
ATOM 3900 C C . VAL B 1 204 ? -14.766 -5.145 9.297 1 86.31 204 VAL B C 1
ATOM 3902 O O . VAL B 1 204 ? -15.023 -3.949 9.469 1 86.31 204 VAL B O 1
ATOM 3905 N N . ALA B 1 205 ? -15.047 -6.094 10.203 1 87.69 205 ALA B N 1
ATOM 3906 C CA . ALA B 1 205 ? -15.758 -5.762 11.438 1 87.69 205 ALA B CA 1
ATOM 3907 C C . ALA B 1 205 ? -14.953 -4.789 12.289 1 87.69 205 ALA B C 1
ATOM 3909 O O . ALA B 1 205 ? -15.492 -3.803 12.797 1 87.69 205 ALA B O 1
ATOM 3910 N N . VAL B 1 206 ? -13.727 -5.016 12.445 1 82.75 206 VAL B N 1
ATOM 3911 C CA . VAL B 1 206 ? -12.875 -4.145 13.242 1 82.75 206 VAL B CA 1
ATOM 3912 C C . VAL B 1 206 ? -12.766 -2.773 12.578 1 82.75 206 VAL B C 1
ATOM 3914 O O . VAL B 1 206 ? -13.016 -1.748 13.219 1 82.75 206 VAL B O 1
ATOM 3917 N N . HIS B 1 207 ? -12.469 -2.775 11.375 1 80.38 207 HIS B N 1
ATOM 3918 C CA . HIS B 1 207 ? -12.242 -1.523 10.664 1 80.38 207 HIS B CA 1
ATOM 3919 C C . HIS B 1 207 ? -13.523 -0.699 10.586 1 80.38 207 HIS B C 1
ATOM 3921 O O . HIS B 1 207 ? -13.516 0.502 10.859 1 80.38 207 HIS B O 1
ATOM 3927 N N . GLU B 1 208 ? -14.602 -1.354 10.203 1 87.19 208 GLU B N 1
ATOM 3928 C CA . GLU B 1 208 ? -15.867 -0.639 10.039 1 87.19 208 GLU B CA 1
ATOM 3929 C C . GLU B 1 208 ? -16.375 -0.097 11.375 1 87.19 208 GLU B C 1
ATOM 3931 O O . GLU B 1 208 ? -16.984 0.971 11.43 1 87.19 208 GLU B O 1
ATOM 3936 N N . THR B 1 209 ? -16.094 -0.827 12.406 1 87.38 209 THR B N 1
ATOM 3937 C CA . THR B 1 209 ? -16.5 -0.345 13.727 1 87.38 209 THR B CA 1
ATOM 3938 C C . THR B 1 209 ? -15.703 0.905 14.102 1 87.38 209 THR B C 1
ATOM 3940 O O . THR B 1 209 ? -16.281 1.886 14.578 1 87.38 209 THR B O 1
ATOM 3943 N N . LEU B 1 210 ? -14.477 0.874 13.898 1 82.81 210 LEU B N 1
ATOM 3944 C CA . LEU B 1 210 ? -13.625 2 14.258 1 82.81 210 LEU B CA 1
ATOM 3945 C C . LEU B 1 210 ? -13.961 3.229 13.422 1 82.81 210 LEU B C 1
ATOM 3947 O O . LEU B 1 210 ? -13.992 4.348 13.938 1 82.81 210 LEU B O 1
ATOM 3951 N N . VAL B 1 211 ? -14.211 3.027 12.18 1 82.25 211 VAL B N 1
ATOM 3952 C CA . VAL B 1 211 ? -14.609 4.121 11.297 1 82.25 211 VAL B CA 1
ATOM 3953 C C . VAL B 1 211 ? -15.945 4.695 11.758 1 82.25 211 VAL B C 1
ATOM 3955 O O . VAL B 1 211 ? -16.141 5.91 11.75 1 82.25 211 VAL B O 1
ATOM 3958 N N . ALA B 1 212 ? -16.828 3.814 12.172 1 88.38 212 ALA B N 1
ATOM 3959 C CA . ALA B 1 212 ? -18.141 4.246 12.656 1 88.38 212 ALA B CA 1
ATOM 3960 C C . ALA B 1 212 ? -18 5.082 13.922 1 88.38 212 ALA B C 1
ATOM 3962 O O . ALA B 1 212 ? -18.688 6.102 14.078 1 88.38 212 ALA B O 1
ATOM 3963 N N . VAL B 1 213 ? -17.156 4.691 14.758 1 86 213 VAL B N 1
ATOM 3964 C CA . VAL B 1 213 ? -16.922 5.441 15.984 1 86 213 VAL B CA 1
ATOM 3965 C C . VAL B 1 213 ? -16.359 6.816 15.648 1 86 213 VAL B C 1
ATOM 3967 O O . VAL B 1 213 ? -16.781 7.828 16.219 1 86 213 VAL B O 1
ATOM 3970 N N . ALA B 1 214 ? -15.438 6.832 14.758 1 80.31 214 ALA B N 1
ATOM 3971 C CA . ALA B 1 214 ? -14.859 8.102 14.328 1 80.31 214 ALA B CA 1
ATOM 3972 C C . ALA B 1 214 ? -15.93 9.016 13.727 1 80.31 214 ALA B C 1
ATOM 3974 O O . ALA B 1 214 ? -15.93 10.219 13.977 1 80.31 214 ALA B O 1
ATOM 3975 N N . LEU B 1 215 ? -16.75 8.477 12.938 1 83.88 215 LEU B N 1
ATOM 3976 C CA . LEU B 1 215 ? -17.859 9.234 12.367 1 83.88 215 LEU B CA 1
ATOM 3977 C C . LEU B 1 215 ? -18.766 9.758 13.461 1 83.88 215 LEU B C 1
ATOM 3979 O O . LEU B 1 215 ? -19.219 10.906 13.414 1 83.88 215 LEU B O 1
ATOM 3983 N N . GLY B 1 216 ? -19.031 8.938 14.422 1 85.19 216 GLY B N 1
ATOM 3984 C CA . GLY B 1 216 ? -19.844 9.352 15.555 1 85.19 216 GLY B CA 1
ATOM 3985 C C . GLY B 1 216 ? -19.25 10.508 16.328 1 85.19 216 GLY B C 1
ATOM 3986 O O . GLY B 1 216 ? -19.953 11.453 16.688 1 85.19 216 GLY B O 1
ATOM 3987 N N . ILE B 1 217 ? -18.047 10.414 16.531 1 78.25 217 ILE B N 1
ATOM 3988 C CA . ILE B 1 217 ? -17.328 11.469 17.234 1 78.25 217 ILE B CA 1
ATOM 3989 C C . ILE B 1 217 ? -17.406 12.766 16.438 1 78.25 217 ILE B C 1
ATOM 3991 O O . ILE B 1 217 ? -17.656 13.836 16.984 1 78.25 217 ILE B O 1
ATOM 3995 N N . SER B 1 218 ? -17.172 12.625 15.148 1 78.5 218 SER B N 1
ATOM 3996 C CA . SER B 1 218 ? -17.25 13.789 14.273 1 78.5 218 SER B CA 1
ATOM 3997 C C . SER B 1 218 ? -18.641 14.406 14.297 1 78.5 218 SER B C 1
ATOM 3999 O O . SER B 1 218 ? -18.781 15.633 14.328 1 78.5 218 SER B O 1
ATOM 4001 N N . MET B 1 219 ? -19.625 13.609 14.312 1 83 219 MET B N 1
ATOM 4002 C CA . MET B 1 219 ? -21 14.094 14.375 1 83 219 MET B CA 1
ATOM 4003 C C . MET B 1 219 ? -21.297 14.766 15.711 1 83 219 MET B C 1
ATOM 4005 O O . MET B 1 219 ? -21.969 15.789 15.758 1 83 219 MET B O 1
ATOM 4009 N N . ALA B 1 220 ? -20.766 14.203 16.703 1 80.06 220 ALA B N 1
ATOM 4010 C CA . ALA B 1 220 ? -20.938 14.781 18.031 1 80.06 220 ALA B CA 1
ATOM 4011 C C . ALA B 1 220 ? -20.25 16.141 18.141 1 80.06 220 ALA B C 1
ATOM 4013 O O . ALA B 1 220 ? -20.797 17.078 18.719 1 80.06 220 ALA B O 1
ATOM 4014 N N . ARG B 1 221 ? -19.109 16.172 17.609 1 73.56 221 ARG B N 1
ATOM 4015 C CA . ARG B 1 221 ? -18.344 17.422 17.641 1 73.56 221 ARG B CA 1
ATOM 4016 C C . ARG B 1 221 ? -19.047 18.516 16.859 1 73.56 221 ARG B C 1
ATOM 4018 O O . ARG B 1 221 ? -18.906 19.703 17.188 1 73.56 221 ARG B O 1
ATOM 4025 N N . ASN B 1 222 ? -19.75 18.094 15.867 1 77.56 222 ASN B N 1
ATOM 4026 C CA . ASN B 1 222 ? -20.516 19.047 15.062 1 77.56 222 ASN B CA 1
ATOM 4027 C C . ASN B 1 222 ? -21.906 19.297 15.648 1 77.56 222 ASN B C 1
ATOM 4029 O O . ASN B 1 222 ? -22.75 19.922 15 1 77.56 222 ASN B O 1
ATOM 4033 N N . ALA B 1 223 ? -22.094 18.781 16.781 1 79.12 223 ALA B N 1
ATOM 4034 C CA . ALA B 1 223 ? -23.344 18.953 17.516 1 79.12 223 ALA B CA 1
ATOM 4035 C C . ALA B 1 223 ? -24.531 18.562 16.656 1 79.12 223 ALA B C 1
ATOM 4037 O O . ALA B 1 223 ? -25.547 19.266 16.625 1 79.12 223 ALA B O 1
ATOM 4038 N N . MET B 1 224 ? -24.375 17.516 15.938 1 83.69 224 MET B N 1
ATOM 4039 C CA . MET B 1 224 ? -25.453 17.031 15.094 1 83.69 224 MET B CA 1
ATOM 4040 C C . MET B 1 224 ? -26.562 16.406 15.938 1 83.69 224 MET B C 1
ATOM 4042 O O . MET B 1 224 ? -26.297 15.641 16.859 1 83.69 224 MET B O 1
ATOM 4046 N N . PRO B 1 225 ? -27.797 16.906 15.609 1 87.38 225 PRO B N 1
ATOM 4047 C CA . PRO B 1 225 ? -28.906 16.281 16.344 1 87.38 225 PRO B CA 1
ATOM 4048 C C . PRO B 1 225 ? -28.969 14.773 16.141 1 87.38 225 PRO B C 1
ATOM 4050 O O . PRO B 1 225 ? -28.562 14.266 15.094 1 87.38 225 PRO B O 1
ATOM 4053 N N . LEU B 1 226 ? -29.453 14.031 17.125 1 88.25 226 LEU B N 1
ATOM 4054 C CA . LEU B 1 226 ? -29.484 12.57 17.141 1 88.25 226 LEU B CA 1
ATOM 4055 C C . LEU B 1 226 ? -30.281 12.023 15.961 1 88.25 226 LEU B C 1
ATOM 4057 O O . LEU B 1 226 ? -29.938 10.984 15.391 1 88.25 226 LEU B O 1
ATOM 4061 N N . ARG B 1 227 ? -31.281 12.672 15.594 1 91.94 227 ARG B N 1
ATOM 4062 C CA . ARG B 1 227 ? -32.094 12.211 14.484 1 91.94 227 ARG B CA 1
ATOM 4063 C C . ARG B 1 227 ? -31.312 12.234 13.172 1 91.94 227 ARG B C 1
ATOM 4065 O O . ARG B 1 227 ? -31.359 11.281 12.398 1 91.94 227 ARG B O 1
ATOM 4072 N N . ASP B 1 228 ? -30.641 13.281 12.953 1 90.88 228 ASP B N 1
ATOM 4073 C CA . ASP B 1 228 ? -29.828 13.406 11.742 1 90.88 228 ASP B CA 1
ATOM 4074 C C . ASP B 1 228 ? -28.641 12.453 11.781 1 90.88 228 ASP B C 1
ATOM 4076 O O . ASP B 1 228 ? -28.266 11.875 10.758 1 90.88 228 ASP B O 1
ATOM 4080 N N . ALA B 1 229 ? -28.109 12.359 12.922 1 89.88 229 ALA B N 1
ATOM 4081 C CA . ALA B 1 229 ? -27 11.414 13.094 1 89.88 229 ALA B CA 1
ATOM 4082 C C . ALA B 1 229 ? -27.469 9.984 12.812 1 89.88 229 ALA B C 1
ATOM 4084 O O . ALA B 1 229 ? -26.734 9.203 12.188 1 89.88 229 ALA B O 1
ATOM 4085 N N . ALA B 1 230 ? -28.625 9.648 13.25 1 92.56 230 ALA B N 1
ATOM 4086 C CA . ALA B 1 230 ? -29.188 8.312 13.031 1 92.56 230 ALA B CA 1
ATOM 4087 C C . ALA B 1 230 ? -29.406 8.047 11.547 1 92.56 230 ALA B C 1
ATOM 4089 O O . ALA B 1 230 ? -29.141 6.949 11.062 1 92.56 230 ALA B O 1
ATOM 4090 N N . LYS B 1 231 ? -29.875 8.945 10.828 1 92.31 231 LYS B N 1
ATOM 4091 C CA . LYS B 1 231 ? -30.078 8.797 9.391 1 92.31 231 LYS B CA 1
ATOM 4092 C C . LYS B 1 231 ? -28.75 8.523 8.68 1 92.31 231 LYS B C 1
ATOM 4094 O O . LYS B 1 231 ? -28.672 7.641 7.824 1 92.31 231 LYS B O 1
ATOM 4099 N N . LEU B 1 232 ? -27.828 9.32 9.086 1 89.38 232 LEU B N 1
ATOM 4100 C CA . LEU B 1 232 ? -26.516 9.156 8.477 1 89.38 232 LEU B CA 1
ATOM 4101 C C . LEU B 1 232 ? -25.906 7.809 8.852 1 89.38 232 LEU B C 1
ATOM 4103 O O . LEU B 1 232 ? -25.297 7.145 8.016 1 89.38 232 LEU B O 1
ATOM 4107 N N . ALA B 1 233 ? -26.062 7.457 10.062 1 91.12 233 ALA B N 1
ATOM 4108 C CA . ALA B 1 233 ? -25.547 6.176 10.547 1 91.12 233 ALA B CA 1
ATOM 4109 C C . ALA B 1 233 ? -26.188 5.012 9.789 1 91.12 233 ALA B C 1
ATOM 4111 O O . ALA B 1 233 ? -25.5 4.07 9.391 1 91.12 233 ALA B O 1
ATOM 4112 N N . VAL B 1 234 ? -27.438 5.078 9.609 1 93 234 VAL B N 1
ATOM 4113 C CA . VAL B 1 234 ? -28.156 4.031 8.883 1 93 234 VAL B CA 1
ATOM 4114 C C . VAL B 1 234 ? -27.672 3.992 7.43 1 93 234 VAL B C 1
ATOM 4116 O O . VAL B 1 234 ? -27.469 2.914 6.871 1 93 234 VAL B O 1
ATOM 4119 N N . ALA B 1 235 ? -27.5 5.082 6.871 1 91.31 235 ALA B N 1
ATOM 4120 C CA . ALA B 1 235 ? -27.062 5.172 5.48 1 91.31 235 ALA B CA 1
ATOM 4121 C C . ALA B 1 235 ? -25.703 4.508 5.289 1 91.31 235 ALA B C 1
ATOM 4123 O O . ALA B 1 235 ? -25.5 3.779 4.316 1 91.31 235 ALA B O 1
ATOM 4124 N N . VAL B 1 236 ? -24.844 4.746 6.18 1 89.88 236 VAL B N 1
ATOM 4125 C CA . VAL B 1 236 ? -23.516 4.184 6.062 1 89.88 236 VAL B CA 1
ATOM 4126 C C . VAL B 1 236 ? -23.547 2.699 6.418 1 89.88 236 VAL B C 1
ATOM 4128 O O . VAL B 1 236 ? -22.844 1.891 5.793 1 89.88 236 VAL B O 1
ATOM 4131 N N . SER B 1 237 ? -24.359 2.33 7.387 1 92.62 237 SER B N 1
ATOM 4132 C CA . SER B 1 237 ? -24.391 0.953 7.867 1 92.62 237 SER B CA 1
ATOM 4133 C C . SER B 1 237 ? -25.031 0.024 6.844 1 92.62 237 SER B C 1
ATOM 4135 O O . SER B 1 237 ? -24.797 -1.184 6.852 1 92.62 237 SER B O 1
ATOM 4137 N N . VAL B 1 238 ? -25.859 0.541 5.934 1 93.81 238 VAL B N 1
ATOM 4138 C CA . VAL B 1 238 ? -26.562 -0.293 4.965 1 93.81 238 VAL B CA 1
ATOM 4139 C C . VAL B 1 238 ? -25.641 -0.627 3.801 1 93.81 238 VAL B C 1
ATOM 4141 O O . VAL B 1 238 ? -25.906 -1.555 3.033 1 93.81 238 VAL B O 1
ATOM 4144 N N . THR B 1 239 ? -24.531 0.045 3.686 1 91.75 239 THR B N 1
ATOM 4145 C CA . THR B 1 239 ? -23.641 -0.125 2.545 1 91.75 239 THR B CA 1
ATOM 4146 C C . THR B 1 239 ? -23.078 -1.539 2.51 1 91.75 239 THR B C 1
ATOM 4148 O O . THR B 1 239 ? -23 -2.162 1.446 1 91.75 239 THR B O 1
ATOM 4151 N N . ILE B 1 240 ? -22.672 -2.086 3.629 1 92.12 240 ILE B N 1
ATOM 4152 C CA . ILE B 1 240 ? -22.078 -3.422 3.67 1 92.12 240 ILE B CA 1
ATOM 4153 C C . ILE B 1 240 ? -23.141 -4.465 3.332 1 92.12 240 ILE B C 1
ATOM 4155 O O . ILE B 1 240 ? -22.938 -5.316 2.467 1 92.12 240 ILE B O 1
ATOM 4159 N N . PRO B 1 241 ? -24.391 -4.391 3.967 1 93.19 241 PRO B N 1
ATOM 4160 C CA . PRO B 1 241 ? -25.453 -5.32 3.57 1 93.19 241 PRO B CA 1
ATOM 4161 C C . PRO B 1 241 ? -25.797 -5.227 2.086 1 93.19 241 PRO B C 1
ATOM 4163 O O . PRO B 1 241 ? -26.047 -6.246 1.442 1 93.19 241 PRO B O 1
ATOM 4166 N N . LEU B 1 242 ? -25.812 -4.09 1.569 1 93.62 242 LEU B N 1
ATOM 4167 C CA . LEU B 1 242 ? -26.062 -3.918 0.142 1 93.62 242 LEU B CA 1
ATOM 4168 C C . LEU B 1 242 ? -24.984 -4.617 -0.685 1 93.62 242 LEU B C 1
ATOM 4170 O O . LEU B 1 242 ? -25.297 -5.34 -1.634 1 93.62 242 LEU B O 1
ATOM 4174 N N . GLY B 1 243 ? -23.766 -4.383 -0.339 1 94.31 243 GLY B N 1
ATOM 4175 C CA . GLY B 1 243 ? -22.656 -5.047 -1.021 1 94.31 243 GLY B CA 1
ATOM 4176 C C . GLY B 1 243 ? -22.734 -6.559 -0.93 1 94.31 243 GLY B C 1
ATOM 4177 O O . GLY B 1 243 ? -22.547 -7.254 -1.932 1 94.31 243 GLY B O 1
ATOM 4178 N N . VAL B 1 244 ? -23 -7.027 0.278 1 94.19 244 VAL B N 1
ATOM 4179 C CA . VAL B 1 244 ? -23.109 -8.469 0.492 1 94.19 244 VAL B CA 1
ATOM 4180 C C . VAL B 1 244 ? -24.25 -9.039 -0.354 1 94.19 244 VAL B C 1
ATOM 4182 O O . VAL B 1 244 ? -24.094 -10.094 -0.969 1 94.19 244 VAL B O 1
ATOM 4185 N N . SER B 1 245 ? -25.328 -8.344 -0.428 1 94.12 245 SER B N 1
ATOM 4186 C CA . SER B 1 245 ? -26.5 -8.805 -1.189 1 94.12 245 SER B CA 1
ATOM 4187 C C . SER B 1 245 ? -26.188 -8.883 -2.68 1 94.12 245 SER B C 1
ATOM 4189 O O . SER B 1 245 ? -26.547 -9.852 -3.346 1 94.12 245 SER B O 1
ATOM 4191 N N . VAL B 1 246 ? -25.5 -7.898 -3.186 1 92.88 246 VAL B N 1
ATOM 4192 C CA . VAL B 1 246 ? -25.094 -7.898 -4.59 1 92.88 246 VAL B CA 1
ATOM 4193 C C . VAL B 1 246 ? -24.125 -9.047 -4.852 1 92.88 246 VAL B C 1
ATOM 4195 O O . VAL B 1 246 ? -24.25 -9.766 -5.844 1 92.88 246 VAL B O 1
ATOM 4198 N N . GLY B 1 247 ? -23.141 -9.195 -3.965 1 93.12 247 GLY B N 1
ATOM 4199 C CA . GLY B 1 247 ? -22.188 -10.297 -4.082 1 93.12 247 GLY B CA 1
ATOM 4200 C C . GLY B 1 247 ? -22.859 -11.656 -4.078 1 93.12 247 GLY B C 1
ATOM 4201 O O . GLY B 1 247 ? -22.531 -12.516 -4.902 1 93.12 247 GLY B O 1
ATOM 4202 N N . LEU B 1 248 ? -23.828 -11.867 -3.164 1 91.38 248 LEU B N 1
ATOM 4203 C CA . LEU B 1 248 ? -24.578 -13.117 -3.076 1 91.38 248 LEU B CA 1
ATOM 4204 C C . LEU B 1 248 ? -25.359 -13.367 -4.359 1 91.38 248 LEU B C 1
ATOM 4206 O O . LEU B 1 248 ? -25.453 -14.508 -4.824 1 91.38 248 LEU B O 1
ATOM 4210 N N . GLY B 1 249 ? -25.922 -12.352 -4.883 1 90.75 249 GLY B N 1
ATOM 4211 C CA . GLY B 1 249 ? -26.672 -12.461 -6.125 1 90.75 249 GLY B CA 1
ATOM 4212 C C . GLY B 1 249 ? -25.828 -12.914 -7.297 1 90.75 249 GLY B C 1
ATOM 4213 O O . GLY B 1 249 ? -26.25 -13.75 -8.094 1 90.75 249 GLY B O 1
ATOM 4214 N N . ILE B 1 250 ? -24.672 -12.445 -7.391 1 89.88 250 ILE B N 1
ATOM 4215 C CA . ILE B 1 250 ? -23.766 -12.781 -8.477 1 89.88 250 ILE B CA 1
ATOM 4216 C C . ILE B 1 250 ? -23.25 -14.211 -8.305 1 89.88 250 ILE B C 1
ATOM 4218 O O . ILE B 1 250 ? -23.188 -14.969 -9.266 1 89.88 250 ILE B O 1
ATOM 4222 N N . GLU B 1 251 ? -22.875 -14.523 -7.09 1 86.38 251 GLU B N 1
ATOM 4223 C CA . GLU B 1 251 ? -22.328 -15.844 -6.801 1 86.38 251 GLU B CA 1
ATOM 4224 C C . GLU B 1 251 ? -23.375 -1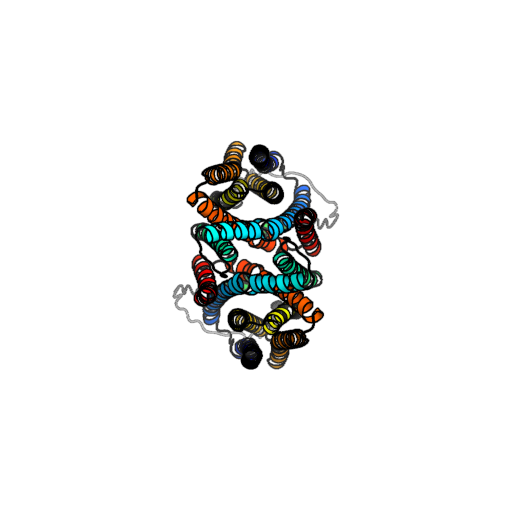6.938 -7.02 1 86.38 251 GLU B C 1
ATOM 4226 O O . GLU B 1 251 ? -23.047 -18.062 -7.371 1 86.38 251 GLU B O 1
ATOM 4231 N N . SER B 1 252 ? -24.688 -16.625 -6.965 1 84.75 252 SER B N 1
ATOM 4232 C CA . SER B 1 252 ? -25.766 -17.594 -7.113 1 84.75 252 SER B CA 1
ATOM 4233 C C . SER B 1 252 ? -26.031 -17.906 -8.578 1 84.75 252 SER B C 1
ATOM 4235 O O . SER B 1 252 ? -26.641 -18.922 -8.906 1 84.75 252 SER B O 1
ATOM 4237 N N . SER B 1 253 ? -25.688 -17.078 -9.602 1 80.25 253 SER B N 1
ATOM 4238 C CA . SER B 1 253 ? -25.969 -17.281 -11.016 1 80.25 253 SER B CA 1
ATOM 4239 C C . SER B 1 253 ? -25.141 -18.438 -11.586 1 80.25 253 SER B C 1
ATOM 4241 O O . SER B 1 253 ? -25.547 -19.062 -12.562 1 80.25 253 SER B O 1
ATOM 4243 N N . GLN B 1 254 ? -24.453 -19.219 -11.023 1 75.06 254 GLN B N 1
ATOM 4244 C CA . GLN B 1 254 ? -23.609 -20.344 -11.398 1 75.06 254 GLN B CA 1
ATOM 4245 C C . GLN B 1 254 ? -23.328 -20.359 -12.898 1 75.06 254 GLN B C 1
ATOM 4247 O O . GLN B 1 254 ? -23.156 -21.422 -13.5 1 75.06 254 GLN B O 1
ATOM 4252 N N . SER B 1 255 ? -23.266 -19.234 -13.609 1 83.56 255 SER B N 1
ATOM 4253 C CA . SER B 1 255 ? -22.906 -19.094 -15.023 1 83.56 255 SER B CA 1
ATOM 4254 C C . SER B 1 255 ? -21.453 -18.656 -15.195 1 83.56 255 SER B C 1
ATOM 4256 O O . SER B 1 255 ? -20.828 -18.203 -14.242 1 83.56 255 SER B O 1
ATOM 4258 N N . VAL B 1 256 ? -21 -18.938 -16.391 1 84.62 256 VAL B N 1
ATOM 4259 C CA . VAL B 1 256 ? -19.625 -18.531 -16.719 1 84.62 256 VAL B CA 1
ATOM 4260 C C . VAL B 1 256 ? -19.5 -17.016 -16.562 1 84.62 256 VAL B C 1
ATOM 4262 O O . VAL B 1 256 ? -18.5 -16.531 -16.031 1 84.62 256 VAL B O 1
ATOM 4265 N N . SER B 1 257 ? -20.547 -16.375 -17.016 1 86.31 257 SER B N 1
ATOM 4266 C CA . SER B 1 257 ? -20.562 -14.914 -16.859 1 86.31 257 SER B CA 1
ATOM 4267 C C . SER B 1 257 ? -20.531 -14.508 -15.391 1 86.31 257 SER B C 1
ATOM 4269 O O . SER B 1 257 ? -19.891 -13.523 -15.031 1 86.31 257 SER B O 1
ATOM 4271 N N . GLY B 1 258 ? -21.172 -15.25 -14.664 1 87.56 258 GLY B N 1
ATOM 4272 C CA . GLY B 1 258 ? -21.172 -14.992 -13.227 1 87.56 258 GLY B CA 1
ATOM 4273 C C . GLY B 1 258 ? -19.812 -15.211 -12.586 1 87.56 258 GLY B C 1
ATOM 4274 O O . GLY B 1 258 ? -19.391 -14.422 -11.734 1 87.56 258 GLY B O 1
ATOM 4275 N N . SER B 1 259 ? -19.172 -16.219 -13.047 1 89.38 259 SER B N 1
ATOM 4276 C CA . SER B 1 259 ? -17.859 -16.516 -12.508 1 89.38 259 SER B CA 1
ATOM 4277 C C . SER B 1 259 ? -16.844 -15.453 -12.891 1 89.38 259 SER B C 1
ATOM 4279 O O . SER B 1 259 ? -15.992 -15.07 -12.078 1 89.38 259 SER B O 1
ATOM 4281 N N . VAL B 1 260 ? -16.969 -15.016 -14.062 1 91.06 260 VAL B N 1
ATOM 4282 C CA . VAL B 1 260 ? -16.078 -13.961 -14.531 1 91.06 260 VAL B CA 1
ATOM 4283 C C . VAL B 1 260 ? -16.344 -12.672 -13.758 1 91.06 260 VAL B C 1
ATOM 4285 O O . VAL B 1 260 ? -15.406 -12.023 -13.281 1 91.06 260 VAL B O 1
ATOM 4288 N N . ALA B 1 261 ? -17.578 -12.414 -13.617 1 91.38 261 ALA B N 1
ATOM 4289 C CA . ALA B 1 261 ? -17.953 -11.219 -12.867 1 91.38 261 ALA B CA 1
ATOM 4290 C C . ALA B 1 261 ? -17.484 -11.305 -11.422 1 91.38 261 ALA B C 1
ATOM 4292 O O . ALA B 1 261 ? -16.984 -10.32 -10.859 1 91.38 261 ALA B O 1
ATOM 4293 N N . SER B 1 262 ? -17.641 -12.438 -10.883 1 90.94 262 SER B N 1
ATOM 4294 C CA . SER B 1 262 ? -17.219 -12.656 -9.5 1 90.94 262 SER B CA 1
ATOM 4295 C C . SER B 1 262 ? -15.719 -12.438 -9.344 1 90.94 262 SER B C 1
ATOM 4297 O O . SER B 1 262 ? -15.281 -11.758 -8.414 1 90.94 262 SER B O 1
ATOM 4299 N N . ALA B 1 263 ? -14.938 -12.93 -10.25 1 92.06 263 ALA B N 1
ATOM 4300 C CA . ALA B 1 263 ? -13.484 -12.781 -10.195 1 92.06 263 ALA B CA 1
ATOM 4301 C C . ALA B 1 263 ? -13.07 -11.32 -10.367 1 92.06 263 ALA B C 1
ATOM 4303 O O . ALA B 1 263 ? -12.242 -10.812 -9.609 1 92.06 263 ALA B O 1
ATOM 4304 N N . LEU B 1 264 ? -13.727 -10.656 -11.273 1 94.06 264 LEU B N 1
ATOM 4305 C CA . LEU B 1 264 ? -13.398 -9.266 -11.555 1 94.06 264 LEU B CA 1
ATOM 4306 C C . LEU B 1 264 ? -13.75 -8.375 -10.367 1 94.06 264 LEU B C 1
ATOM 4308 O O . LEU B 1 264 ? -12.938 -7.555 -9.938 1 94.06 264 LEU B O 1
ATOM 4312 N N . LEU B 1 265 ? -14.891 -8.617 -9.859 1 93 265 LEU B N 1
ATOM 4313 C CA . LEU B 1 265 ? -15.375 -7.762 -8.773 1 93 265 LEU B CA 1
ATOM 4314 C C . LEU B 1 265 ? -14.602 -8.031 -7.488 1 93 265 LEU B C 1
ATOM 4316 O O . LEU B 1 265 ? -14.336 -7.113 -6.711 1 93 265 LEU B O 1
ATOM 4320 N N . GLN B 1 266 ? -14.25 -9.211 -7.285 1 91.31 266 GLN B N 1
ATOM 4321 C CA . GLN B 1 266 ? -13.43 -9.539 -6.121 1 91.31 266 GLN B CA 1
ATOM 4322 C C . GLN B 1 266 ? -12.055 -8.883 -6.215 1 91.31 266 GLN B C 1
ATOM 4324 O O . GLN B 1 266 ? -11.523 -8.398 -5.215 1 91.31 266 GLN B O 1
ATOM 4329 N N . GLY B 1 267 ? -11.469 -8.93 -7.379 1 94.56 267 GLY B N 1
ATOM 4330 C CA . GLY B 1 267 ? -10.203 -8.242 -7.578 1 94.56 267 GLY B CA 1
ATOM 4331 C C . GLY B 1 267 ? -10.289 -6.746 -7.332 1 94.56 267 GLY B C 1
ATOM 4332 O O . GLY B 1 267 ? -9.445 -6.172 -6.641 1 94.56 267 GLY B O 1
ATOM 4333 N N . LEU B 1 268 ? -11.328 -6.16 -7.84 1 94.44 268 LEU B N 1
ATOM 4334 C CA . LEU B 1 268 ? -11.531 -4.73 -7.641 1 94.44 268 LEU B CA 1
ATOM 4335 C C . LEU B 1 268 ? -11.758 -4.414 -6.168 1 94.44 268 LEU B C 1
ATOM 4337 O O . LEU B 1 268 ? -11.242 -3.418 -5.652 1 94.44 268 LEU B O 1
ATOM 4341 N N . ALA B 1 269 ? -12.547 -5.293 -5.539 1 91.31 269 ALA B N 1
ATOM 4342 C CA . ALA B 1 269 ? -12.773 -5.113 -4.109 1 91.31 269 ALA B CA 1
ATOM 4343 C C . ALA B 1 269 ? -11.469 -5.223 -3.324 1 91.31 269 ALA B C 1
ATOM 4345 O O . ALA B 1 269 ? -11.273 -4.516 -2.334 1 91.31 269 ALA B O 1
ATOM 4346 N N . GLY B 1 270 ? -10.594 -6.109 -3.74 1 92.19 270 GLY B N 1
ATOM 4347 C CA . GLY B 1 270 ? -9.289 -6.207 -3.119 1 92.19 270 GLY B CA 1
ATOM 4348 C C . GLY B 1 270 ? -8.492 -4.914 -3.188 1 92.19 270 GLY B C 1
ATOM 4349 O O . GLY B 1 270 ? -7.762 -4.578 -2.256 1 92.19 270 GLY B O 1
ATOM 4350 N N . GLY B 1 271 ? -8.594 -4.199 -4.23 1 94.12 271 GLY B N 1
ATOM 4351 C CA . GLY B 1 271 ? -7.938 -2.912 -4.379 1 94.12 271 GLY B CA 1
ATOM 4352 C C . GLY B 1 271 ? -8.414 -1.88 -3.375 1 94.12 271 GLY B C 1
ATOM 4353 O O . GLY B 1 271 ? -7.637 -1.027 -2.938 1 94.12 271 GLY B O 1
ATOM 4354 N N . THR B 1 272 ? -9.664 -1.925 -3.057 1 90.75 272 THR B N 1
ATOM 4355 C CA . THR B 1 272 ? -10.188 -1.024 -2.035 1 90.75 272 THR B CA 1
ATOM 4356 C C . THR B 1 272 ? -9.562 -1.325 -0.677 1 90.75 272 THR B C 1
ATOM 4358 O O . THR B 1 272 ? -9.258 -0.408 0.089 1 90.75 272 THR B O 1
ATOM 4361 N N . PHE B 1 273 ? -9.414 -2.615 -0.417 1 89.12 273 PHE B N 1
ATOM 4362 C CA . PHE B 1 273 ? -8.75 -3.008 0.823 1 89.12 273 PHE B CA 1
ATOM 4363 C C . PHE B 1 273 ? -7.328 -2.469 0.872 1 89.12 273 PHE B C 1
ATOM 4365 O O . PHE B 1 273 ? -6.859 -2.029 1.925 1 89.12 273 PHE B O 1
ATOM 4372 N N . LEU B 1 274 ? -6.707 -2.518 -0.243 1 93.31 274 LEU B N 1
ATOM 4373 C CA . LEU B 1 274 ? -5.352 -1.99 -0.347 1 93.31 274 LEU B CA 1
ATOM 4374 C C . LEU B 1 274 ? -5.324 -0.496 -0.044 1 93.31 274 LEU B C 1
ATOM 4376 O O . LEU B 1 274 ? -4.48 -0.03 0.728 1 93.31 274 LEU B O 1
ATOM 4380 N N . PHE B 1 275 ? -6.234 0.218 -0.624 1 92.31 275 PHE B N 1
ATOM 4381 C CA . PHE B 1 275 ? -6.336 1.66 -0.428 1 92.31 275 PHE B CA 1
ATOM 4382 C C . PHE B 1 275 ? -6.59 1.991 1.037 1 92.31 275 PHE B C 1
ATOM 4384 O O . PHE B 1 275 ? -5.914 2.844 1.613 1 92.31 275 PHE B O 1
ATOM 4391 N N . VAL B 1 276 ? -7.531 1.355 1.637 1 88.12 276 VAL B N 1
ATOM 4392 C CA . VAL B 1 276 ? -7.906 1.621 3.021 1 88.12 276 VAL B CA 1
ATOM 4393 C C . VAL B 1 276 ? -6.742 1.284 3.947 1 88.12 276 VAL B C 1
ATOM 4395 O O . VAL B 1 276 ? -6.391 2.074 4.828 1 88.12 276 VAL B O 1
ATOM 4398 N N . ALA B 1 277 ? -6.129 0.134 3.74 1 91.19 277 ALA B N 1
ATOM 4399 C CA . ALA B 1 277 ? -5.043 -0.318 4.605 1 91.19 277 ALA B CA 1
ATOM 4400 C C . ALA B 1 277 ? -3.873 0.662 4.578 1 91.19 277 ALA B C 1
ATOM 4402 O O . ALA B 1 277 ? -3.41 1.113 5.629 1 91.19 277 ALA B O 1
ATOM 4403 N N . PHE B 1 278 ? -3.48 1.092 3.412 1 93.56 278 PHE B N 1
ATOM 4404 C CA . PHE B 1 278 ? -2.24 1.851 3.297 1 93.56 278 PHE B CA 1
ATOM 4405 C C . PHE B 1 278 ? -2.504 3.344 3.443 1 93.56 278 PHE B C 1
ATOM 4407 O O . PHE B 1 278 ? -1.797 4.035 4.18 1 93.56 278 PHE B O 1
ATOM 4414 N N . LEU B 1 279 ? -3.506 3.881 2.783 1 90.56 279 LEU B N 1
ATOM 4415 C CA . LEU B 1 279 ? -3.631 5.332 2.701 1 90.56 279 LEU B CA 1
ATOM 4416 C C . LEU B 1 279 ? -4.586 5.859 3.766 1 90.56 279 LEU B C 1
ATOM 4418 O O . LEU B 1 279 ? -4.414 6.973 4.266 1 90.56 279 LEU B O 1
ATOM 4422 N N . GLU B 1 280 ? -5.555 5.094 4.137 1 85.94 280 GLU B N 1
ATOM 4423 C CA . GLU B 1 280 ? -6.52 5.586 5.113 1 85.94 280 GLU B CA 1
ATOM 4424 C C . GLU B 1 280 ? -6.094 5.234 6.535 1 85.94 280 GLU B C 1
ATOM 4426 O O . GLU B 1 280 ? -6.375 5.98 7.477 1 85.94 280 GLU B O 1
ATOM 4431 N N . ILE B 1 281 ? -5.445 4.086 6.668 1 88.25 281 ILE B N 1
ATOM 4432 C CA . ILE B 1 281 ? -5.109 3.656 8.023 1 88.25 281 ILE B CA 1
ATOM 4433 C C . ILE B 1 281 ? -3.629 3.914 8.297 1 88.25 281 ILE B C 1
ATOM 4435 O O . ILE B 1 281 ? -3.281 4.781 9.094 1 88.25 281 ILE B O 1
ATOM 4439 N N . LEU B 1 282 ? -2.758 3.307 7.566 1 91.69 282 LEU B N 1
ATOM 4440 C CA . LEU B 1 282 ? -1.336 3.305 7.895 1 91.69 282 LEU B CA 1
ATOM 4441 C C . LEU B 1 282 ? -0.726 4.684 7.68 1 91.69 282 LEU B C 1
ATOM 4443 O O . LEU B 1 282 ? 0.024 5.176 8.523 1 91.69 282 LEU B O 1
ATOM 4447 N N . ALA B 1 283 ? -1.043 5.324 6.598 1 90.38 283 ALA B N 1
ATOM 4448 C CA . ALA B 1 283 ? -0.467 6.637 6.32 1 90.38 283 ALA B CA 1
ATOM 4449 C C . ALA B 1 283 ? -0.819 7.633 7.422 1 90.38 283 ALA B C 1
ATOM 4451 O O . ALA B 1 283 ? 0.038 8.398 7.875 1 90.38 283 ALA B O 1
ATOM 4452 N N . LYS B 1 284 ? -2.006 7.609 7.883 1 85.75 284 LYS B N 1
ATOM 4453 C CA . LYS B 1 284 ? -2.477 8.539 8.906 1 85.75 284 LYS B CA 1
ATOM 4454 C C . LYS B 1 284 ? -1.915 8.188 10.273 1 85.75 284 LYS B C 1
ATOM 4456 O O . LYS B 1 284 ? -1.407 9.055 10.984 1 85.75 284 LYS B O 1
ATOM 4461 N N . GLU B 1 285 ? -1.966 6.969 10.586 1 87.06 285 GLU B N 1
ATOM 4462 C CA . GLU B 1 285 ? -1.577 6.543 11.93 1 87.06 285 GLU B CA 1
ATOM 4463 C C . GLU B 1 285 ? -0.067 6.637 12.125 1 87.06 285 GLU B C 1
ATOM 4465 O O . GLU B 1 285 ? 0.405 6.969 13.211 1 87.06 285 GLU B O 1
ATOM 4470 N N . LEU B 1 286 ? 0.667 6.344 11.117 1 89.25 286 LEU B N 1
ATOM 4471 C CA . LEU B 1 286 ? 2.117 6.336 11.266 1 89.25 286 LEU B CA 1
ATOM 4472 C C . LEU B 1 286 ? 2.684 7.746 11.172 1 89.25 286 LEU B C 1
ATOM 4474 O O . LEU B 1 286 ? 3.822 7.992 11.578 1 89.25 286 LEU B O 1
ATOM 4478 N N . GLU B 1 287 ? 1.908 8.594 10.609 1 84.06 287 GLU B N 1
ATOM 4479 C CA . GLU B 1 287 ? 2.33 9.992 10.555 1 84.06 287 GLU B CA 1
ATOM 4480 C C . GLU B 1 287 ? 2.113 10.688 11.891 1 84.06 287 GLU B C 1
ATOM 4482 O O . GLU B 1 287 ? 2.818 11.641 12.227 1 84.06 287 GLU B O 1
ATOM 4487 N N . GLU B 1 288 ? 1.04 10.273 12.578 1 81.88 288 GLU B N 1
ATOM 4488 C CA . GLU B 1 288 ? 0.739 10.875 13.875 1 81.88 288 GLU B CA 1
ATOM 4489 C C . GLU B 1 288 ? 1.86 10.617 14.875 1 81.88 288 GLU B C 1
ATOM 4491 O O . GLU B 1 288 ? 2.375 9.5 14.969 1 81.88 288 GLU B O 1
ATOM 4496 N N . LYS B 1 289 ? 2.055 11.742 15.547 1 77 289 LYS B N 1
ATOM 4497 C CA . LYS B 1 289 ? 3.139 11.711 16.531 1 77 289 LYS B CA 1
ATOM 4498 C C . LYS B 1 289 ? 2.709 10.977 17.797 1 77 289 LYS B C 1
ATOM 4500 O O . LYS B 1 289 ? 1.544 11.047 18.188 1 77 289 LYS B O 1
ATOM 4505 N N . GLY B 1 290 ? 3.455 9.891 18.25 1 79 290 GLY B N 1
ATOM 4506 C CA . GLY B 1 290 ? 3.219 9.188 19.5 1 79 290 GLY B CA 1
ATOM 4507 C C . GLY B 1 290 ? 3.16 7.68 19.344 1 79 290 GLY B C 1
ATOM 4508 O O . GLY B 1 290 ? 2.66 7.18 18.328 1 79 290 GLY B O 1
ATOM 4509 N N . GLU B 1 291 ? 3.584 7.125 20.234 1 87.5 291 GLU B N 1
ATOM 4510 C CA . GLU B 1 291 ? 3.568 5.672 20.391 1 87.5 291 GLU B CA 1
ATOM 4511 C C . GLU B 1 291 ? 3.906 4.988 19.062 1 87.5 291 GLU B C 1
ATOM 4513 O O . GLU B 1 291 ? 3.211 4.059 18.641 1 87.5 291 GLU B O 1
ATOM 4518 N N . ARG B 1 292 ? 4.84 5.445 18.406 1 89.5 292 ARG B N 1
ATOM 4519 C CA . ARG B 1 292 ? 5.188 4.973 17.078 1 89.5 292 ARG B CA 1
ATOM 4520 C C . ARG B 1 292 ? 5.477 3.477 17.078 1 89.5 292 ARG B C 1
ATOM 4522 O O . ARG B 1 292 ? 4.898 2.725 16.297 1 89.5 292 ARG B O 1
ATOM 4529 N N . LEU B 1 293 ? 6.254 3.037 18.047 1 91.44 293 LEU B N 1
ATOM 4530 C CA . LEU B 1 293 ? 6.652 1.634 18.078 1 91.44 293 LEU B CA 1
ATOM 4531 C C . LEU B 1 293 ? 5.496 0.748 18.516 1 91.44 293 LEU B C 1
ATOM 4533 O O . LEU B 1 293 ? 5.375 -0.395 18.078 1 91.44 293 LEU B O 1
ATOM 4537 N N . LEU B 1 294 ? 4.707 1.288 19.359 1 93.06 294 LEU B N 1
ATOM 4538 C CA . LEU B 1 294 ? 3.531 0.537 19.781 1 93.06 294 LEU B CA 1
ATOM 4539 C C . LEU B 1 294 ? 2.568 0.332 18.609 1 93.06 294 LEU B C 1
ATOM 4541 O O . LEU B 1 294 ? 1.97 -0.738 18.484 1 93.06 294 LEU B O 1
ATOM 4545 N N . LYS B 1 295 ? 2.443 1.322 17.812 1 93.44 295 LYS B N 1
ATOM 4546 C CA . LYS B 1 295 ? 1.593 1.206 16.641 1 93.44 295 LYS B CA 1
ATOM 4547 C C . LYS B 1 295 ? 2.109 0.126 15.688 1 93.44 295 LYS B C 1
ATOM 4549 O O . LYS B 1 295 ? 1.326 -0.651 15.141 1 93.44 295 LYS B O 1
ATOM 4554 N N . VAL B 1 296 ? 3.391 0.115 15.539 1 94.5 296 VAL B N 1
ATOM 4555 C CA . VAL B 1 296 ? 3.99 -0.9 14.68 1 94.5 296 VAL B CA 1
ATOM 4556 C C . VAL B 1 296 ? 3.746 -2.287 15.266 1 94.5 296 VAL B C 1
ATOM 4558 O O . VAL B 1 296 ? 3.432 -3.232 14.539 1 94.5 296 VAL B O 1
ATOM 4561 N N . LEU B 1 297 ? 3.877 -2.385 16.531 1 95.38 297 LEU B N 1
ATOM 4562 C CA . LEU B 1 297 ? 3.637 -3.658 17.203 1 95.38 297 LEU B CA 1
ATOM 4563 C C . LEU B 1 297 ? 2.199 -4.125 16.984 1 95.38 297 LEU B C 1
ATOM 4565 O O . LEU B 1 297 ? 1.963 -5.289 16.656 1 95.38 297 LEU B O 1
ATOM 4569 N N . PHE B 1 298 ? 1.254 -3.277 17.125 1 93.69 298 PHE B N 1
ATOM 4570 C CA . PHE B 1 298 ? -0.151 -3.629 16.953 1 93.69 298 PHE B CA 1
ATOM 4571 C C . PHE B 1 298 ? -0.458 -3.949 15.492 1 93.69 298 PHE B C 1
ATOM 4573 O O . PHE B 1 298 ? -1.303 -4.797 15.203 1 93.69 298 PHE B O 1
ATOM 4580 N N . LEU B 1 299 ? 0.191 -3.24 14.617 1 94.94 299 LEU B N 1
ATOM 4581 C CA . LEU B 1 299 ? 0.066 -3.539 13.195 1 94.94 299 LEU B CA 1
ATOM 4582 C C . LEU B 1 299 ? 0.515 -4.965 12.898 1 94.94 299 LEU B C 1
ATOM 4584 O O . LEU B 1 299 ? -0.21 -5.727 12.258 1 94.94 299 LEU B O 1
ATOM 4588 N N . VAL B 1 300 ? 1.665 -5.316 13.453 1 96.69 300 VAL B N 1
ATOM 4589 C CA . VAL B 1 300 ? 2.24 -6.641 13.234 1 96.69 300 VAL B CA 1
ATOM 4590 C C . VAL B 1 300 ? 1.387 -7.699 13.922 1 96.69 300 VAL B C 1
ATOM 4592 O O . VAL B 1 300 ? 1.171 -8.789 13.375 1 96.69 300 VAL B O 1
ATOM 4595 N N . LEU B 1 301 ? 0.899 -7.406 15.07 1 95.12 301 LEU B N 1
ATOM 4596 C CA . LEU B 1 301 ? 0.05 -8.336 15.805 1 95.12 301 LEU B CA 1
ATOM 4597 C C . LEU B 1 301 ? -1.251 -8.594 15.047 1 95.12 301 LEU B C 1
ATOM 4599 O O . LEU B 1 301 ? -1.697 -9.742 14.945 1 95.12 301 LEU B O 1
ATOM 4603 N N . GLY B 1 302 ? -1.897 -7.547 14.578 1 92.12 302 GLY B N 1
ATOM 4604 C CA . GLY B 1 302 ? -3.096 -7.719 13.773 1 92.12 302 GLY B CA 1
ATOM 4605 C C . GLY B 1 302 ? -2.873 -8.594 12.555 1 92.12 302 GLY B C 1
ATOM 4606 O O . GLY B 1 302 ? -3.678 -9.484 12.273 1 92.12 302 GLY B O 1
ATOM 4607 N N . TYR B 1 303 ? -1.794 -8.328 11.867 1 94.81 303 TYR B N 1
ATOM 4608 C CA . TYR B 1 303 ? -1.441 -9.148 10.711 1 94.81 303 TYR B CA 1
ATOM 4609 C C . TYR B 1 303 ? -1.221 -10.602 11.117 1 94.81 303 TYR B C 1
ATOM 4611 O O . TYR B 1 303 ? -1.73 -11.516 10.469 1 94.81 303 TYR B O 1
ATOM 4619 N N . ALA B 1 304 ? -0.457 -10.805 12.188 1 94.12 304 ALA B N 1
ATOM 4620 C CA . ALA B 1 304 ? -0.052 -12.141 12.625 1 94.12 304 ALA B CA 1
ATOM 4621 C C . ALA B 1 304 ? -1.263 -12.969 13.039 1 94.12 304 ALA B C 1
ATOM 4623 O O . ALA B 1 304 ? -1.298 -14.18 12.805 1 94.12 304 ALA B O 1
ATOM 4624 N N . VAL B 1 305 ? -2.209 -12.422 13.609 1 88.19 305 VAL B N 1
ATOM 4625 C CA . VAL B 1 305 ? -3.393 -13.148 14.062 1 88.19 305 VAL B CA 1
ATOM 4626 C C . VAL B 1 305 ? -4.117 -13.758 12.867 1 88.19 305 VAL B C 1
ATOM 4628 O O . VAL B 1 305 ? -4.41 -14.953 12.852 1 88.19 305 VAL B O 1
ATOM 4631 N N . LEU B 1 306 ? -4.289 -12.984 11.852 1 86.19 306 LEU B N 1
ATOM 4632 C CA . LEU B 1 306 ? -5.059 -13.477 10.711 1 86.19 306 LEU B CA 1
ATOM 4633 C C . LEU B 1 306 ? -4.195 -14.344 9.805 1 86.19 306 LEU B C 1
ATOM 4635 O O . LEU B 1 306 ? -4.652 -15.375 9.305 1 86.19 306 LEU B O 1
ATOM 4639 N N . ALA B 1 307 ? -2.986 -13.812 9.547 1 89.25 307 ALA B N 1
ATOM 4640 C CA . ALA B 1 307 ? -2.086 -14.625 8.734 1 89.25 307 ALA B CA 1
ATOM 4641 C C . ALA B 1 307 ? -1.839 -15.984 9.383 1 89.25 307 ALA B C 1
ATOM 4643 O O . ALA B 1 307 ? -1.719 -17 8.695 1 89.25 307 ALA B O 1
ATOM 4644 N N . GLY B 1 308 ? -1.752 -15.992 10.734 1 86.38 308 GLY B N 1
ATOM 4645 C CA . GLY B 1 308 ? -1.613 -17.234 11.469 1 86.38 308 GLY B CA 1
ATOM 4646 C C . GLY B 1 308 ? -2.822 -18.141 11.336 1 86.38 308 GLY B C 1
ATOM 4647 O O . GLY B 1 308 ? -2.68 -19.359 11.195 1 86.38 308 GLY B O 1
ATOM 4648 N N . MET B 1 309 ? -3.965 -17.656 11.336 1 82.12 309 MET B N 1
ATOM 4649 C CA . MET B 1 309 ? -5.191 -18.438 11.156 1 82.12 309 MET B CA 1
ATOM 4650 C C . MET B 1 309 ? -5.234 -19.078 9.781 1 82.12 309 MET B C 1
ATOM 4652 O O . MET B 1 309 ? -5.633 -20.234 9.641 1 82.12 309 MET B O 1
ATOM 4656 N N . VAL B 1 310 ? -4.797 -18.312 8.805 1 80.56 310 VAL B N 1
ATOM 4657 C CA . VAL B 1 310 ? -4.75 -18.828 7.441 1 80.56 310 VAL B CA 1
ATOM 4658 C C . VAL B 1 310 ? -3.707 -19.938 7.344 1 80.56 310 VAL B C 1
ATOM 4660 O O . VAL B 1 310 ? -3.92 -20.938 6.66 1 80.56 310 VAL B O 1
ATOM 4663 N N . PHE B 1 311 ? -2.605 -19.797 8.109 1 80.19 311 PHE B N 1
ATOM 4664 C CA . PHE B 1 311 ? -1.514 -20.75 8.094 1 80.19 311 PHE B CA 1
ATOM 4665 C C . PHE B 1 311 ? -1.936 -22.062 8.758 1 80.19 311 PHE B C 1
ATOM 4667 O O . PHE B 1 311 ? -1.582 -23.141 8.281 1 80.19 311 PHE B O 1
ATOM 4674 N N . LEU B 1 312 ? -2.578 -22.062 9.859 1 76 312 LEU B N 1
ATOM 4675 C CA . LEU B 1 312 ? -2.969 -23.25 10.617 1 76 312 LEU B CA 1
ATOM 4676 C C . LEU B 1 312 ? -3.998 -24.062 9.852 1 76 312 LEU B C 1
ATOM 4678 O O . LEU B 1 312 ? -4.105 -25.281 10.047 1 76 312 LEU B O 1
ATOM 4682 N N . LYS B 1 313 ? -4.652 -23.516 9.031 1 65.06 313 LYS B N 1
ATOM 4683 C CA . LYS B 1 313 ? -5.656 -24.266 8.281 1 65.06 313 LYS B CA 1
ATOM 4684 C C . LYS B 1 313 ? -5.039 -24.969 7.07 1 65.06 313 LYS B C 1
ATOM 4686 O O . LYS B 1 313 ? -5.598 -25.922 6.551 1 65.06 313 LYS B O 1
ATOM 4691 N N . TRP B 1 314 ? -3.895 -24.516 6.73 1 54.5 314 TRP B N 1
ATOM 4692 C CA . TRP B 1 314 ? -3.215 -25.234 5.656 1 54.5 314 TRP B CA 1
ATOM 4693 C C . TRP B 1 314 ? -2.303 -26.312 6.215 1 54.5 314 TRP B C 1
ATOM 4695 O O . TRP B 1 314 ? -1.642 -26.125 7.234 1 54.5 314 TRP B O 1
#